Protein AF-U9UK71-F1 (afdb_monomer)

Foldseek 3Di:
DDFQPDPVLLLLQLQLQLLVQLLVQQLVVVVPDDDPDPVVNVVSLVVSLVSSLCSSPPPDSPPVVSLVVVLVVDVSSVVRDDPVSSVVSNVVSVVDGPVRSVVCLVPPPSCVVPVVSSVVSVVVSVVVVVVSVVVVVVVVVVVVVVQVVVQCVVQVVVVVVVCCVVPVPDFDKDKAFDDWDDDPVHIDTDIDIGGDDPDWDKDWAWDWAADPPDRDIDTPDPGTLMATDDPQWDWADWDAAPPQWIWTWIQGNVVQWIFIAIGHSNVQRVLRPPPHDNDGLDIGHDHPQWHWEDQRLQQKIWIARQPQRFIWMWGQDPVSSDIGTDDGGLRPCVVPPDRFAFPDWYDLHLFQWIWTAGLQQWIWIAHPVPGDTDATAGGDNQFQDKAHANNSFKIKTKHKDWDDDDDDDDDDDDDDDDDDDDDPDPDRPIWIKIFMGGPPQGRHPTPDIDTDPPVPPRPNQWYWDQHPVPWIWTWGADPVVRDIDIDTDDDPVCVVVVVVVVVDDDDPPDDPPDPDPCVVCLVLLLVAAQDQPPDPVPLDAAEAEEEEADPDPVCFVVVQVVVVVVLVVVVVVSCVNNVHDNPSSVSYYYHYYYPVPDDPPDPVCLVVQLVHHCPQVSVVSSVVVVVQQCFDCGSNDRHGDDPNDDPPPDDDDDDDDDPPPVCVVCVVPPDDDPPRRGNYHYDYD

Secondary structure (DSSP, 8-state):
------HHHHHHHHHHHHHHHHHHHHHHHHTTS----HHHHHHHHHHHHHHHHHHHH-S---HHHHHHHHHHS-GGGTTT--THHHHHHHHHHHHS-HHHHHHHHHH-GGGTT-HHHHHHHHHHHHHHHHHHHHHHHHHHHHHHHHHHHHHHHHHHHHHHHHHHHH-TT---EEEEEEEEEEPSS-EEEEEEEEE----PPEEEE--EEE-SSSS-EEES-SS-EEEEPPTTEEEEEEEEETTTEEEEEEEETTTTEEEEEEEEHHHHHHHTSTTS----SEEEE--S-EEEEEETTTTEEEEEETTTTEEEEEEE-TTS--EEEEEEEEE-GGG-SS---EEEEEEETTTTEEEEEETTSEEEEEETTTTEEEEEEE--TTEEEEEE-TTSSEEEEEEEEEEP------------------------EEEEEEEEEETT-TTSS-SEEEEPPTT---STT-EEEEETTTEEEEEEEETTTTEEEEEE---HHHHHHHHHHHHS------------SSGGGHHHHHHS-SS-SS-STT-PPPEEEEEE--S-GGGHHHHHHHHHHHHHHHHHHHHHHH-----GGGG-EEEEEEGGG--TT-HHHHHHHTTT--HHHHHHHHHHHS---EEEEETTEEEEEBTTB-TT--------S-TTSHHHHHHHHHSSS-S----EEEE--

Sequence (685 aa):
MIKIDSENWEKMKTKYNLSCIVINKILKTNESEDDDDTDETDETKKFAIETFYNMFTDIESDLNKLLEKYTQNNWSIFNVFKTSNIYKAEQMTSKMSDEEFIDELMEYELFEGYEEIRENIINIFIEEYHKWKNNQVNKLKREYEEEKKIIEKNMFGQICNEIETKYKDGGSMRLYLLNVKKNEESFTIEYDIEELQPDQLQLTIYETSLKVDTPSPILLNQYGTSFRIPQVYDFKKISQFDNCKFLLMLYNKDNKRIEIFFNTARQLAQNFKSHSTIKPFKLLNTDENFIIAVNEPKGLLAIYNTKEVKLDVFSFGDNRSRLNRCYANIQLLQWYSNIPSIKYFLFIKDTEKLCFVENCGRARIFNIMYPQFRVDCKFPSNLVNVLSSPDGSYIVAFTKEILKDKSEEFDSIISTDDKKQRDYNNGIKEINRVYVYFSGEYGGPVNKVIDLPLNFKFLEFLQISCIDNQQTHLISLDLNNGCFNSLLLVHKKMIYRFQHYKRNRSLALQRTKSNDLINPYKLMFEKYPIDSCIDPEQSRPLSLKVVLDIDESGNIEKYGEKFEKYTTKIFDNLKRLTKKPANILKKFSTSVMTFQELDIENVEFQKKFSSEYQLGEWIIQLCCLIPIQIAVARNNLFQPLKDGLSSDENHLIELGDDRRHVEIISKTYLLDGMRESSSILVIKK

pLDDT: mean 71.43, std 19.36, range [25.5, 96.19]

Structure (mmCIF, N/CA/C/O backbone):
data_AF-U9UK71-F1
#
_entry.id   AF-U9UK71-F1
#
loop_
_atom_site.group_PDB
_atom_site.id
_atom_site.type_symbol
_atom_site.label_atom_id
_atom_site.label_alt_id
_atom_site.label_comp_id
_atom_site.label_asym_id
_atom_site.label_entity_id
_atom_site.label_seq_id
_atom_site.pdbx_PDB_ins_code
_atom_site.Cartn_x
_atom_site.Cartn_y
_atom_site.Cartn_z
_atom_site.occupancy
_atom_site.B_iso_or_equiv
_atom_site.auth_seq_id
_atom_site.auth_comp_id
_atom_site.auth_asym_id
_atom_site.auth_atom_id
_atom_site.pdbx_PDB_model_num
ATOM 1 N N . MET A 1 1 ? -36.881 9.709 58.243 1.00 48.97 1 MET A N 1
ATOM 2 C CA . MET A 1 1 ? -37.327 8.926 59.407 1.00 48.97 1 MET A CA 1
ATOM 3 C C . MET A 1 1 ? -36.630 7.576 59.375 1.00 48.97 1 MET A C 1
ATOM 5 O O . MET A 1 1 ? -36.960 6.741 58.537 1.00 48.97 1 MET A O 1
ATOM 9 N N . ILE A 1 2 ? -35.582 7.411 60.183 1.00 61.12 2 ILE A N 1
ATOM 10 C CA . ILE A 1 2 ? -34.871 6.135 60.312 1.00 61.12 2 ILE A CA 1
ATOM 11 C C . ILE A 1 2 ? -35.675 5.306 61.311 1.00 61.12 2 ILE A C 1
ATOM 13 O O . ILE A 1 2 ? -35.765 5.681 62.471 1.00 61.12 2 ILE A O 1
ATOM 17 N N . LYS A 1 3 ? -36.299 4.222 60.849 1.00 77.38 3 LYS A N 1
ATOM 18 C CA . LYS A 1 3 ? -36.925 3.227 61.721 1.00 77.38 3 LYS A CA 1
ATOM 19 C C . LYS A 1 3 ? -35.990 2.025 61.791 1.00 77.38 3 LYS A C 1
ATOM 21 O O . LYS A 1 3 ? -35.754 1.380 60.765 1.00 77.38 3 LYS A O 1
ATOM 26 N N . ILE A 1 4 ? -35.427 1.758 62.962 1.00 82.69 4 ILE A N 1
ATOM 27 C CA . ILE A 1 4 ? -34.485 0.661 63.179 1.00 82.69 4 ILE A CA 1
ATOM 28 C C . ILE A 1 4 ? -35.303 -0.596 63.472 1.00 82.69 4 ILE A C 1
ATOM 30 O O . ILE A 1 4 ? -35.702 -0.867 64.600 1.00 82.69 4 ILE A O 1
ATOM 34 N N . ASP A 1 5 ? -35.570 -1.365 62.419 1.00 81.19 5 ASP A N 1
ATOM 35 C CA . ASP A 1 5 ? -36.252 -2.657 62.516 1.00 81.19 5 ASP A CA 1
ATOM 36 C C . ASP A 1 5 ? -35.258 -3.736 62.983 1.00 81.19 5 ASP A C 1
ATOM 38 O O . ASP A 1 5 ? -34.645 -4.444 62.176 1.00 81.19 5 ASP A O 1
ATOM 42 N N . SER A 1 6 ? -34.996 -3.759 64.291 1.00 84.38 6 SER A N 1
ATOM 43 C CA . SER A 1 6 ? -34.159 -4.749 64.972 1.00 84.38 6 SER A CA 1
ATOM 44 C C . SER A 1 6 ? -34.807 -5.135 66.296 1.00 84.38 6 SER A C 1
ATOM 46 O O . SER A 1 6 ? -34.983 -4.299 67.180 1.00 84.38 6 SER A O 1
ATOM 48 N N . GLU A 1 7 ? -35.098 -6.426 66.461 1.00 85.31 7 GLU A N 1
ATOM 49 C CA . GLU A 1 7 ? -35.642 -6.974 67.710 1.00 85.31 7 GLU A CA 1
ATOM 50 C C . GLU A 1 7 ? -34.721 -6.676 68.907 1.00 85.31 7 GLU A C 1
ATOM 52 O O . GLU A 1 7 ? -35.182 -6.420 70.018 1.00 85.31 7 GLU A O 1
ATOM 57 N N . ASN A 1 8 ? -33.404 -6.670 68.684 1.00 86.25 8 ASN A N 1
ATOM 58 C CA . ASN A 1 8 ? -32.427 -6.379 69.729 1.00 86.25 8 ASN A CA 1
ATOM 59 C C . ASN A 1 8 ? -32.410 -4.886 70.104 1.00 86.25 8 ASN A C 1
ATOM 61 O O . ASN A 1 8 ? -32.332 -4.550 71.283 1.00 86.25 8 ASN A O 1
ATOM 65 N N . TRP A 1 9 ? -32.565 -3.996 69.118 1.00 87.69 9 TRP A N 1
ATOM 66 C CA . TRP A 1 9 ? -32.697 -2.553 69.349 1.00 87.69 9 TRP A CA 1
ATOM 67 C C . TRP A 1 9 ? -33.934 -2.236 70.199 1.00 87.69 9 TRP A C 1
ATOM 69 O O . TRP A 1 9 ? -33.850 -1.507 71.186 1.00 87.69 9 TRP A O 1
ATOM 79 N N . GLU A 1 10 ? -35.075 -2.846 69.874 1.00 87.31 10 GLU A N 1
ATOM 80 C CA . GLU A 1 10 ? -36.321 -2.673 70.626 1.00 87.31 10 GLU A CA 1
ATOM 81 C C . GLU A 1 10 ? -36.211 -3.199 72.069 1.00 87.31 10 GLU A C 1
ATOM 83 O O . GLU A 1 10 ? -36.622 -2.519 73.017 1.00 87.31 10 GLU A O 1
ATOM 88 N N . LYS A 1 11 ? -35.573 -4.363 72.263 1.00 87.69 11 LYS A N 1
ATOM 89 C CA . LYS A 1 11 ? -35.268 -4.903 73.599 1.00 87.69 11 LYS A CA 1
ATOM 90 C C . LYS A 1 11 ? -34.354 -3.978 74.402 1.00 87.69 11 LYS A C 1
ATOM 92 O O . LYS A 1 11 ? -34.628 -3.738 75.577 1.00 87.69 11 LYS A O 1
ATOM 97 N N . MET A 1 12 ? -33.312 -3.421 73.783 1.00 87.81 12 MET A N 1
ATOM 98 C CA . MET A 1 12 ? -32.403 -2.478 74.441 1.00 87.81 12 MET A CA 1
ATOM 99 C C . MET A 1 12 ? -33.110 -1.190 74.869 1.00 87.81 12 MET A C 1
ATOM 101 O O . MET A 1 12 ? -32.948 -0.774 76.015 1.00 87.81 12 MET A O 1
ATOM 105 N N . LYS A 1 13 ? -33.943 -0.595 74.001 1.00 89.06 13 LYS A N 1
ATOM 106 C CA . LYS A 1 13 ? -34.762 0.578 74.356 1.00 89.06 13 LYS A CA 1
ATOM 107 C C . LYS A 1 13 ? -35.704 0.280 75.521 1.00 89.06 13 LYS A C 1
ATOM 109 O O . LYS A 1 13 ? -35.798 1.060 76.465 1.00 89.06 13 LYS A O 1
ATOM 114 N N . THR A 1 14 ? -36.350 -0.885 75.498 1.00 88.25 14 THR A N 1
ATOM 115 C CA . THR A 1 14 ? -37.261 -1.311 76.572 1.00 88.25 14 THR A CA 1
ATOM 116 C C . THR A 1 14 ? -36.524 -1.477 77.896 1.00 88.25 14 THR A C 1
ATOM 118 O O . THR A 1 14 ? -37.007 -1.033 78.938 1.00 88.25 14 THR A O 1
ATOM 121 N N . LYS A 1 15 ? -35.325 -2.064 77.861 1.00 88.19 15 LYS A N 1
ATOM 122 C CA . LYS A 1 15 ? -34.475 -2.242 79.039 1.00 88.19 15 LYS A CA 1
ATOM 123 C C . LYS A 1 15 ? -33.961 -0.908 79.588 1.00 88.19 15 LYS A C 1
ATOM 125 O O . LYS A 1 15 ? -34.016 -0.706 80.796 1.00 88.19 15 LYS A O 1
ATOM 130 N N . TYR A 1 16 ? -33.553 0.017 78.718 1.00 88.81 16 TYR A N 1
ATOM 131 C CA . TYR A 1 16 ? -33.182 1.388 79.087 1.00 88.81 16 TYR A CA 1
ATOM 132 C C . TYR A 1 16 ? -34.342 2.116 79.784 1.00 88.81 16 TYR A C 1
ATOM 134 O O . TYR A 1 16 ? -34.195 2.580 80.914 1.00 88.81 16 TYR A O 1
ATOM 142 N N . ASN A 1 17 ? -35.531 2.109 79.172 1.00 87.69 17 ASN A N 1
ATOM 143 C CA . ASN A 1 17 ? -36.735 2.733 79.729 1.00 87.69 17 ASN A CA 1
ATOM 144 C C . ASN A 1 17 ? -37.138 2.122 81.077 1.00 87.69 17 ASN A C 1
ATOM 146 O O . ASN A 1 17 ? -37.553 2.837 81.994 1.00 87.69 17 ASN A O 1
ATOM 150 N N . LEU A 1 18 ? -36.991 0.803 81.230 1.00 86.56 18 LEU A N 1
ATOM 151 C CA . LEU A 1 18 ? -37.231 0.128 82.501 1.00 86.56 18 LEU A CA 1
ATOM 152 C C . LEU A 1 18 ? -36.253 0.613 83.577 1.00 86.56 18 LEU A C 1
ATOM 154 O O . LEU A 1 18 ? -36.698 0.966 84.671 1.00 86.56 18 LEU A O 1
ATOM 158 N N . SER A 1 19 ? -34.958 0.686 83.265 1.00 85.88 19 SER A N 1
ATOM 159 C CA . SER A 1 19 ? -33.940 1.213 84.178 1.00 85.88 19 SER A CA 1
ATOM 160 C C . SER A 1 19 ? -34.214 2.680 84.557 1.00 85.88 19 SER A C 1
ATOM 162 O O . SER A 1 19 ? -34.108 3.029 85.735 1.00 85.88 19 SER A O 1
ATOM 164 N N . CYS A 1 20 ? -34.676 3.521 83.620 1.00 83.25 20 CYS A N 1
ATOM 165 C CA . CYS A 1 20 ? -35.058 4.916 83.896 1.00 83.25 20 CYS A CA 1
ATOM 166 C C . CYS A 1 20 ? -36.240 5.004 84.873 1.00 83.25 20 CYS A C 1
ATOM 168 O O . CYS A 1 20 ? -36.203 5.765 85.843 1.00 83.25 20 CYS A O 1
ATOM 170 N N . ILE A 1 21 ? -37.288 4.195 84.665 1.00 82.94 21 ILE A N 1
ATOM 171 C CA . ILE A 1 21 ? -38.461 4.143 85.557 1.00 82.94 21 ILE A CA 1
ATOM 172 C C . ILE A 1 21 ? -38.059 3.731 86.975 1.00 82.94 21 ILE A C 1
ATOM 174 O O . ILE A 1 21 ? -38.624 4.237 87.949 1.00 82.94 21 ILE A O 1
ATOM 178 N N . VAL A 1 22 ? -37.135 2.779 87.093 1.00 78.81 22 VAL A N 1
ATOM 179 C CA . VAL A 1 22 ? -36.676 2.245 88.379 1.00 78.81 22 VAL A CA 1
ATOM 180 C C . VAL A 1 22 ? -35.912 3.312 89.154 1.00 78.81 22 VAL A C 1
ATOM 182 O O . VAL A 1 22 ? -36.227 3.556 90.316 1.00 78.81 22 VAL A O 1
ATOM 185 N N . ILE A 1 23 ? -34.990 4.017 88.507 1.00 79.94 23 ILE A N 1
ATOM 186 C CA . ILE A 1 23 ? -3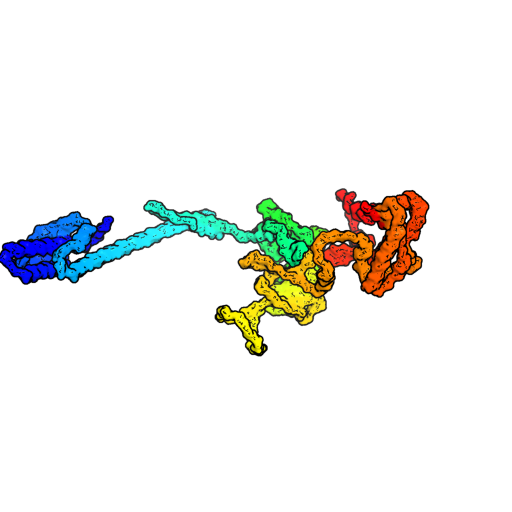4.171 5.033 89.178 1.00 79.94 23 ILE A CA 1
ATOM 187 C C . ILE A 1 23 ? -34.948 6.270 89.553 1.00 79.94 23 ILE A C 1
ATOM 189 O O . ILE A 1 23 ? -34.821 6.738 90.680 1.00 79.94 23 ILE A O 1
ATOM 193 N N . ASN A 1 24 ? -35.805 6.761 88.659 1.00 77.56 24 ASN A N 1
ATOM 194 C CA . ASN A 1 24 ? -36.641 7.918 88.963 1.00 77.56 24 ASN A CA 1
ATOM 195 C C . ASN A 1 24 ? -37.538 7.668 90.183 1.00 77.56 24 ASN A C 1
ATOM 197 O O . ASN A 1 24 ? -37.998 8.611 90.817 1.00 77.56 24 ASN A O 1
ATOM 201 N N . LYS A 1 25 ? -37.805 6.403 90.526 1.00 76.44 25 LYS A N 1
ATOM 202 C CA . LYS A 1 25 ? -38.488 6.038 91.766 1.00 76.44 25 LYS A CA 1
ATOM 203 C C . LYS A 1 25 ? -37.546 5.905 92.963 1.00 76.44 25 LYS A C 1
ATOM 205 O O . LYS A 1 25 ? -37.966 6.284 94.048 1.00 76.44 25 LYS A O 1
ATOM 210 N N . ILE A 1 26 ? -36.323 5.397 92.788 1.00 74.44 26 ILE A N 1
ATOM 211 C CA . ILE A 1 26 ? -35.302 5.362 93.853 1.00 74.44 26 ILE A CA 1
ATOM 212 C C . ILE A 1 26 ? -35.002 6.791 94.327 1.00 74.44 26 ILE A C 1
ATOM 214 O O . ILE A 1 26 ? -35.141 7.070 95.512 1.00 74.44 26 ILE A O 1
ATOM 218 N N . LEU A 1 27 ? -34.719 7.710 93.397 1.00 73.25 27 LEU A N 1
ATOM 219 C CA . LEU A 1 27 ? -34.426 9.114 93.708 1.00 73.25 27 LEU A CA 1
ATOM 220 C C . LEU A 1 27 ? -35.604 9.805 94.424 1.00 73.25 27 LEU A C 1
ATOM 222 O O . LEU A 1 27 ? -35.415 10.417 95.466 1.00 73.25 27 LEU A O 1
ATOM 226 N N . LYS A 1 28 ? -36.847 9.601 93.958 1.00 71.38 28 LYS A N 1
ATOM 227 C CA . LYS A 1 28 ? -38.057 10.180 94.583 1.00 71.38 28 LYS A CA 1
ATOM 228 C C . LYS A 1 28 ? -38.415 9.628 95.963 1.00 71.38 28 LYS A C 1
ATOM 230 O O . LYS A 1 28 ? -39.209 10.249 96.659 1.00 71.38 28 LYS A O 1
ATOM 235 N N . THR A 1 29 ? -37.929 8.441 96.326 1.00 63.91 29 THR A N 1
ATOM 236 C CA . THR A 1 29 ? -38.221 7.847 97.645 1.00 63.91 29 THR A CA 1
ATOM 237 C C . THR A 1 29 ? -37.293 8.417 98.723 1.00 63.91 29 THR A C 1
ATOM 239 O O . THR A 1 29 ? -37.663 8.416 99.890 1.00 63.91 29 THR A O 1
ATOM 242 N N . ASN A 1 30 ? -36.138 8.961 98.323 1.00 59.09 30 ASN A N 1
ATOM 243 C CA . ASN A 1 30 ? -35.132 9.519 99.226 1.00 59.09 30 ASN A CA 1
ATOM 244 C C . ASN A 1 30 ? -35.224 11.055 99.360 1.00 59.09 30 ASN A C 1
ATOM 246 O O . ASN A 1 30 ? -34.669 11.608 100.293 1.00 59.09 30 ASN A O 1
ATOM 250 N N . GLU A 1 31 ? -35.973 11.750 98.491 1.00 56.56 31 GLU A N 1
ATOM 251 C CA . GLU A 1 31 ? -36.275 13.194 98.623 1.00 56.56 31 GLU A CA 1
ATOM 252 C C . GLU A 1 31 ? -37.310 13.518 99.727 1.00 56.56 31 GLU A C 1
ATOM 254 O O . GLU A 1 31 ? -37.593 14.686 99.980 1.00 56.56 31 GLU A O 1
ATOM 259 N N . SER A 1 32 ? -37.931 12.510 100.355 1.00 50.41 32 SER A N 1
ATOM 260 C CA . SER A 1 32 ? -38.995 12.696 101.361 1.00 50.41 32 SER A CA 1
ATOM 261 C C . SER A 1 32 ? -38.538 12.625 102.825 1.00 50.41 32 SER A C 1
ATOM 263 O O . SER A 1 32 ? -39.392 12.645 103.713 1.00 50.41 32 SER A O 1
ATOM 265 N N . GLU A 1 33 ? -37.234 12.534 103.085 1.00 48.88 33 GLU A N 1
ATOM 266 C CA . GLU A 1 33 ? -36.649 12.658 104.425 1.00 48.88 33 GLU A CA 1
ATOM 267 C C . GLU A 1 33 ? -35.927 14.017 104.500 1.00 48.88 33 GLU A C 1
ATOM 269 O O . GLU A 1 33 ? -34.970 14.258 103.773 1.00 48.88 33 GLU A O 1
ATOM 274 N N . ASP A 1 34 ? -36.463 14.946 105.302 1.00 48.25 34 ASP A N 1
ATOM 275 C CA . ASP A 1 34 ? -35.845 16.246 105.594 1.00 48.25 34 ASP A CA 1
ATOM 276 C C . ASP A 1 34 ? -34.522 16.017 106.357 1.00 48.25 34 ASP A C 1
ATOM 278 O O . ASP A 1 34 ? -34.554 15.921 107.582 1.00 48.25 34 ASP A O 1
ATOM 282 N N . ASP A 1 35 ? -33.379 15.947 105.671 1.00 44.16 35 ASP A N 1
ATOM 283 C CA . ASP A 1 35 ? -32.057 16.099 106.295 1.00 44.16 35 ASP A CA 1
ATOM 284 C C . ASP A 1 35 ? -31.115 16.944 105.411 1.00 44.16 35 ASP A C 1
ATOM 286 O O . ASP A 1 35 ? -30.956 16.736 104.209 1.00 44.16 35 ASP A O 1
ATOM 290 N N . ASP A 1 36 ? -30.533 17.968 106.037 1.00 47.69 36 ASP A N 1
ATOM 291 C CA . ASP A 1 36 ? -29.808 19.106 105.448 1.00 47.69 36 ASP A CA 1
ATOM 292 C C . ASP A 1 36 ? -28.301 18.792 105.230 1.00 47.69 36 ASP A C 1
ATOM 294 O O . ASP A 1 36 ? -27.445 19.661 105.406 1.00 47.69 36 ASP A O 1
ATOM 298 N N . ASP A 1 37 ? -27.957 17.546 104.863 1.00 48.72 37 ASP A N 1
ATOM 299 C CA . ASP A 1 37 ? -26.573 17.090 104.635 1.00 48.72 37 ASP A CA 1
ATOM 300 C C . ASP A 1 37 ? -26.264 16.902 103.132 1.00 48.72 37 ASP A C 1
ATOM 302 O O . ASP A 1 37 ? -26.723 15.982 102.451 1.00 48.72 37 ASP A O 1
ATOM 306 N N . THR A 1 38 ? -25.419 17.781 102.585 1.00 51.50 38 THR A N 1
ATOM 307 C CA . THR A 1 38 ? -25.019 17.785 101.164 1.00 51.50 38 THR A CA 1
ATOM 308 C C . THR A 1 38 ? -24.161 16.587 100.729 1.00 51.50 38 THR A C 1
ATOM 310 O O . THR A 1 38 ? -24.018 16.372 99.530 1.00 51.50 38 THR A O 1
ATOM 313 N N . ASP A 1 39 ? -23.610 15.798 101.660 1.00 50.41 39 ASP A N 1
ATOM 314 C CA . ASP A 1 39 ? -22.777 14.622 101.339 1.00 50.41 39 ASP A CA 1
ATOM 315 C C . ASP A 1 39 ? -23.608 13.332 101.119 1.00 50.41 39 ASP A C 1
ATOM 317 O O . ASP A 1 39 ? -23.213 12.474 100.328 1.00 50.41 39 ASP A O 1
ATOM 321 N N . GLU A 1 40 ? -24.796 13.198 101.729 1.00 51.62 40 GLU A N 1
ATOM 322 C CA . GLU A 1 40 ? -25.665 12.005 101.593 1.00 51.62 40 GLU A CA 1
ATOM 323 C C . GLU A 1 40 ? -26.429 11.961 100.252 1.00 51.62 40 GLU A C 1
ATOM 325 O O . GLU A 1 40 ? -26.757 10.894 99.711 1.00 51.62 40 GLU A O 1
ATOM 330 N N . THR A 1 41 ? -26.672 13.135 99.665 1.00 58.97 41 THR A N 1
ATOM 331 C CA . THR A 1 41 ? -27.386 13.284 98.388 1.00 58.97 41 THR A CA 1
ATOM 332 C C . THR A 1 41 ? -26.542 12.861 97.177 1.00 58.97 41 THR A C 1
ATOM 334 O O . THR A 1 41 ? -27.088 12.288 96.227 1.00 58.97 41 THR A O 1
ATOM 337 N N . ASP A 1 42 ? -25.216 13.041 97.213 1.00 64.88 42 ASP A N 1
ATOM 338 C CA . ASP A 1 42 ? -24.314 12.649 96.116 1.00 64.88 42 ASP A CA 1
ATOM 339 C C . ASP A 1 42 ? -24.003 11.136 96.121 1.00 64.88 42 ASP A C 1
ATOM 341 O O . ASP A 1 42 ? -24.004 10.494 95.065 1.00 64.88 42 ASP A O 1
ATOM 345 N N . GLU A 1 43 ? -23.863 10.507 97.300 1.00 69.12 43 GLU A N 1
ATOM 346 C CA . GLU A 1 43 ? -23.731 9.041 97.408 1.00 69.12 43 GLU A CA 1
ATOM 347 C C . GLU A 1 43 ? -24.989 8.309 96.914 1.00 69.12 43 GLU A C 1
ATOM 349 O O . GLU A 1 43 ? -24.900 7.302 96.200 1.00 69.12 43 GLU A O 1
ATOM 354 N N . THR A 1 44 ? -26.170 8.850 97.218 1.00 72.50 44 THR A N 1
ATOM 355 C CA . THR A 1 44 ? -27.453 8.313 96.746 1.00 72.50 44 THR A CA 1
ATOM 356 C C . THR A 1 44 ? -27.585 8.412 95.222 1.00 72.50 44 THR A C 1
ATOM 358 O O . THR A 1 44 ? -28.015 7.453 94.566 1.00 72.50 44 THR A O 1
ATOM 361 N N . LYS A 1 45 ? -27.178 9.546 94.634 1.00 76.56 45 LYS A N 1
ATOM 362 C CA . LYS A 1 45 ? -27.173 9.752 93.177 1.00 76.56 45 LYS A CA 1
ATOM 363 C C . LYS A 1 45 ? -26.197 8.795 92.487 1.00 76.56 45 LYS A C 1
ATOM 365 O O . LYS A 1 45 ? -26.564 8.159 91.496 1.00 76.56 45 LYS A O 1
ATOM 370 N N . LYS A 1 46 ? -25.000 8.610 93.052 1.00 79.31 46 LYS A N 1
ATOM 371 C CA . LYS A 1 46 ? -23.999 7.648 92.570 1.00 79.31 46 LYS A CA 1
ATOM 372 C C . LYS A 1 46 ? -24.523 6.214 92.568 1.00 79.31 46 LYS A C 1
ATOM 374 O O . LYS A 1 46 ? -24.451 5.529 91.548 1.00 79.31 46 LYS A O 1
ATOM 379 N N . PHE A 1 47 ? -25.105 5.777 93.684 1.00 80.06 47 PHE A N 1
ATOM 380 C CA . PHE A 1 47 ? -25.685 4.441 93.821 1.00 80.06 47 PHE A CA 1
ATOM 381 C C . PHE A 1 47 ? -26.813 4.194 92.810 1.00 80.06 47 PHE A C 1
ATOM 383 O O . PHE A 1 47 ? -26.906 3.112 92.217 1.00 80.06 47 PHE A O 1
ATOM 390 N N . ALA A 1 48 ? -27.659 5.199 92.573 1.00 77.94 48 ALA A N 1
ATOM 391 C CA . ALA A 1 48 ? -28.722 5.114 91.584 1.00 77.94 48 ALA A CA 1
ATOM 392 C C . ALA A 1 48 ? -28.157 4.936 90.164 1.00 77.94 48 ALA A C 1
ATOM 394 O O . ALA A 1 48 ? -28.586 4.029 89.449 1.00 77.94 48 ALA A O 1
ATOM 395 N N . ILE A 1 49 ? -27.155 5.730 89.778 1.00 81.19 49 ILE A N 1
ATOM 396 C CA . ILE A 1 49 ? -26.516 5.664 88.454 1.00 81.19 49 ILE A CA 1
ATOM 397 C C . ILE A 1 49 ? -25.764 4.336 88.252 1.00 81.19 49 ILE A C 1
ATOM 399 O O . ILE A 1 49 ? -25.891 3.714 87.195 1.00 81.19 49 ILE A O 1
ATOM 403 N N . GLU A 1 50 ? -25.045 3.836 89.259 1.00 81.56 50 GLU A N 1
ATOM 404 C CA . GLU A 1 50 ? -24.407 2.511 89.190 1.00 81.56 50 GLU A CA 1
ATOM 405 C C . GLU A 1 50 ? -25.453 1.394 89.047 1.00 81.56 50 GLU A C 1
ATOM 407 O O . GLU A 1 50 ? -25.289 0.466 88.249 1.00 81.56 50 GLU A O 1
ATOM 412 N N . THR A 1 51 ? -26.581 1.510 89.754 1.00 82.25 51 THR A N 1
ATOM 413 C CA . THR A 1 51 ? -27.713 0.584 89.613 1.00 82.25 51 THR A CA 1
ATOM 414 C C . THR A 1 51 ? -28.324 0.651 88.210 1.00 82.25 51 THR A C 1
ATOM 416 O O . THR A 1 51 ? -28.649 -0.402 87.656 1.00 82.25 51 THR A O 1
ATOM 419 N N . PHE A 1 52 ? -28.411 1.842 87.592 1.00 86.69 52 PHE A N 1
ATOM 420 C CA . PHE A 1 52 ? -28.819 1.999 86.186 1.00 86.69 52 PHE A CA 1
ATOM 421 C C . PHE A 1 52 ? -27.977 1.134 85.277 1.00 86.69 52 PHE A C 1
ATOM 423 O O . PHE A 1 52 ? -28.487 0.322 84.503 1.00 86.69 52 PHE A O 1
ATOM 430 N N . TYR A 1 53 ? -26.671 1.370 85.369 1.00 84.44 53 TYR A N 1
ATOM 431 C CA . TYR A 1 53 ? -25.708 0.854 84.431 1.00 84.44 53 TYR A CA 1
ATOM 432 C C . TYR A 1 53 ? -25.659 -0.663 84.539 1.00 84.44 53 TYR A C 1
ATOM 434 O O . TYR A 1 53 ? -25.748 -1.355 83.526 1.00 84.44 53 TYR A O 1
ATOM 442 N N . ASN A 1 54 ? -25.652 -1.183 85.767 1.00 85.75 54 ASN A N 1
ATOM 443 C CA . ASN A 1 54 ? -25.703 -2.614 86.032 1.00 85.75 54 ASN A CA 1
ATOM 444 C C . ASN A 1 54 ? -26.991 -3.248 85.491 1.00 85.75 54 ASN A C 1
ATOM 446 O O . ASN A 1 54 ? -26.927 -4.266 84.807 1.00 85.75 54 ASN A O 1
ATOM 450 N N . MET A 1 55 ? -28.155 -2.636 85.734 1.00 84.50 55 MET A N 1
ATOM 451 C CA . MET A 1 55 ? -29.431 -3.177 85.261 1.00 84.50 55 MET A CA 1
ATOM 452 C C . MET A 1 55 ? -29.543 -3.135 83.732 1.00 84.50 55 MET A C 1
ATOM 454 O O . MET A 1 55 ? -30.055 -4.080 83.137 1.00 84.50 55 MET A O 1
ATOM 458 N N . PHE A 1 56 ? -29.042 -2.079 83.083 1.00 87.12 56 PHE A N 1
ATOM 459 C CA . PHE A 1 56 ? -29.028 -1.943 81.625 1.00 87.12 56 PHE A CA 1
ATOM 460 C C . PHE A 1 56 ? -28.054 -2.924 80.953 1.00 87.12 56 PHE A C 1
ATOM 462 O O . PHE A 1 56 ? -28.417 -3.568 79.968 1.00 87.12 56 PHE A O 1
ATOM 469 N N . THR A 1 57 ? -26.853 -3.089 81.512 1.00 85.19 57 THR A N 1
ATOM 470 C CA . THR A 1 57 ? -25.794 -3.948 80.950 1.00 85.19 57 THR A CA 1
ATOM 471 C C . THR A 1 57 ? -25.871 -5.413 81.388 1.00 85.19 57 THR A C 1
ATOM 473 O O . THR A 1 57 ? -25.069 -6.227 80.931 1.00 85.19 57 THR A O 1
ATOM 476 N N . ASP A 1 58 ? -26.843 -5.785 82.230 1.00 85.44 58 ASP A N 1
ATOM 477 C CA . ASP A 1 58 ? -27.006 -7.166 82.691 1.00 85.44 58 ASP A CA 1
ATOM 478 C C . ASP A 1 58 ? -27.163 -8.146 81.514 1.00 85.44 58 ASP A C 1
ATOM 480 O O . ASP A 1 58 ? -27.804 -7.844 80.507 1.00 85.44 58 ASP A O 1
ATOM 484 N N . ILE A 1 59 ? -26.628 -9.354 81.659 1.00 82.00 59 ILE A N 1
ATOM 485 C CA . ILE A 1 59 ? -26.747 -10.423 80.660 1.00 82.00 59 ILE A CA 1
ATOM 486 C C . ILE A 1 59 ? -28.190 -10.958 80.602 1.00 82.00 59 ILE A C 1
ATOM 488 O O . ILE A 1 59 ? -28.617 -11.475 79.569 1.00 82.00 59 ILE A O 1
ATOM 492 N N . GLU A 1 60 ? -28.962 -10.828 81.689 1.00 84.75 60 GLU A N 1
ATOM 493 C CA . GLU A 1 60 ? -30.364 -11.241 81.710 1.00 84.75 60 GLU A CA 1
ATOM 494 C C . GLU A 1 60 ? -31.212 -10.362 80.775 1.00 84.75 60 GLU A C 1
ATOM 496 O O . GLU A 1 60 ? -31.209 -9.125 80.840 1.00 84.75 60 GLU A O 1
ATOM 501 N N . SER A 1 61 ? -31.934 -11.034 79.880 1.00 75.75 61 SER A N 1
ATOM 502 C CA . SER A 1 61 ? -32.749 -10.422 78.824 1.00 75.75 61 SER A CA 1
ATOM 503 C C . SER A 1 61 ? -34.246 -10.515 79.117 1.00 75.75 61 SER A C 1
ATOM 505 O O . SER A 1 61 ? -35.026 -9.737 78.569 1.00 75.75 61 SER A O 1
ATOM 507 N N . ASP A 1 62 ? -34.651 -11.429 80.004 1.00 82.75 62 ASP A N 1
ATOM 508 C CA . ASP A 1 62 ? -36.013 -11.507 80.517 1.00 82.75 62 ASP A CA 1
ATOM 509 C C . ASP A 1 62 ? -36.228 -10.403 81.560 1.00 82.75 62 ASP A C 1
ATOM 511 O O . ASP A 1 62 ? -35.664 -10.433 82.656 1.00 82.75 62 ASP A O 1
ATOM 515 N N . LEU A 1 63 ? -37.064 -9.421 81.216 1.00 83.06 63 LEU A N 1
ATOM 516 C CA . LEU A 1 63 ? -37.331 -8.258 82.064 1.00 83.06 63 LEU A CA 1
ATOM 517 C C . LEU A 1 63 ? -37.916 -8.644 83.432 1.00 83.06 63 LEU A C 1
ATOM 519 O O . LEU A 1 63 ? -37.670 -7.930 84.402 1.00 83.06 63 LEU A O 1
ATOM 523 N N . ASN A 1 64 ? -38.647 -9.764 83.541 1.00 80.00 64 ASN A N 1
ATOM 524 C CA . ASN A 1 64 ? -39.188 -10.229 84.822 1.00 80.00 64 ASN A CA 1
ATOM 525 C C . ASN A 1 64 ? -38.079 -10.794 85.712 1.00 80.00 64 ASN A C 1
ATOM 527 O O . ASN A 1 64 ? -37.981 -10.418 86.879 1.00 80.00 64 ASN A O 1
ATOM 531 N N . LYS A 1 65 ? -37.203 -11.636 85.151 1.00 82.62 65 LYS A N 1
ATOM 532 C CA . LYS A 1 65 ? -36.055 -12.196 85.884 1.00 82.62 65 LYS A CA 1
ATOM 533 C C . LYS A 1 65 ? -35.047 -11.125 86.272 1.00 82.62 65 LYS A C 1
ATOM 535 O O . LYS A 1 65 ? -34.490 -11.174 87.366 1.00 82.62 65 LYS A O 1
ATOM 540 N N . LEU A 1 66 ? -34.844 -10.136 85.401 1.00 82.44 66 LEU A N 1
ATOM 541 C CA . LEU A 1 66 ? -34.028 -8.964 85.696 1.00 82.44 66 LEU A CA 1
ATOM 542 C C . LEU A 1 66 ? -34.599 -8.217 86.910 1.00 82.44 66 LEU A C 1
ATOM 544 O O . LEU A 1 66 ? -33.874 -7.937 87.859 1.00 82.44 66 LEU A O 1
ATOM 548 N N . LEU A 1 67 ? -35.912 -7.965 86.928 1.00 74.88 67 LEU A N 1
ATOM 549 C CA . LEU A 1 67 ? -36.581 -7.320 88.059 1.00 74.88 67 LEU A CA 1
ATOM 550 C C . LEU A 1 67 ? -36.419 -8.125 89.361 1.00 74.88 67 LEU A C 1
ATOM 552 O O . LEU A 1 67 ? -36.110 -7.544 90.400 1.00 74.88 67 LEU A O 1
ATOM 556 N N . GLU A 1 68 ? -36.603 -9.450 89.302 1.00 75.88 68 GLU A N 1
ATOM 557 C CA . GLU A 1 68 ? -36.457 -10.374 90.440 1.00 75.88 68 GLU A CA 1
ATOM 558 C C . GLU A 1 68 ? -35.027 -10.379 91.003 1.00 75.88 68 GLU A C 1
ATOM 560 O O . GLU A 1 68 ? -34.826 -10.295 92.216 1.00 75.88 68 GLU A O 1
ATOM 565 N N . LYS A 1 69 ? -34.020 -10.401 90.124 1.00 80.88 69 LYS A N 1
ATOM 566 C CA . LYS A 1 69 ? -32.600 -10.382 90.500 1.00 80.88 69 LYS A CA 1
ATOM 567 C C . LYS A 1 69 ? -32.231 -9.128 91.297 1.00 80.88 69 LYS A C 1
ATOM 569 O O . LYS A 1 69 ? -31.532 -9.219 92.306 1.00 80.88 69 LYS A O 1
ATOM 574 N N . TYR A 1 70 ? -32.712 -7.961 90.870 1.00 74.69 70 TYR A N 1
ATOM 575 C CA . TYR A 1 70 ? -32.402 -6.685 91.528 1.00 74.69 70 TYR A CA 1
ATOM 576 C C . TYR A 1 70 ? -33.317 -6.366 92.722 1.00 74.69 70 TYR A C 1
ATOM 578 O O . TYR A 1 70 ? -32.927 -5.575 93.577 1.00 74.69 70 TYR A O 1
ATOM 586 N N . THR A 1 71 ? -34.482 -7.017 92.845 1.00 70.44 71 THR A N 1
ATOM 587 C CA . THR A 1 71 ? -35.314 -6.952 94.066 1.00 70.44 71 THR A CA 1
ATOM 588 C C . THR A 1 71 ? -34.780 -7.828 95.194 1.00 70.44 71 THR A C 1
ATOM 590 O O . THR A 1 71 ? -34.876 -7.435 96.353 1.00 70.44 71 THR A O 1
ATOM 593 N N . GLN A 1 72 ? -34.216 -8.999 94.888 1.00 65.00 72 GLN A N 1
ATOM 594 C CA . GLN A 1 72 ? -33.686 -9.918 95.906 1.00 65.00 72 GLN A CA 1
ATOM 595 C C . GLN A 1 72 ? -32.370 -9.435 96.527 1.00 65.00 72 GLN A C 1
ATOM 597 O O . GLN A 1 72 ? -32.111 -9.705 97.698 1.00 65.00 72 GLN A O 1
ATOM 602 N N . ASN A 1 73 ? -31.555 -8.703 95.765 1.00 60.19 73 ASN A N 1
ATOM 603 C CA . ASN A 1 73 ? -30.232 -8.259 96.203 1.00 60.19 73 ASN A CA 1
ATOM 604 C C . ASN A 1 73 ? -30.227 -6.913 96.954 1.00 60.19 73 ASN A C 1
ATOM 606 O O . ASN A 1 73 ? -29.179 -6.544 97.475 1.00 60.19 73 ASN A O 1
ATOM 610 N N . ASN A 1 74 ? -31.345 -6.173 97.021 1.00 59.34 74 ASN A N 1
ATOM 611 C CA . ASN A 1 74 ? -31.358 -4.815 97.582 1.00 59.34 74 ASN A CA 1
ATOM 612 C C . ASN A 1 74 ? -32.694 -4.446 98.263 1.00 59.34 74 ASN A C 1
ATOM 614 O O . ASN A 1 74 ? -33.697 -4.170 97.600 1.00 59.34 74 ASN A O 1
ATOM 618 N N . TRP A 1 75 ? -32.701 -4.390 99.602 1.00 50.47 75 TRP A N 1
ATOM 619 C CA . TRP A 1 75 ? -33.902 -4.122 100.414 1.00 50.47 75 TRP A CA 1
ATOM 620 C C . TRP A 1 75 ? -34.518 -2.738 100.139 1.00 50.47 75 TRP A C 1
ATOM 622 O O . TRP A 1 75 ? -35.740 -2.608 100.080 1.00 50.47 75 TRP A O 1
ATOM 632 N N . SER A 1 76 ? -33.685 -1.725 99.878 1.00 53.66 76 SER A N 1
ATOM 633 C CA . SER A 1 76 ? -34.091 -0.336 99.593 1.00 53.66 76 SER A CA 1
ATOM 634 C C . SER A 1 76 ? -34.921 -0.192 98.311 1.00 53.66 76 SER A C 1
ATOM 636 O O . SER A 1 76 ? -35.629 0.794 98.131 1.00 53.66 76 SER A O 1
ATOM 638 N N . ILE A 1 77 ? -34.867 -1.184 97.416 1.00 56.28 77 ILE A N 1
ATOM 639 C CA . ILE A 1 77 ? -35.520 -1.139 96.101 1.00 56.28 77 ILE A CA 1
ATOM 640 C C . ILE A 1 77 ? -36.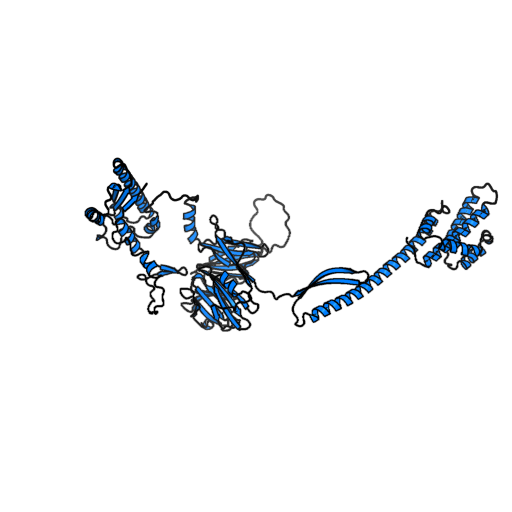751 -2.067 96.047 1.00 56.28 77 ILE A C 1
ATOM 642 O O . ILE A 1 77 ? -37.567 -1.987 95.125 1.00 56.28 77 ILE A O 1
ATOM 646 N N . PHE A 1 78 ? -36.968 -2.900 97.072 1.00 54.72 78 PHE A N 1
ATOM 647 C CA . PHE A 1 78 ? -38.059 -3.882 97.127 1.00 54.72 78 PHE A CA 1
ATOM 648 C C . PHE A 1 78 ? -39.457 -3.248 96.977 1.00 54.72 78 PHE A C 1
ATOM 650 O O . PHE A 1 78 ? -40.325 -3.800 96.304 1.00 54.72 78 PHE A O 1
ATOM 657 N N . ASN A 1 79 ? -39.664 -2.040 97.517 1.00 56.72 79 ASN A N 1
ATOM 658 C CA . ASN A 1 79 ? -40.942 -1.316 97.430 1.00 56.72 79 ASN A CA 1
ATOM 659 C C . ASN A 1 79 ? -41.158 -0.568 96.092 1.00 56.72 79 ASN A C 1
ATOM 661 O O . ASN A 1 79 ? -42.279 -0.152 95.778 1.00 56.72 79 ASN A O 1
ATOM 665 N N . VAL A 1 80 ? -40.105 -0.406 95.284 1.00 59.78 80 VAL A N 1
ATOM 666 C CA . VAL A 1 80 ? -40.088 0.388 94.039 1.00 59.78 80 VAL A CA 1
ATOM 667 C C . VAL A 1 80 ? -40.481 -0.449 92.809 1.00 59.78 80 VAL A C 1
ATOM 669 O O . VAL A 1 80 ? -41.111 0.045 91.852 1.00 59.78 80 VAL A O 1
ATOM 672 N N . PHE A 1 81 ? -40.153 -1.739 92.842 1.00 65.56 81 PHE A N 1
ATOM 673 C CA . PHE A 1 81 ? -40.320 -2.673 91.736 1.00 65.56 81 PHE A CA 1
ATOM 674 C C . PHE A 1 81 ? -41.721 -3.298 91.698 1.00 65.56 81 PHE A C 1
ATOM 676 O O . PHE A 1 81 ? -42.152 -4.005 92.601 1.00 65.56 81 PHE A O 1
ATOM 683 N N . LYS A 1 82 ? -42.449 -3.047 90.605 1.00 67.81 82 LYS A N 1
ATOM 684 C CA . LYS A 1 82 ? -43.749 -3.666 90.307 1.00 67.81 82 LYS A CA 1
ATOM 685 C C . LYS A 1 82 ? -43.737 -4.149 88.863 1.00 67.81 82 LYS A C 1
ATOM 687 O O . LYS A 1 82 ? -43.200 -3.450 88.007 1.00 67.81 82 LYS A O 1
ATOM 692 N N . THR A 1 83 ? -44.405 -5.261 88.564 1.00 70.31 83 THR A N 1
ATOM 693 C CA . THR A 1 83 ? -44.605 -5.757 87.182 1.00 70.31 83 THR A CA 1
ATOM 694 C C . THR A 1 83 ? -45.244 -4.703 86.269 1.00 70.31 83 THR A C 1
ATOM 696 O O . THR A 1 83 ? -44.944 -4.634 85.082 1.00 70.31 83 THR A O 1
ATOM 699 N N . SER A 1 84 ? -46.024 -3.775 86.838 1.00 76.38 84 SER A N 1
ATOM 700 C CA . SER A 1 84 ? -46.541 -2.594 86.136 1.00 76.38 84 SER A CA 1
ATOM 701 C C . SER A 1 84 ? -45.458 -1.686 85.529 1.00 76.38 84 SER A C 1
ATOM 703 O O . SER A 1 84 ? -45.775 -0.871 84.669 1.00 76.38 84 SER A O 1
ATOM 705 N N . ASN A 1 85 ? -44.206 -1.760 85.995 1.00 80.75 85 ASN A N 1
ATOM 706 C CA . ASN A 1 85 ? -43.086 -0.982 85.456 1.00 80.75 85 ASN A CA 1
ATOM 707 C C . ASN A 1 85 ? -42.629 -1.525 84.096 1.00 80.75 85 ASN A C 1
ATOM 709 O O . ASN A 1 85 ? -42.306 -0.727 83.225 1.00 80.75 85 ASN A O 1
ATOM 713 N N . ILE A 1 86 ? -42.673 -2.847 83.897 1.00 81.50 86 ILE A N 1
ATOM 714 C CA . ILE A 1 86 ? -42.325 -3.499 82.624 1.00 81.50 86 ILE A CA 1
ATOM 715 C C . ILE A 1 86 ? -43.313 -3.060 81.544 1.00 81.50 86 ILE A C 1
ATOM 717 O O . ILE A 1 86 ? -42.911 -2.512 80.525 1.00 81.50 86 ILE A O 1
ATOM 721 N N . TYR A 1 87 ? -44.612 -3.151 81.841 1.00 83.06 87 TYR A N 1
ATOM 722 C CA . TYR A 1 87 ? -45.660 -2.694 80.927 1.00 83.06 87 TYR A CA 1
ATOM 723 C C . TYR A 1 87 ? -45.530 -1.202 80.568 1.00 83.06 87 TYR A C 1
ATOM 725 O O . TYR A 1 87 ? -45.773 -0.797 79.434 1.00 83.06 87 TYR A O 1
ATOM 733 N N . LYS A 1 88 ? -45.115 -0.360 81.524 1.00 84.31 88 LYS A N 1
ATOM 734 C CA . LYS A 1 88 ? -44.845 1.062 81.260 1.00 84.31 88 LYS A CA 1
ATOM 735 C C . LYS A 1 88 ? -43.626 1.265 80.356 1.00 84.31 88 LYS A C 1
ATOM 737 O O . LYS A 1 88 ? -43.701 2.103 79.463 1.00 84.31 88 LYS A O 1
ATOM 742 N N . ALA A 1 89 ? -42.549 0.510 80.562 1.00 84.88 89 ALA A N 1
ATOM 743 C CA . ALA A 1 89 ? -41.344 0.578 79.734 1.00 84.88 89 ALA A CA 1
ATOM 744 C C . ALA A 1 89 ? -41.616 0.136 78.286 1.00 84.88 89 ALA A C 1
ATOM 746 O O . ALA A 1 89 ? -41.188 0.797 77.340 1.00 84.88 89 ALA A O 1
ATOM 747 N N . GLU A 1 90 ? -42.391 -0.935 78.105 1.00 86.88 90 GLU A N 1
ATOM 748 C CA . GLU A 1 90 ? -42.850 -1.401 76.789 1.00 86.88 90 GLU A CA 1
ATOM 749 C C . GLU A 1 90 ? -43.724 -0.342 76.101 1.00 86.88 90 GLU A C 1
ATOM 751 O O . GLU A 1 90 ? -43.504 -0.001 74.938 1.00 86.88 90 GLU A O 1
ATOM 756 N N . GLN A 1 91 ? -44.669 0.264 76.835 1.00 85.38 91 GLN A N 1
ATOM 757 C CA . GLN A 1 91 ? -45.485 1.354 76.299 1.00 85.38 91 GLN A CA 1
ATOM 758 C C . GLN A 1 91 ? -44.648 2.563 75.868 1.00 85.38 91 GLN A C 1
ATOM 760 O O . GLN A 1 91 ? -44.907 3.106 74.795 1.00 85.38 91 GLN A O 1
ATOM 765 N N . MET A 1 92 ? -43.670 2.989 76.673 1.00 82.75 92 MET A N 1
ATOM 766 C CA . MET A 1 92 ? -42.763 4.092 76.322 1.00 82.75 92 MET A CA 1
ATOM 767 C C . MET A 1 92 ? -41.984 3.775 75.043 1.00 82.75 92 MET A C 1
ATOM 769 O O . MET A 1 92 ? -41.979 4.575 74.112 1.00 82.75 92 MET A O 1
ATOM 773 N N . THR A 1 93 ? -41.447 2.559 74.949 1.00 85.31 93 THR A N 1
ATOM 774 C CA . THR A 1 93 ? -40.672 2.100 73.787 1.00 85.31 93 THR A CA 1
ATOM 775 C C . THR A 1 93 ? -41.495 2.062 72.502 1.00 85.31 93 THR A C 1
ATOM 777 O O . THR A 1 93 ? -40.990 2.413 71.439 1.00 85.31 93 THR A O 1
ATOM 780 N N . SER A 1 94 ? -42.768 1.670 72.597 1.00 84.12 94 SER A N 1
ATOM 781 C CA . SER A 1 94 ? -43.678 1.605 71.445 1.00 84.12 94 SER A CA 1
ATOM 782 C C . SER A 1 94 ? -44.195 2.970 70.972 1.00 84.12 94 SER A C 1
ATOM 784 O O . SER A 1 94 ? -44.555 3.116 69.805 1.00 84.12 94 SER A O 1
ATOM 786 N N . LYS A 1 95 ? -44.277 3.961 71.874 1.00 84.88 95 LYS A N 1
ATOM 787 C CA . LYS A 1 95 ? -44.822 5.298 71.579 1.00 84.88 95 LYS A CA 1
ATOM 788 C C . LYS A 1 95 ? -43.785 6.246 70.991 1.00 84.88 95 LYS A C 1
ATOM 790 O O . LYS A 1 95 ? -44.168 7.142 70.248 1.00 84.88 95 LYS A O 1
ATOM 795 N N . MET A 1 96 ? -42.521 6.060 71.350 1.00 83.44 96 MET A N 1
ATOM 796 C CA . MET A 1 96 ? -41.421 6.939 70.975 1.00 83.44 96 MET A CA 1
ATOM 797 C C . MET A 1 96 ? -40.754 6.470 69.680 1.00 83.44 96 MET A C 1
ATOM 799 O O . MET A 1 96 ? -40.432 5.287 69.522 1.00 83.44 96 MET A O 1
ATOM 803 N N . SER A 1 97 ? -40.540 7.395 68.745 1.00 86.12 97 SER A N 1
ATOM 804 C CA . SER A 1 97 ? -39.758 7.120 67.538 1.00 86.12 97 SER A CA 1
ATOM 805 C C . SER A 1 97 ? -38.272 6.940 67.866 1.00 86.12 97 SER A C 1
ATOM 807 O O . SER A 1 97 ? -37.790 7.382 68.903 1.00 86.12 97 SER A O 1
ATOM 809 N N . ASP A 1 98 ? -37.518 6.278 66.984 1.00 84.44 98 ASP A N 1
ATOM 810 C CA . ASP A 1 98 ? -36.076 6.093 67.202 1.00 84.44 98 ASP A CA 1
ATOM 811 C C . ASP A 1 98 ? -35.303 7.422 67.204 1.00 84.44 98 ASP A C 1
ATOM 813 O O . ASP A 1 98 ? -34.274 7.516 67.858 1.00 84.44 98 ASP A O 1
ATOM 817 N N . GLU A 1 99 ? -35.802 8.436 66.493 1.00 83.75 99 GLU A N 1
ATOM 818 C CA . GLU A 1 99 ? -35.228 9.787 66.451 1.00 83.75 99 GLU A CA 1
ATOM 819 C C . GLU A 1 99 ? -35.435 10.500 67.793 1.00 83.75 99 GLU A C 1
ATOM 821 O O . GLU A 1 99 ? -34.461 10.878 68.433 1.00 83.75 99 GLU A O 1
ATOM 826 N N . GLU A 1 100 ? -36.678 10.531 68.287 1.00 85.00 100 GLU A N 1
ATOM 827 C CA . GLU A 1 100 ? -37.009 11.086 69.610 1.00 85.00 100 GLU A CA 1
ATOM 828 C C . GLU A 1 100 ? -36.266 10.368 70.747 1.00 85.00 100 GLU A C 1
ATOM 830 O O . GLU A 1 100 ? -35.828 11.007 71.696 1.00 85.00 100 GLU A O 1
ATOM 835 N N . PHE A 1 101 ? -36.094 9.045 70.647 1.00 86.25 101 PHE A N 1
ATOM 836 C CA . PHE A 1 101 ? -35.344 8.269 71.635 1.00 86.25 101 PHE A CA 1
ATOM 837 C C . PHE A 1 101 ? -33.854 8.628 71.656 1.00 86.25 101 PHE A C 1
ATOM 839 O O . PHE A 1 101 ? -33.252 8.683 72.725 1.00 86.25 101 PHE A O 1
ATOM 846 N N . ILE A 1 102 ? -33.243 8.845 70.487 1.00 83.19 102 ILE A N 1
ATOM 847 C CA . ILE A 1 102 ? -31.833 9.245 70.402 1.00 83.19 102 ILE A CA 1
ATOM 848 C C . ILE A 1 102 ? -31.654 10.652 70.972 1.00 83.19 102 ILE A C 1
ATOM 850 O O . ILE A 1 102 ? -30.699 10.872 71.713 1.00 83.19 102 ILE A O 1
ATOM 854 N N . ASP A 1 103 ? -32.572 11.570 70.674 1.00 82.62 103 ASP A N 1
ATOM 855 C CA . ASP A 1 103 ? -32.537 12.923 71.229 1.00 82.62 103 ASP A CA 1
ATOM 856 C C . ASP A 1 103 ? -32.673 12.887 72.763 1.00 82.62 103 ASP A C 1
ATOM 858 O O . ASP A 1 103 ? -31.841 13.466 73.463 1.00 82.62 103 ASP A O 1
ATOM 862 N N . GLU A 1 104 ? -33.620 12.106 73.307 1.00 82.94 104 GLU A N 1
ATOM 863 C CA . GLU A 1 104 ? -33.759 11.918 74.761 1.00 82.94 104 GLU A CA 1
ATOM 864 C C . GLU A 1 104 ? -32.501 11.297 75.383 1.00 82.94 104 GLU A C 1
ATOM 866 O O . GLU A 1 104 ? -32.036 11.766 76.419 1.00 82.94 104 GLU A O 1
ATOM 871 N N . LEU A 1 105 ? -31.904 10.284 74.743 1.00 82.12 105 LEU A N 1
ATOM 872 C CA . LEU A 1 105 ? -30.676 9.641 75.221 1.00 82.12 105 LEU A CA 1
ATOM 873 C C . LEU A 1 105 ? -29.508 10.636 75.348 1.00 82.12 105 LEU A C 1
ATOM 875 O O . LEU A 1 105 ? -28.682 10.495 76.253 1.00 82.12 105 LEU A O 1
ATOM 879 N N . MET A 1 106 ? -29.432 11.621 74.450 1.00 74.81 106 MET A N 1
ATOM 880 C CA . MET A 1 106 ? -28.381 12.644 74.437 1.00 74.81 106 MET A CA 1
ATOM 881 C C . MET A 1 106 ? -28.643 13.777 75.441 1.00 74.81 106 MET A C 1
ATOM 883 O O . MET A 1 106 ? -27.687 14.332 75.988 1.00 74.81 106 MET A O 1
ATOM 887 N N . GLU A 1 107 ? -29.912 14.103 75.697 1.00 76.56 107 GLU A N 1
ATOM 888 C CA . GLU A 1 107 ? -30.342 15.213 76.563 1.00 76.56 107 GLU A CA 1
ATOM 889 C C . GLU A 1 107 ? -30.675 14.790 78.009 1.00 76.56 107 GLU A C 1
ATOM 891 O O . GLU A 1 107 ? -30.993 15.636 78.841 1.00 76.56 107 GLU A O 1
ATOM 896 N N . TYR A 1 108 ? -30.590 13.499 78.348 1.00 73.06 108 TYR A N 1
ATOM 897 C CA . TYR A 1 108 ? -30.998 12.997 79.664 1.00 73.06 108 TYR A CA 1
ATOM 898 C C . TYR A 1 108 ? -30.103 13.510 80.815 1.00 73.06 108 TYR A C 1
ATOM 900 O O . TYR A 1 108 ? -28.980 13.039 81.017 1.00 73.06 108 TYR A O 1
ATOM 908 N N . GLU A 1 109 ? -30.637 14.433 81.624 1.00 67.88 109 GLU A N 1
ATOM 909 C CA . GLU A 1 109 ? -29.947 15.128 82.733 1.00 67.88 109 GLU A CA 1
ATOM 910 C C . GLU A 1 109 ? -29.505 14.207 83.895 1.00 67.88 109 GLU A C 1
ATOM 912 O O . GLU A 1 109 ? -28.716 14.602 84.752 1.00 67.88 109 GLU A O 1
ATOM 917 N N . LEU A 1 110 ? -29.962 12.947 83.933 1.00 69.69 110 LEU A N 1
ATOM 918 C CA . LEU A 1 110 ? -29.665 12.003 85.023 1.00 69.69 110 LEU A CA 1
ATOM 919 C C . LEU A 1 110 ? -28.158 11.743 85.210 1.00 69.69 110 LEU A C 1
ATOM 921 O O . LEU A 1 110 ? -27.707 11.494 86.327 1.00 69.69 110 LEU A O 1
ATOM 925 N N . PHE A 1 111 ? -27.385 11.789 84.124 1.00 71.69 111 PHE A N 1
ATOM 926 C CA . PHE A 1 111 ? -25.956 11.464 84.126 1.00 71.69 111 PHE A CA 1
ATOM 927 C C . PHE A 1 111 ? -25.045 12.691 84.271 1.00 71.69 111 PHE A C 1
ATOM 929 O O . PHE A 1 111 ? -23.835 12.569 84.090 1.00 71.69 111 PHE A O 1
ATOM 936 N N . GLU A 1 112 ? -25.589 13.866 84.599 1.00 73.69 112 GLU A N 1
ATOM 937 C CA . GLU A 1 112 ? -24.785 15.070 84.825 1.00 73.69 112 GLU A CA 1
ATOM 938 C C . GLU A 1 112 ? -23.799 14.845 85.991 1.00 73.69 112 GLU A C 1
ATOM 940 O O . GLU A 1 112 ? -24.205 14.559 87.124 1.00 73.69 112 GLU A O 1
ATOM 945 N N . GLY A 1 113 ? -22.495 14.913 85.685 1.00 73.25 113 GLY A N 1
ATOM 946 C CA . GLY A 1 113 ? -21.390 14.558 86.590 1.00 73.25 113 GLY A CA 1
ATOM 947 C C . GLY A 1 113 ? -20.815 13.138 86.415 1.00 73.25 113 GLY A C 1
ATOM 948 O O . GLY A 1 113 ? -19.760 12.847 86.971 1.00 73.25 113 GLY A O 1
ATOM 949 N N . TYR A 1 114 ? -21.447 12.277 85.603 1.00 78.31 114 TYR A N 1
ATOM 950 C CA . TYR A 1 114 ? -21.092 10.862 85.377 1.00 78.31 114 TYR A CA 1
ATOM 951 C C . TYR A 1 114 ? -20.936 10.535 83.881 1.00 78.31 114 TYR A C 1
ATOM 953 O O . TYR A 1 114 ? -21.528 9.594 83.343 1.00 78.31 114 TYR A O 1
ATOM 961 N N . GLU A 1 115 ? -20.109 11.330 83.205 1.00 79.00 115 GLU A N 1
ATOM 962 C CA . GLU A 1 115 ? -19.945 11.315 81.747 1.00 79.00 115 GLU A CA 1
ATOM 963 C C . GLU A 1 115 ? -19.484 9.970 81.172 1.00 79.00 115 GLU A C 1
ATOM 965 O O . GLU A 1 115 ? -19.979 9.534 80.136 1.00 79.00 115 GLU A O 1
ATOM 970 N N . GLU A 1 116 ? -18.607 9.255 81.880 1.00 81.38 116 GLU A N 1
ATOM 971 C CA . GLU A 1 116 ? -18.093 7.950 81.444 1.00 81.38 116 GLU A CA 1
ATOM 972 C C . GLU A 1 116 ? -19.208 6.896 81.310 1.00 81.38 116 GLU A C 1
ATOM 974 O O . GLU A 1 116 ? -19.238 6.107 80.365 1.00 81.38 116 GLU A O 1
ATOM 979 N N . ILE A 1 117 ? -20.178 6.901 82.230 1.00 81.12 117 ILE A N 1
ATOM 980 C CA . ILE A 1 117 ? -21.314 5.970 82.205 1.00 81.12 117 ILE A CA 1
ATOM 981 C C . ILE A 1 117 ? -22.252 6.314 81.043 1.00 81.12 117 ILE A C 1
ATOM 983 O O . ILE A 1 117 ? -22.708 5.411 80.335 1.00 81.12 117 ILE A O 1
ATOM 987 N N . ARG A 1 118 ? -22.488 7.611 80.808 1.00 82.06 118 ARG A N 1
ATOM 988 C CA . ARG A 1 118 ? -23.278 8.104 79.673 1.00 82.06 118 ARG A CA 1
ATOM 989 C C . ARG A 1 118 ? -22.658 7.686 78.339 1.00 82.06 118 ARG A C 1
ATOM 991 O O . ARG A 1 118 ? -23.351 7.101 77.507 1.00 82.06 118 ARG A O 1
ATOM 998 N N . GLU A 1 119 ? -21.358 7.916 78.159 1.00 84.69 119 GLU A N 1
ATOM 999 C CA . GLU A 1 119 ? -20.628 7.509 76.952 1.00 84.69 119 GLU A CA 1
ATOM 1000 C C . GLU A 1 119 ? -20.697 5.995 76.729 1.00 84.69 119 GLU A C 1
ATOM 1002 O O . GLU A 1 119 ? -20.963 5.549 75.611 1.00 84.69 119 GLU A O 1
ATOM 1007 N N . ASN A 1 120 ? -20.535 5.192 77.785 1.00 86.75 120 ASN A N 1
ATOM 1008 C CA . ASN A 1 120 ? -20.629 3.736 77.685 1.00 86.75 120 ASN A CA 1
ATOM 1009 C C . ASN A 1 120 ? -22.012 3.278 77.205 1.00 86.75 120 ASN A C 1
ATOM 1011 O O . ASN A 1 120 ? -22.100 2.439 76.310 1.00 86.75 120 ASN A O 1
ATOM 1015 N N . ILE A 1 121 ? -23.093 3.847 77.742 1.00 85.38 121 ILE A N 1
ATOM 1016 C CA . ILE A 1 121 ? -24.460 3.514 77.313 1.00 85.38 121 ILE A CA 1
ATOM 1017 C C . ILE A 1 121 ? -24.674 3.892 75.841 1.00 85.38 121 ILE A C 1
ATOM 1019 O O . ILE A 1 121 ? -25.171 3.071 75.063 1.00 85.38 121 ILE A O 1
ATOM 1023 N N . ILE A 1 122 ? -24.264 5.101 75.444 1.00 85.81 122 ILE A N 1
ATOM 1024 C CA . ILE A 1 122 ? -24.371 5.585 74.059 1.00 85.81 122 ILE A CA 1
ATOM 1025 C C . ILE A 1 122 ? -23.597 4.665 73.107 1.00 85.81 122 ILE A C 1
ATOM 1027 O O . ILE A 1 122 ? -24.123 4.276 72.062 1.00 85.81 122 ILE A O 1
ATOM 1031 N N . ASN A 1 123 ? -22.383 4.253 73.481 1.00 87.75 123 ASN A N 1
ATOM 1032 C CA . ASN A 1 123 ? -21.557 3.359 72.672 1.00 87.75 123 ASN A CA 1
ATOM 1033 C C . ASN A 1 123 ? -22.244 2.011 72.406 1.00 87.75 123 ASN A C 1
ATOM 1035 O O . ASN A 1 123 ? -22.196 1.527 71.275 1.00 87.75 123 ASN A O 1
ATOM 1039 N N . ILE A 1 124 ? -22.956 1.437 73.385 1.00 89.25 124 ILE A N 1
ATOM 1040 C CA . ILE A 1 124 ? -23.690 0.172 73.195 1.00 89.25 124 ILE A CA 1
ATOM 1041 C C . ILE A 1 124 ? -24.807 0.342 72.145 1.00 89.25 124 ILE A C 1
ATOM 1043 O O . ILE A 1 124 ? -24.969 -0.515 71.271 1.00 89.25 124 ILE A O 1
ATOM 1047 N N . PHE A 1 125 ? -25.546 1.458 72.167 1.00 89.25 125 PHE A N 1
ATOM 1048 C CA . PHE A 1 125 ? -26.543 1.752 71.127 1.00 89.25 125 PHE A CA 1
ATOM 1049 C C . PHE A 1 125 ? -25.886 1.993 69.757 1.00 89.25 125 PHE A C 1
ATOM 1051 O O . PHE A 1 125 ? -26.340 1.445 68.751 1.00 89.25 125 PHE A O 1
ATOM 1058 N N . ILE A 1 126 ? -24.781 2.740 69.695 1.00 88.12 126 ILE A N 1
ATOM 1059 C CA . ILE A 1 126 ? -24.037 2.980 68.448 1.00 88.12 126 ILE A CA 1
ATOM 1060 C C . ILE A 1 126 ? -23.559 1.661 67.820 1.00 88.12 126 ILE A C 1
ATOM 1062 O O . ILE A 1 126 ? -23.718 1.456 66.612 1.00 88.12 126 ILE A O 1
ATOM 1066 N N . GLU A 1 127 ? -23.013 0.741 68.617 1.00 89.25 127 GLU A N 1
ATOM 1067 C CA . GLU A 1 127 ? -22.581 -0.575 68.140 1.00 89.25 127 GLU A CA 1
ATOM 1068 C C . GLU A 1 127 ? -23.733 -1.377 67.528 1.00 89.25 127 GLU A C 1
ATOM 1070 O O . GLU A 1 127 ? -23.583 -1.970 66.454 1.00 89.25 127 GLU A O 1
ATOM 1075 N N . GLU A 1 128 ? -24.892 -1.386 68.184 1.00 88.38 128 GLU A N 1
ATOM 1076 C CA . GLU A 1 128 ? -26.062 -2.112 67.698 1.00 88.38 128 GLU A CA 1
ATOM 1077 C C . GLU A 1 128 ? -26.625 -1.501 66.410 1.00 88.38 128 GLU A C 1
ATOM 1079 O O . GLU A 1 128 ? -26.940 -2.219 65.453 1.00 88.38 128 GLU A O 1
ATOM 1084 N N . TYR A 1 129 ? -26.653 -0.170 66.324 1.00 88.25 129 TYR A N 1
ATOM 1085 C CA . TYR A 1 129 ? -27.005 0.533 65.095 1.00 88.25 129 TYR A CA 1
ATOM 1086 C C . TYR A 1 129 ? -26.054 0.176 63.943 1.00 88.25 129 TYR A C 1
ATOM 1088 O O . TYR A 1 129 ? -26.502 -0.110 62.826 1.00 88.25 129 TYR A O 1
ATOM 1096 N N . HIS A 1 130 ? -24.742 0.130 64.195 1.00 87.38 130 HIS A N 1
ATOM 1097 C CA . HIS A 1 130 ? -23.766 -0.271 63.182 1.00 87.38 130 HIS A CA 1
ATOM 1098 C C . HIS A 1 130 ? -23.956 -1.720 62.724 1.00 87.38 130 HIS A C 1
ATOM 1100 O O . HIS A 1 130 ? -23.865 -1.988 61.520 1.00 87.38 130 HIS A O 1
ATOM 1106 N N . LYS A 1 131 ? -24.266 -2.647 63.641 1.00 88.06 131 LYS A N 1
ATOM 1107 C CA . LYS A 1 131 ? -24.594 -4.042 63.297 1.00 88.06 131 LYS A CA 1
ATOM 1108 C C . LYS A 1 131 ? -25.823 -4.116 62.393 1.00 88.06 131 LYS A C 1
ATOM 1110 O O . LYS A 1 131 ? -25.760 -4.736 61.328 1.00 88.06 131 LYS A O 1
ATOM 1115 N N . TRP A 1 132 ? -26.908 -3.437 62.761 1.00 89.56 132 TRP A N 1
ATOM 1116 C CA . TRP A 1 132 ? -28.126 -3.383 61.950 1.00 89.56 132 TRP A CA 1
ATOM 1117 C C . TRP A 1 132 ? -27.870 -2.771 60.565 1.00 89.56 132 TRP A C 1
ATOM 1119 O O . TRP A 1 132 ? -28.210 -3.375 59.544 1.00 89.56 132 TRP A O 1
ATOM 1129 N N . LYS A 1 133 ? -27.186 -1.621 60.504 1.00 86.06 133 LYS A N 1
ATOM 1130 C CA . LYS A 1 133 ? -26.858 -0.927 59.250 1.00 86.06 133 LYS A CA 1
ATOM 1131 C C . LYS A 1 133 ? -26.027 -1.805 58.314 1.00 86.06 133 LYS A C 1
ATOM 1133 O O . LYS A 1 133 ? -26.323 -1.882 57.121 1.00 86.06 133 LYS A O 1
ATOM 1138 N N . ASN A 1 134 ? -25.018 -2.500 58.839 1.00 85.75 134 ASN A N 1
ATOM 1139 C CA . ASN A 1 134 ? -24.195 -3.414 58.046 1.00 85.75 134 ASN A CA 1
ATOM 1140 C C . ASN A 1 134 ? -25.014 -4.588 57.491 1.00 85.75 134 ASN A C 1
ATOM 1142 O O . ASN A 1 134 ? -24.840 -4.958 56.328 1.00 85.75 134 ASN A O 1
ATOM 1146 N N . ASN A 1 135 ? -25.947 -5.134 58.274 1.00 85.38 135 ASN A N 1
ATOM 1147 C CA . ASN A 1 135 ? -26.843 -6.194 57.811 1.00 85.38 135 ASN A CA 1
ATOM 1148 C C . ASN A 1 135 ? -27.769 -5.723 56.678 1.00 85.38 135 ASN A C 1
ATOM 1150 O O . ASN A 1 135 ? -27.918 -6.443 55.689 1.00 85.38 135 ASN A O 1
ATOM 1154 N N . GLN A 1 136 ? -28.322 -4.509 56.765 1.00 82.88 136 GLN A N 1
ATOM 1155 C CA . GLN A 1 136 ? -29.146 -3.930 55.694 1.00 82.88 136 GLN A CA 1
ATOM 1156 C C . GLN A 1 136 ? -28.343 -3.710 54.408 1.00 82.88 136 GLN A C 1
ATOM 1158 O O . GLN A 1 136 ? -28.774 -4.106 53.326 1.00 82.88 136 GLN A O 1
ATOM 1163 N N . VAL A 1 137 ? -27.131 -3.158 54.519 1.00 81.75 137 VAL A N 1
ATOM 1164 C CA . VAL A 1 137 ? -26.236 -2.968 53.366 1.00 81.75 137 VAL A CA 1
ATOM 1165 C C . VAL A 1 137 ? -25.881 -4.309 52.717 1.00 81.75 137 VAL A C 1
ATOM 1167 O O . VAL A 1 137 ? -25.878 -4.421 51.492 1.00 81.75 137 VAL A O 1
ATOM 1170 N N . ASN A 1 138 ? -25.611 -5.345 53.511 1.00 81.56 138 ASN A N 1
ATOM 1171 C CA . ASN A 1 138 ? -25.304 -6.678 52.992 1.00 81.56 138 ASN A CA 1
ATOM 1172 C C . ASN A 1 138 ? -26.521 -7.360 52.350 1.00 81.56 138 ASN A C 1
ATOM 1174 O O . ASN A 1 138 ? -26.361 -8.110 51.387 1.00 81.56 138 ASN A O 1
ATOM 1178 N N . LYS A 1 139 ? -27.733 -7.109 52.857 1.00 84.06 139 LYS A N 1
ATOM 1179 C CA . LYS A 1 139 ? -28.981 -7.573 52.240 1.00 84.06 139 LYS A CA 1
ATOM 1180 C C . LYS A 1 139 ? -29.189 -6.922 50.870 1.00 84.06 139 LYS A C 1
ATOM 1182 O O . LYS A 1 139 ? -29.285 -7.647 49.887 1.00 84.06 139 LYS A O 1
ATOM 1187 N N . LEU A 1 140 ? -29.103 -5.593 50.794 1.00 81.19 140 LEU A N 1
ATOM 1188 C CA . LEU A 1 140 ? -29.214 -4.839 49.539 1.00 81.19 140 LEU A CA 1
ATOM 1189 C C . LEU A 1 140 ? -28.163 -5.261 48.505 1.00 81.19 140 LEU A C 1
ATOM 1191 O O . LEU A 1 140 ? -28.468 -5.393 47.325 1.00 81.19 140 LEU A O 1
ATOM 1195 N N . LYS A 1 141 ? -26.921 -5.518 48.938 1.00 79.44 141 LYS A N 1
ATOM 1196 C CA . LYS A 1 141 ? -25.866 -6.031 48.048 1.00 79.44 141 LYS A CA 1
ATOM 1197 C C . LYS A 1 141 ? -26.209 -7.400 47.464 1.00 79.44 141 LYS A C 1
ATOM 1199 O O . LYS A 1 141 ? -25.935 -7.630 46.292 1.00 79.44 141 LYS A O 1
ATOM 1204 N N . ARG A 1 142 ? -26.777 -8.309 48.264 1.00 79.56 142 ARG A N 1
ATOM 1205 C CA . ARG A 1 142 ? -27.188 -9.636 47.777 1.00 79.56 142 ARG A CA 1
ATOM 1206 C C . ARG A 1 142 ? -28.339 -9.534 46.786 1.00 79.56 142 ARG A C 1
ATOM 1208 O O . ARG A 1 142 ? -28.235 -10.114 45.714 1.00 79.56 142 ARG A O 1
ATOM 1215 N N . GLU A 1 143 ? -29.367 -8.756 47.117 1.00 80.81 143 GLU A N 1
ATOM 1216 C CA . GLU A 1 143 ? -30.513 -8.510 46.232 1.00 80.81 143 GLU A CA 1
ATOM 1217 C C . GLU A 1 143 ? -30.055 -7.907 44.894 1.00 80.81 143 GLU A C 1
ATOM 1219 O O . GLU A 1 143 ? -30.412 -8.412 43.833 1.00 80.81 143 GLU A O 1
ATOM 1224 N N . TYR A 1 144 ? -29.156 -6.919 44.933 1.00 76.69 144 TYR A N 1
ATOM 1225 C CA . TYR A 1 144 ? -28.563 -6.330 43.732 1.00 76.69 144 TYR A CA 1
ATOM 1226 C C . TYR A 1 144 ? -27.794 -7.347 42.869 1.00 76.69 144 TYR A C 1
ATOM 1228 O O . TYR A 1 144 ? -27.955 -7.372 41.650 1.00 76.69 144 TYR A O 1
ATOM 1236 N N . GLU A 1 145 ? -26.953 -8.192 43.473 1.00 76.56 145 GLU A N 1
ATOM 1237 C CA . GLU A 1 145 ? -26.189 -9.207 42.730 1.00 76.56 145 GLU A CA 1
ATOM 1238 C C . GLU A 1 145 ? -27.087 -10.298 42.126 1.00 76.56 145 GLU A C 1
ATOM 1240 O O . GLU A 1 145 ? -26.790 -10.826 41.050 1.00 76.56 145 GLU A O 1
ATOM 1245 N N . GLU A 1 146 ? -28.189 -10.644 42.791 1.00 80.19 146 GLU A N 1
ATOM 1246 C CA . GLU A 1 146 ? -29.181 -11.588 42.272 1.00 80.19 146 GLU A CA 1
ATOM 1247 C C . GLU A 1 146 ? -29.963 -10.991 41.096 1.00 80.19 146 GLU A C 1
ATOM 1249 O O . GLU A 1 146 ? -30.026 -11.616 40.032 1.00 80.19 146 GLU A O 1
ATOM 1254 N N . GLU A 1 147 ? -30.475 -9.765 41.234 1.00 75.62 147 GLU A N 1
ATOM 1255 C CA . GLU A 1 147 ? -31.158 -9.054 40.146 1.00 75.62 147 GLU A CA 1
ATOM 1256 C C . GLU A 1 147 ? -30.246 -8.874 38.932 1.00 75.62 147 GLU A C 1
ATOM 1258 O O . GLU A 1 147 ? -30.639 -9.186 37.804 1.00 75.62 147 GLU A O 1
ATOM 1263 N N . LYS A 1 148 ? -28.996 -8.453 39.154 1.00 75.19 148 LYS A N 1
ATOM 1264 C CA . LYS A 1 148 ? -27.998 -8.289 38.093 1.00 75.19 148 LYS A CA 1
ATOM 1265 C C . LYS A 1 148 ? -27.806 -9.578 37.293 1.00 75.19 148 LYS A C 1
ATOM 1267 O O . LYS A 1 148 ? -27.864 -9.541 36.065 1.00 75.19 148 LYS A O 1
ATOM 1272 N N . LYS A 1 149 ? -27.633 -10.723 37.964 1.00 78.88 149 LYS A N 1
ATOM 1273 C CA . LYS A 1 149 ? -27.465 -12.024 37.288 1.00 78.88 149 LYS A CA 1
ATOM 1274 C C . LYS A 1 149 ? -28.688 -12.416 36.462 1.00 78.88 149 LYS A C 1
ATOM 1276 O O . LYS A 1 149 ? -28.535 -12.974 35.374 1.00 78.88 149 LYS A O 1
ATOM 1281 N N . ILE A 1 150 ? -29.893 -12.150 36.969 1.00 78.56 150 ILE A N 1
ATOM 1282 C CA . ILE A 1 150 ? -31.146 -12.447 36.259 1.00 78.56 150 ILE A CA 1
ATOM 1283 C C . ILE A 1 150 ? -31.251 -11.589 34.992 1.00 78.56 150 ILE A C 1
ATOM 1285 O O . ILE A 1 150 ? -31.549 -12.115 33.917 1.00 78.56 150 ILE A O 1
ATOM 1289 N N . ILE A 1 151 ? -30.956 -10.291 35.100 1.00 72.38 151 ILE A N 1
ATOM 1290 C CA . ILE A 1 151 ? -30.999 -9.347 33.977 1.00 72.38 151 ILE A CA 1
ATOM 1291 C C . ILE A 1 151 ? -29.959 -9.714 32.918 1.00 72.38 151 ILE A C 1
ATOM 1293 O O . ILE A 1 151 ? -30.309 -9.816 31.743 1.00 72.38 151 ILE A O 1
ATOM 1297 N N . GLU A 1 152 ? -28.708 -9.960 33.321 1.00 74.00 152 GLU A N 1
ATOM 1298 C CA . GLU A 1 152 ? -27.632 -10.360 32.407 1.00 74.00 152 GLU A CA 1
ATOM 1299 C C . GLU A 1 152 ? -28.024 -11.613 31.619 1.00 74.00 152 GLU A C 1
ATOM 1301 O O . GLU A 1 152 ? -27.912 -11.631 30.395 1.00 74.00 152 GLU A O 1
ATOM 1306 N N . LYS A 1 153 ? -28.566 -12.634 32.294 1.00 79.50 153 LYS A N 1
ATOM 1307 C CA . LYS A 1 153 ? -28.988 -13.880 31.644 1.00 79.50 153 LYS A CA 1
ATOM 1308 C C . LYS A 1 153 ? -30.139 -13.668 30.656 1.00 79.50 153 LYS A C 1
ATOM 1310 O O . LYS A 1 153 ? -30.095 -14.208 29.550 1.00 79.50 153 LYS A O 1
ATOM 1315 N N . ASN A 1 154 ? -31.159 -12.903 31.045 1.00 78.56 154 ASN A N 1
ATOM 1316 C CA . ASN A 1 154 ? -32.341 -12.678 30.213 1.00 78.56 154 ASN A CA 1
ATOM 1317 C C . ASN A 1 154 ? -32.017 -11.817 28.984 1.00 78.56 154 ASN A C 1
ATOM 1319 O O . ASN A 1 154 ? -32.383 -12.185 27.868 1.00 78.56 154 ASN A O 1
ATOM 1323 N N . MET A 1 155 ? -31.289 -10.713 29.172 1.00 74.31 155 MET A N 1
ATOM 1324 C CA . MET A 1 155 ? -30.915 -9.809 28.080 1.00 74.31 155 MET A CA 1
ATOM 1325 C C . MET A 1 155 ? -29.922 -10.457 27.118 1.00 74.31 155 MET A C 1
ATOM 1327 O O . MET A 1 155 ? -30.072 -10.322 25.905 1.00 74.31 155 MET A O 1
ATOM 1331 N N . PHE A 1 156 ? -28.945 -11.210 27.635 1.00 77.75 156 PHE A N 1
ATOM 1332 C CA . PHE A 1 156 ? -27.999 -11.940 26.793 1.00 77.75 156 PHE A CA 1
ATOM 1333 C C . PHE A 1 156 ? -28.718 -12.958 25.902 1.00 77.75 156 PHE A C 1
ATOM 1335 O O . PHE A 1 156 ? -28.491 -12.987 24.696 1.00 77.75 156 PHE A O 1
ATOM 1342 N N . GLY A 1 157 ? -29.649 -13.736 26.470 1.00 80.69 157 GLY A N 1
ATOM 1343 C CA . GLY A 1 157 ? -30.440 -14.697 25.702 1.00 80.69 157 GLY A CA 1
ATOM 1344 C C . GLY A 1 157 ? -31.279 -14.046 24.597 1.00 80.69 157 GLY A C 1
ATOM 1345 O O . GLY A 1 157 ? -31.328 -14.563 23.484 1.00 80.69 157 GLY A O 1
ATOM 1346 N N . GLN A 1 158 ? -31.903 -12.896 24.873 1.00 79.44 158 GLN A N 1
ATOM 1347 C CA . GLN A 1 158 ? -32.675 -12.154 23.869 1.00 79.44 158 GLN A CA 1
ATOM 1348 C C . GLN A 1 158 ? -31.796 -11.650 22.716 1.00 79.44 158 GLN A C 1
ATOM 1350 O O . GLN A 1 158 ? -32.122 -11.899 21.556 1.00 79.44 158 GLN A O 1
ATOM 1355 N N . ILE A 1 159 ? -30.664 -11.011 23.031 1.00 79.00 159 ILE A N 1
ATOM 1356 C CA . ILE A 1 159 ? -29.725 -10.480 22.031 1.00 79.00 159 ILE A CA 1
ATOM 1357 C C . ILE A 1 159 ? -29.170 -11.616 21.159 1.00 79.00 159 ILE A C 1
ATOM 1359 O O . ILE A 1 159 ? -29.184 -11.511 19.932 1.00 79.00 159 ILE A O 1
ATOM 1363 N N . CYS A 1 160 ? -28.741 -12.727 21.769 1.00 77.50 160 CYS A N 1
ATOM 1364 C CA . CYS A 1 160 ? -28.241 -13.896 21.042 1.00 77.50 160 CYS A CA 1
ATOM 1365 C C . CYS A 1 160 ? -29.291 -14.479 20.092 1.00 77.50 160 CYS A C 1
ATOM 1367 O O . CYS A 1 160 ? -28.982 -14.711 18.925 1.00 77.50 160 CYS A O 1
ATOM 1369 N N . ASN A 1 161 ? -30.534 -14.647 20.552 1.00 82.25 161 ASN A N 1
ATOM 1370 C CA . ASN A 1 161 ? -31.608 -15.149 19.699 1.00 82.25 161 ASN A CA 1
ATOM 1371 C C . ASN A 1 161 ? -31.835 -14.231 18.487 1.00 82.25 161 ASN A C 1
ATOM 1373 O O . ASN A 1 161 ? -31.907 -14.723 17.361 1.00 82.25 161 ASN A O 1
ATOM 1377 N N . GLU A 1 162 ? -31.906 -12.908 18.678 1.00 77.25 162 GLU A N 1
ATOM 1378 C CA . GLU A 1 162 ? -32.086 -11.955 17.571 1.00 77.25 162 GLU A CA 1
ATOM 1379 C C . GLU A 1 162 ? -30.939 -12.001 16.552 1.00 77.25 162 GLU A C 1
ATOM 1381 O O . GLU A 1 162 ? -31.191 -12.012 15.341 1.00 77.25 162 GLU A O 1
ATOM 1386 N N . ILE A 1 163 ? -29.693 -12.082 17.030 1.00 76.75 163 ILE A N 1
ATOM 1387 C CA . ILE A 1 163 ? -28.500 -12.256 16.190 1.00 76.75 163 ILE A CA 1
ATOM 1388 C C . ILE A 1 163 ? -28.619 -13.540 15.365 1.00 76.75 163 ILE A C 1
ATOM 1390 O O . ILE A 1 163 ? -28.492 -13.502 14.142 1.00 76.75 163 ILE A O 1
ATOM 1394 N N . GLU A 1 164 ? -28.902 -14.671 16.009 1.00 79.19 164 GLU A N 1
ATOM 1395 C CA . GLU A 1 164 ? -28.990 -15.974 15.344 1.00 79.19 164 GLU A CA 1
ATOM 1396 C C . GLU A 1 164 ? -30.152 -16.033 14.341 1.00 79.19 164 GLU A C 1
ATOM 1398 O O . GLU A 1 164 ? -30.046 -16.686 13.300 1.00 79.19 164 GLU A O 1
ATOM 1403 N N . THR A 1 165 ? -31.252 -15.311 14.600 1.00 78.12 165 THR A N 1
ATOM 1404 C CA . THR A 1 165 ? -32.373 -15.253 13.648 1.00 78.12 165 THR A CA 1
ATOM 1405 C C . THR A 1 165 ? -32.024 -14.452 12.393 1.00 78.12 165 THR A C 1
ATOM 1407 O O . THR A 1 165 ? -32.441 -14.843 11.297 1.00 78.12 165 THR A O 1
ATOM 1410 N N . LYS A 1 166 ? -31.293 -13.337 12.544 1.00 69.44 166 LYS A N 1
ATOM 1411 C CA . LYS A 1 166 ? -30.932 -12.429 11.441 1.00 69.44 166 LYS A CA 1
ATOM 1412 C C . LYS A 1 166 ? -29.699 -12.884 10.651 1.00 69.44 166 LYS A C 1
ATOM 1414 O O . LYS A 1 166 ? -29.689 -12.709 9.437 1.00 69.44 166 LYS A O 1
ATOM 1419 N N . TYR A 1 167 ? -28.700 -13.492 11.294 1.00 69.25 167 TYR A N 1
ATOM 1420 C CA . TYR A 1 167 ? -27.377 -13.765 10.709 1.00 69.25 167 TYR A CA 1
ATOM 1421 C C . TYR A 1 167 ? -27.058 -15.267 10.640 1.00 69.25 167 TYR A C 1
ATOM 1423 O O . TYR A 1 167 ? -26.077 -15.744 11.209 1.00 69.25 167 TYR A O 1
ATOM 1431 N N . LYS A 1 168 ? -27.880 -16.027 9.906 1.00 65.56 168 LYS A N 1
ATOM 1432 C CA . LYS A 1 168 ? -27.776 -17.499 9.798 1.00 65.56 168 LYS A CA 1
ATOM 1433 C C . LYS A 1 168 ? -26.483 -18.013 9.146 1.00 65.56 168 LYS A C 1
ATOM 1435 O O . LYS A 1 168 ? -26.132 -19.171 9.347 1.00 65.56 168 LYS A O 1
ATOM 1440 N N . ASP A 1 169 ? -25.774 -17.152 8.414 1.00 64.06 169 ASP A N 1
ATOM 1441 C CA . ASP A 1 169 ? -24.668 -17.543 7.530 1.00 64.06 169 ASP A CA 1
ATOM 1442 C C . ASP A 1 169 ? -23.265 -17.177 8.067 1.00 64.06 169 ASP A C 1
ATOM 1444 O O . ASP A 1 169 ? -22.277 -17.270 7.341 1.00 64.06 169 ASP A O 1
ATOM 1448 N N . GLY A 1 170 ? -23.143 -16.786 9.343 1.00 58.09 170 GLY A N 1
ATOM 1449 C CA . GLY A 1 170 ? -21.837 -16.616 10.002 1.00 58.09 170 GLY A CA 1
ATOM 1450 C C . GLY A 1 170 ? -21.039 -15.367 9.592 1.00 58.09 170 GLY A C 1
ATOM 1451 O O . GLY A 1 170 ? -19.809 -15.388 9.630 1.00 58.09 170 GLY A O 1
ATOM 1452 N N . GLY A 1 171 ? -21.716 -14.285 9.194 1.00 62.09 171 GLY A N 1
ATOM 1453 C CA . GLY A 1 171 ? -21.086 -12.993 8.897 1.00 62.09 171 GLY A CA 1
ATOM 1454 C C . GLY A 1 171 ? -20.523 -12.283 10.139 1.00 62.09 171 GLY A C 1
ATOM 1455 O O . GLY A 1 171 ? -21.046 -12.421 11.244 1.00 62.09 171 GLY A O 1
ATOM 1456 N N . SER A 1 172 ? -19.457 -11.497 9.957 1.00 62.84 172 SER A N 1
ATOM 1457 C CA . SER A 1 172 ? -18.904 -10.635 11.010 1.00 62.84 172 SER A CA 1
ATOM 1458 C C . SER A 1 172 ? -19.820 -9.436 11.262 1.00 62.84 172 SER A C 1
ATOM 1460 O O . SER A 1 172 ? -20.203 -8.729 10.334 1.00 62.84 172 SER A O 1
ATOM 1462 N N . MET A 1 173 ? -20.112 -9.151 12.527 1.00 71.50 173 MET A N 1
ATOM 1463 C CA . MET A 1 173 ? -20.937 -8.012 12.937 1.00 71.50 173 MET A CA 1
ATOM 1464 C C . MET A 1 173 ? -20.271 -7.247 14.079 1.00 71.50 173 MET A C 1
ATOM 1466 O O . MET A 1 173 ? -19.443 -7.795 14.815 1.00 71.50 173 MET A O 1
ATOM 1470 N N . ARG A 1 174 ? -20.652 -5.982 14.243 1.00 71.62 174 ARG A N 1
ATOM 1471 C CA . ARG A 1 174 ? -20.277 -5.163 15.392 1.00 71.62 174 ARG A CA 1
ATOM 1472 C C . ARG A 1 174 ? -21.532 -4.789 16.174 1.00 71.62 174 ARG A C 1
ATOM 1474 O O . ARG A 1 174 ? -22.453 -4.196 15.626 1.00 71.62 174 ARG A O 1
ATOM 1481 N N . LEU A 1 175 ? -21.555 -5.154 17.453 1.00 76.56 175 LEU A N 1
ATOM 1482 C CA . LEU A 1 175 ? -22.614 -4.783 18.387 1.00 76.56 175 LEU A CA 1
ATOM 1483 C C . LEU A 1 175 ? -22.196 -3.502 19.115 1.00 76.56 175 LEU A C 1
ATOM 1485 O O . LEU A 1 175 ? -21.160 -3.481 19.784 1.00 76.56 175 LEU A O 1
ATOM 1489 N N . TYR A 1 176 ? -23.005 -2.455 19.012 1.00 77.69 176 TYR A N 1
ATOM 1490 C CA . TYR A 1 176 ? -22.839 -1.226 19.776 1.00 77.69 176 TYR A CA 1
ATOM 1491 C C . TYR A 1 176 ? -23.843 -1.196 20.915 1.00 77.69 176 TYR A C 1
ATOM 1493 O O . TYR A 1 176 ? -25.047 -1.278 20.697 1.00 77.69 176 TYR A O 1
ATOM 1501 N N . LEU A 1 177 ? -23.349 -1.036 22.139 1.00 75.19 177 LEU A N 1
ATOM 1502 C CA . LEU A 1 177 ? -24.194 -0.735 23.284 1.00 75.19 177 LEU A CA 1
ATOM 1503 C C . LEU A 1 177 ? -24.484 0.768 23.272 1.00 75.19 177 LEU A C 1
ATOM 1505 O O . LEU A 1 177 ? -23.568 1.566 23.468 1.00 75.19 177 LEU A O 1
ATOM 1509 N N . LEU A 1 178 ? -25.729 1.156 23.012 1.00 79.81 178 LEU A N 1
ATOM 1510 C CA . LEU A 1 178 ? -26.111 2.565 22.943 1.00 79.81 178 LEU A CA 1
ATOM 1511 C C . LEU A 1 178 ? -26.420 3.112 24.334 1.00 79.81 178 LEU A C 1
ATOM 1513 O O . LEU A 1 178 ? -25.923 4.171 24.714 1.00 79.81 178 LEU A O 1
ATOM 1517 N N . ASN A 1 179 ? -27.260 2.401 25.087 1.00 76.38 179 ASN A N 1
ATOM 1518 C CA . ASN A 1 179 ? -27.709 2.854 26.396 1.00 76.38 179 ASN A CA 1
ATOM 1519 C C . ASN A 1 179 ? -28.267 1.699 27.238 1.00 76.38 179 ASN A C 1
ATOM 1521 O O . ASN A 1 179 ? -28.678 0.665 26.715 1.00 76.38 179 ASN A O 1
ATOM 1525 N N . VAL A 1 180 ? -28.340 1.907 28.550 1.00 75.06 180 VAL A N 1
ATOM 1526 C CA . VAL A 1 180 ? -29.059 1.031 29.478 1.00 75.06 180 VAL A CA 1
ATOM 1527 C C . VAL A 1 180 ? -30.143 1.862 30.152 1.00 75.06 180 VAL A C 1
ATOM 1529 O O . VAL A 1 180 ? -29.858 2.748 30.958 1.00 75.06 180 VAL A O 1
ATOM 1532 N N . LYS A 1 181 ? -31.401 1.594 29.803 1.00 76.19 181 LYS A N 1
ATOM 1533 C CA . LYS A 1 181 ? -32.568 2.271 30.374 1.00 76.19 181 LYS A CA 1
ATOM 1534 C C . LYS A 1 181 ? -33.100 1.474 31.558 1.00 76.19 181 LYS A C 1
ATOM 1536 O O . LYS A 1 181 ? -33.258 0.259 31.469 1.00 76.19 181 LYS A O 1
ATOM 1541 N N . LYS A 1 182 ? -33.395 2.169 32.657 1.00 66.69 182 LYS A N 1
ATOM 1542 C CA . LYS A 1 182 ? -34.104 1.610 33.811 1.00 66.69 182 LYS A CA 1
ATOM 1543 C C . LYS A 1 182 ? -35.586 1.974 33.708 1.00 66.69 182 LYS A C 1
ATOM 1545 O O . LYS A 1 182 ? -35.916 3.157 33.713 1.00 66.69 182 LYS A O 1
ATOM 1550 N N . ASN A 1 183 ? -36.442 0.963 33.650 1.00 68.88 183 ASN A N 1
ATOM 1551 C CA . ASN A 1 183 ? -37.889 1.073 33.814 1.00 68.88 183 ASN A CA 1
ATOM 1552 C C . ASN A 1 183 ? -38.272 0.659 35.245 1.00 68.88 183 ASN A C 1
ATOM 1554 O O . ASN A 1 183 ? -37.433 0.157 35.995 1.00 68.88 183 ASN A O 1
ATOM 1558 N N . GLU A 1 184 ? -39.532 0.868 35.629 1.00 58.66 184 GLU A N 1
ATOM 1559 C CA . GLU A 1 184 ? -40.019 0.591 36.992 1.00 58.66 184 GLU A CA 1
ATOM 1560 C C . GLU A 1 184 ? -39.817 -0.873 37.422 1.00 58.66 184 GLU A C 1
ATOM 1562 O O . GLU A 1 184 ? -39.527 -1.124 38.588 1.00 58.66 184 GLU A O 1
ATOM 1567 N N . GLU A 1 185 ? -39.871 -1.821 36.478 1.00 58.69 185 GLU A N 1
ATOM 1568 C CA . GLU A 1 185 ? -39.793 -3.266 36.755 1.00 58.69 185 GLU A CA 1
ATOM 1569 C C . GLU A 1 185 ? -38.665 -3.995 35.996 1.00 58.69 185 GLU A C 1
ATOM 1571 O O . GLU A 1 185 ? -38.513 -5.209 36.117 1.00 58.69 185 GLU A O 1
ATOM 1576 N N . SER A 1 186 ? -37.880 -3.301 35.163 1.00 62.38 186 SER A N 1
ATOM 1577 C CA . SER A 1 186 ? -36.841 -3.951 34.348 1.00 62.38 186 SER A CA 1
ATOM 1578 C C . SER A 1 186 ? -35.774 -2.993 33.830 1.00 62.38 186 SER A C 1
ATOM 1580 O O . SER A 1 186 ? -35.970 -1.782 33.748 1.00 62.38 186 SER A O 1
ATOM 1582 N N . PHE A 1 187 ? -34.631 -3.551 33.436 1.00 66.69 187 PHE A N 1
ATOM 1583 C CA . PHE A 1 187 ? -33.614 -2.840 32.670 1.00 66.69 187 PHE A CA 1
ATOM 1584 C C . PHE A 1 187 ? -33.695 -3.270 31.209 1.00 66.69 187 PHE A C 1
ATOM 1586 O O . PHE A 1 187 ? -33.758 -4.461 30.910 1.00 66.69 187 PHE A O 1
ATOM 1593 N N . THR A 1 188 ? -33.683 -2.303 30.299 1.00 68.12 188 THR A N 1
ATOM 1594 C CA . THR A 1 188 ? -33.659 -2.543 28.856 1.00 68.12 188 THR A CA 1
ATOM 1595 C C . THR A 1 188 ? -32.350 -2.016 28.292 1.00 68.12 188 THR A C 1
ATOM 1597 O O . THR A 1 188 ? -31.970 -0.870 28.537 1.00 68.12 188 THR A O 1
ATOM 1600 N N . ILE A 1 189 ? -31.652 -2.859 27.540 1.00 77.12 189 ILE A N 1
ATOM 1601 C CA . ILE A 1 189 ? -30.432 -2.477 26.837 1.00 77.12 189 ILE A CA 1
ATOM 1602 C C . ILE A 1 189 ? -30.825 -2.016 25.439 1.00 77.12 189 ILE A C 1
ATOM 1604 O O . ILE A 1 189 ? -31.392 -2.788 24.671 1.00 77.12 189 ILE A O 1
ATOM 1608 N N . GLU A 1 190 ? -30.504 -0.771 25.108 1.00 78.38 190 GLU A N 1
ATOM 1609 C CA . GLU A 1 190 ? -30.540 -0.290 23.733 1.00 78.38 190 GLU A CA 1
ATOM 1610 C C . GLU A 1 190 ? -29.208 -0.607 23.074 1.00 78.38 190 GLU A C 1
ATOM 1612 O O . GLU A 1 190 ? -28.142 -0.214 23.560 1.00 78.38 190 GLU A O 1
ATOM 1617 N N . TYR A 1 191 ? -29.274 -1.322 21.963 1.00 79.19 191 TYR A N 1
ATOM 1618 C CA . TYR A 1 191 ? -28.110 -1.727 21.201 1.00 79.19 191 TYR A CA 1
ATOM 1619 C C . TYR A 1 191 ? -28.371 -1.551 19.707 1.00 79.19 191 TYR A C 1
ATOM 1621 O O . TYR A 1 191 ? -29.516 -1.555 19.259 1.00 79.19 191 TYR A O 1
ATOM 1629 N N . ASP A 1 192 ? -27.291 -1.396 18.954 1.00 78.31 192 ASP A N 1
ATOM 1630 C CA . ASP A 1 192 ? -27.299 -1.372 17.497 1.00 78.31 192 ASP A CA 1
ATOM 1631 C C . ASP A 1 192 ? -26.393 -2.483 16.963 1.00 78.31 192 ASP A C 1
ATOM 1633 O O . ASP A 1 192 ? -25.386 -2.828 17.590 1.00 78.31 192 ASP A O 1
ATOM 1637 N N . ILE A 1 193 ? -26.747 -3.055 15.816 1.00 73.62 193 ILE A N 1
ATOM 1638 C CA . ILE A 1 193 ? -25.959 -4.101 15.159 1.00 73.62 193 ILE A CA 1
ATOM 1639 C C . ILE A 1 193 ? -25.566 -3.591 13.776 1.00 73.62 193 ILE A C 1
ATOM 1641 O O . ILE A 1 193 ? -26.395 -3.486 12.874 1.00 73.62 193 ILE A O 1
ATOM 1645 N N . GLU A 1 194 ? -24.276 -3.317 13.602 1.00 71.44 194 GLU A N 1
ATOM 1646 C CA . GLU A 1 194 ? -23.695 -2.982 12.308 1.00 71.44 194 GLU A CA 1
ATOM 1647 C C . GLU A 1 194 ? -23.174 -4.255 11.637 1.00 71.44 194 GLU A C 1
ATOM 1649 O O . GLU A 1 194 ? -22.286 -4.944 12.151 1.00 71.44 194 GLU A O 1
ATOM 1654 N N . GLU A 1 195 ? -23.716 -4.566 10.462 1.00 64.75 195 GLU A N 1
ATOM 1655 C CA . GLU A 1 195 ? -23.190 -5.624 9.607 1.00 64.75 195 GLU A CA 1
ATOM 1656 C C . GLU A 1 195 ? -21.902 -5.127 8.940 1.00 64.75 195 GLU A C 1
ATOM 1658 O O . GLU A 1 195 ? -21.916 -4.192 8.132 1.00 64.75 195 GLU A O 1
ATOM 1663 N N . LEU A 1 196 ? -20.767 -5.736 9.295 1.00 58.69 196 LEU A N 1
ATOM 1664 C CA . LEU A 1 196 ? -19.483 -5.354 8.723 1.00 58.69 196 LEU A CA 1
ATOM 1665 C C . LEU A 1 196 ? -19.420 -5.896 7.300 1.00 58.69 196 LEU A C 1
ATOM 1667 O O . LEU A 1 196 ? -19.107 -7.063 7.066 1.00 58.69 196 LEU A O 1
ATOM 1671 N N . GLN A 1 197 ? -19.707 -5.025 6.334 1.00 57.91 197 GLN A N 1
ATOM 1672 C CA . GLN A 1 197 ? -19.381 -5.300 4.942 1.00 57.91 197 GLN A CA 1
ATOM 1673 C C . GLN A 1 197 ? -17.877 -5.603 4.862 1.00 57.91 197 GLN A C 1
ATOM 1675 O O . GLN A 1 197 ? -17.089 -4.859 5.453 1.00 57.91 197 GLN A O 1
ATOM 1680 N N . PRO A 1 198 ? -17.449 -6.674 4.171 1.00 59.84 198 PRO A N 1
ATOM 1681 C CA . PRO A 1 198 ? -16.044 -7.053 4.183 1.00 59.84 198 PRO A CA 1
ATOM 1682 C C . PRO A 1 198 ? -15.197 -5.917 3.609 1.00 59.84 198 PRO A C 1
ATOM 1684 O O . PRO A 1 198 ? -15.596 -5.310 2.608 1.00 59.84 198 PRO A O 1
ATOM 1687 N N . ASP A 1 199 ? -14.050 -5.646 4.242 1.00 67.12 199 ASP A N 1
ATOM 1688 C CA . ASP A 1 199 ? -13.159 -4.531 3.909 1.00 67.12 199 ASP A CA 1
ATOM 1689 C C . ASP A 1 199 ? -12.945 -4.440 2.394 1.00 67.12 199 ASP A C 1
ATOM 1691 O O . ASP A 1 199 ? -12.275 -5.266 1.768 1.00 67.12 199 ASP A O 1
ATOM 1695 N N . GLN A 1 200 ? -13.565 -3.435 1.778 1.00 76.06 200 GLN A N 1
ATOM 1696 C CA . GLN A 1 200 ? -13.500 -3.247 0.340 1.00 76.06 200 GLN A CA 1
ATOM 1697 C C . GLN A 1 200 ? -12.382 -2.258 0.016 1.00 76.06 200 GLN A C 1
ATOM 1699 O O . GLN A 1 200 ? -12.427 -1.097 0.424 1.00 76.06 200 GLN A O 1
ATOM 1704 N N . LEU A 1 201 ? -11.390 -2.699 -0.762 1.00 88.19 201 LEU A N 1
ATOM 1705 C CA . LEU A 1 201 ? -10.288 -1.838 -1.184 1.00 88.19 201 LEU A CA 1
ATOM 1706 C C . LEU A 1 201 ? -10.818 -0.655 -2.009 1.00 88.19 201 LEU A C 1
ATOM 1708 O O . LEU A 1 201 ? -11.369 -0.832 -3.097 1.00 88.19 201 LEU A O 1
ATOM 1712 N N . GLN A 1 202 ? -10.604 0.562 -1.514 1.00 89.94 202 GLN A N 1
ATOM 1713 C CA . GLN A 1 202 ? -10.899 1.797 -2.233 1.00 89.94 202 GLN A CA 1
ATOM 1714 C C . GLN A 1 202 ? -9.606 2.407 -2.778 1.00 89.94 202 GLN A C 1
ATOM 1716 O O . GLN A 1 202 ? -8.670 2.676 -2.028 1.00 89.94 202 GLN A O 1
ATOM 1721 N N . LEU A 1 203 ? -9.566 2.660 -4.086 1.00 91.06 203 LEU A N 1
ATOM 1722 C CA . LEU A 1 203 ? -8.497 3.425 -4.721 1.00 91.06 203 LEU A CA 1
ATOM 1723 C C . LEU A 1 203 ? -8.944 4.872 -4.895 1.00 91.06 203 LEU A C 1
ATOM 1725 O O . LEU A 1 203 ? -10.029 5.120 -5.420 1.00 91.06 203 LEU A O 1
ATOM 1729 N N . THR A 1 204 ? -8.084 5.816 -4.511 1.00 90.44 204 THR A N 1
ATOM 1730 C CA . THR A 1 204 ? -8.270 7.251 -4.756 1.00 90.44 204 THR A CA 1
ATOM 1731 C C . THR A 1 204 ? -7.048 7.801 -5.479 1.00 90.44 204 THR A C 1
ATOM 1733 O O . THR A 1 204 ? -5.926 7.671 -4.995 1.00 90.44 204 THR A O 1
ATOM 1736 N N . ILE A 1 205 ? -7.264 8.412 -6.643 1.00 89.75 205 ILE A N 1
ATOM 1737 C CA . ILE A 1 205 ? -6.206 8.996 -7.473 1.00 89.75 205 ILE A CA 1
ATOM 1738 C C . ILE A 1 205 ? -6.262 10.518 -7.347 1.00 89.75 205 ILE A C 1
ATOM 1740 O O . ILE A 1 205 ? -7.287 11.126 -7.662 1.00 89.75 205 ILE A O 1
ATOM 1744 N N . TYR A 1 206 ? -5.153 11.121 -6.919 1.00 86.12 206 TYR A N 1
ATOM 1745 C CA . TYR A 1 206 ? -4.971 12.570 -6.859 1.00 86.12 206 TYR A CA 1
ATOM 1746 C C . TYR A 1 206 ? -4.042 13.041 -7.976 1.00 86.12 206 TYR A C 1
ATOM 1748 O O . TYR A 1 206 ? -3.062 12.371 -8.299 1.00 86.12 206 TYR A O 1
ATOM 1756 N N . GLU A 1 207 ? -4.337 14.210 -8.537 1.00 81.88 207 GLU A N 1
ATOM 1757 C CA . GLU A 1 207 ? -3.474 14.864 -9.520 1.00 81.88 207 GLU A CA 1
ATOM 1758 C C . GLU A 1 207 ? -2.516 15.832 -8.818 1.00 81.88 207 GLU A C 1
ATOM 1760 O O . GLU A 1 207 ? -2.922 16.619 -7.956 1.00 81.88 207 GLU A O 1
ATOM 1765 N N . THR A 1 208 ? -1.238 15.763 -9.185 1.00 77.62 208 THR A N 1
ATOM 1766 C CA . THR A 1 208 ? -0.170 16.620 -8.662 1.00 77.62 208 THR A CA 1
ATOM 1767 C C . THR A 1 208 ? 0.434 17.470 -9.777 1.00 77.62 208 THR A C 1
ATOM 1769 O O . THR A 1 208 ? 0.475 17.048 -10.930 1.00 77.62 208 THR A O 1
ATOM 1772 N N . SER A 1 209 ? 0.921 18.661 -9.433 1.00 76.44 209 SER A N 1
ATOM 1773 C CA . SER A 1 209 ? 1.711 19.525 -10.320 1.00 76.44 209 SER A CA 1
ATOM 1774 C C . SER A 1 209 ? 2.870 20.165 -9.563 1.00 76.44 209 SER A C 1
ATOM 1776 O O . SER A 1 209 ? 2.935 20.101 -8.332 1.00 76.44 209 SER A O 1
ATOM 1778 N N . LEU A 1 210 ? 3.789 20.816 -10.272 1.00 73.94 210 LEU A N 1
ATOM 1779 C CA . LEU A 1 210 ? 4.794 21.670 -9.643 1.00 73.94 210 LEU A CA 1
ATOM 1780 C C . LEU A 1 210 ? 4.241 23.074 -9.378 1.00 73.94 210 LEU A C 1
ATOM 1782 O O . LEU A 1 210 ? 3.482 23.634 -10.172 1.00 73.94 210 LEU A O 1
ATOM 1786 N N . LYS A 1 211 ? 4.648 23.672 -8.255 1.00 70.50 211 LYS A N 1
ATOM 1787 C CA . LYS A 1 211 ? 4.405 25.095 -8.000 1.00 70.50 211 LYS A CA 1
ATOM 1788 C C . LYS A 1 211 ? 5.249 25.943 -8.962 1.00 70.50 211 LYS A C 1
ATOM 1790 O O . LYS A 1 211 ? 6.415 25.644 -9.198 1.00 70.50 211 LYS A O 1
ATOM 1795 N N . VAL A 1 212 ? 4.671 27.027 -9.483 1.00 57.56 212 VAL A N 1
ATOM 1796 C CA . VAL A 1 212 ? 5.313 27.898 -10.491 1.00 57.56 212 VAL A CA 1
ATOM 1797 C C . VAL A 1 212 ? 6.630 28.511 -9.982 1.00 57.56 212 VAL A C 1
ATOM 1799 O O . VAL A 1 212 ? 7.586 28.626 -10.744 1.00 57.56 212 VAL A O 1
ATOM 1802 N N . ASP A 1 213 ? 6.709 28.831 -8.684 1.00 53.12 213 ASP A N 1
ATOM 1803 C CA . ASP A 1 213 ? 7.843 29.567 -8.100 1.00 53.12 213 ASP A CA 1
ATOM 1804 C C . ASP A 1 213 ? 8.836 28.698 -7.310 1.00 53.12 213 ASP A C 1
ATOM 1806 O O . ASP A 1 213 ? 9.971 29.112 -7.062 1.00 53.12 213 ASP A O 1
ATOM 1810 N N . THR A 1 214 ? 8.435 27.495 -6.885 1.00 55.16 214 THR A N 1
ATOM 1811 C CA . THR A 1 214 ? 9.285 26.592 -6.092 1.00 55.16 214 THR A CA 1
ATOM 1812 C C . THR A 1 214 ? 9.185 25.160 -6.611 1.00 55.16 214 THR A C 1
ATOM 1814 O O . THR A 1 214 ? 8.096 24.728 -6.976 1.00 55.16 214 THR A O 1
ATOM 1817 N N . PRO A 1 215 ? 10.282 24.377 -6.605 1.00 62.81 215 PRO A N 1
ATOM 1818 C CA . PRO A 1 215 ? 10.308 22.986 -7.070 1.00 62.81 215 PRO A CA 1
ATOM 1819 C C . PRO A 1 215 ? 9.634 22.040 -6.059 1.00 62.81 215 PRO A C 1
ATOM 1821 O O . PRO A 1 215 ? 10.231 21.076 -5.586 1.00 62.81 215 PRO A O 1
ATOM 1824 N N . SER A 1 216 ? 8.410 22.366 -5.658 1.00 72.31 216 SER A N 1
ATOM 1825 C CA . SER A 1 216 ? 7.636 21.667 -4.642 1.00 72.31 216 SER A CA 1
ATOM 1826 C C . SER A 1 216 ? 6.359 21.137 -5.288 1.00 72.31 216 SER A C 1
ATOM 1828 O O . SER A 1 216 ? 5.647 21.925 -5.921 1.00 72.31 216 SER A O 1
ATOM 1830 N N . PRO A 1 217 ? 6.065 19.834 -5.149 1.00 77.31 217 PRO A N 1
ATOM 1831 C CA . PRO A 1 217 ? 4.817 19.277 -5.637 1.00 77.31 217 PRO A CA 1
ATOM 1832 C C . PRO A 1 217 ? 3.632 19.819 -4.840 1.00 77.31 217 PRO A C 1
ATOM 1834 O O . PRO A 1 217 ? 3.704 19.955 -3.618 1.00 77.31 217 PRO A O 1
ATOM 1837 N N . ILE A 1 218 ? 2.543 20.105 -5.544 1.00 77.25 218 ILE A N 1
ATOM 1838 C CA . ILE A 1 218 ? 1.253 20.505 -4.988 1.00 77.25 218 ILE A CA 1
ATOM 1839 C C . ILE A 1 218 ? 0.163 19.580 -5.524 1.00 77.25 218 ILE A C 1
ATOM 1841 O O . ILE A 1 218 ? 0.250 19.090 -6.648 1.00 77.25 218 ILE A O 1
ATOM 1845 N N . LEU A 1 219 ? -0.866 19.336 -4.715 1.00 79.25 219 LEU A N 1
ATOM 1846 C CA . LEU A 1 219 ? -2.079 18.651 -5.158 1.00 79.25 219 LEU A CA 1
ATOM 1847 C C . LEU A 1 219 ? -2.973 19.671 -5.870 1.00 79.25 219 LEU A C 1
ATOM 1849 O O . LEU A 1 219 ? -3.273 20.722 -5.304 1.00 79.25 219 LEU A O 1
ATOM 1853 N N . LEU A 1 220 ? -3.386 19.371 -7.101 1.00 68.81 220 LEU A N 1
ATOM 1854 C CA . LEU A 1 220 ? -4.212 20.276 -7.910 1.00 68.81 220 LEU A CA 1
ATOM 1855 C C . LEU A 1 220 ? -5.665 20.333 -7.428 1.00 68.81 220 LEU A C 1
ATOM 1857 O O . LEU A 1 220 ? -6.326 21.356 -7.585 1.00 68.81 220 LEU A O 1
ATOM 1861 N N . ASN A 1 221 ? -6.168 19.241 -6.849 1.00 63.31 221 ASN A N 1
ATOM 1862 C CA . ASN A 1 221 ? -7.554 19.131 -6.416 1.00 63.31 221 ASN A CA 1
ATOM 1863 C C . ASN A 1 221 ? -7.644 18.462 -5.040 1.00 63.31 221 ASN A C 1
ATOM 1865 O O . ASN A 1 221 ? -6.986 17.450 -4.794 1.00 63.31 221 ASN A O 1
ATOM 1869 N N . GLN A 1 222 ? -8.477 19.014 -4.153 1.00 65.00 222 GLN A N 1
ATOM 1870 C CA . GLN A 1 222 ? -8.713 18.437 -2.822 1.00 65.00 222 GLN A CA 1
ATOM 1871 C C . GLN A 1 222 ? -9.510 17.127 -2.908 1.00 65.00 222 GLN A C 1
ATOM 1873 O O . GLN A 1 222 ? -9.376 16.255 -2.051 1.00 65.00 222 GLN A O 1
ATOM 1878 N N . TYR A 1 223 ? -10.298 16.965 -3.974 1.00 69.88 223 TYR A N 1
ATOM 1879 C CA . TYR A 1 223 ? -11.102 15.777 -4.231 1.00 69.88 223 TYR A CA 1
ATOM 1880 C C . TYR A 1 223 ? -10.420 14.910 -5.294 1.00 69.88 223 TYR A C 1
ATOM 1882 O O . TYR A 1 223 ? -10.335 15.285 -6.465 1.00 69.88 223 TYR A O 1
ATOM 1890 N N . GLY A 1 224 ? -9.907 13.752 -4.875 1.00 82.56 224 GLY A N 1
ATOM 1891 C CA . GLY A 1 224 ? -9.377 12.734 -5.779 1.00 82.56 224 GLY A CA 1
ATOM 1892 C C . GLY A 1 224 ? -10.493 11.963 -6.491 1.00 82.56 224 GLY A C 1
ATOM 1893 O O . GLY A 1 224 ? -11.651 11.971 -6.076 1.00 82.56 224 GLY A O 1
ATOM 1894 N N . THR A 1 225 ? -10.148 11.259 -7.568 1.00 89.25 225 THR A N 1
ATOM 1895 C CA . THR A 1 225 ? -11.080 10.321 -8.208 1.00 89.25 225 THR A CA 1
ATOM 1896 C C . THR A 1 225 ? -11.041 8.989 -7.468 1.00 89.25 225 THR A C 1
ATOM 1898 O O . THR A 1 225 ? -10.031 8.286 -7.535 1.00 89.25 225 THR A O 1
ATOM 1901 N N . SER A 1 226 ? -12.132 8.640 -6.783 1.00 91.31 226 SER A N 1
ATOM 1902 C CA . SER A 1 226 ? -12.241 7.407 -5.996 1.00 91.31 226 SER A CA 1
ATOM 1903 C C . SER A 1 226 ? -13.140 6.357 -6.642 1.00 91.31 226 SER A C 1
ATOM 1905 O O . SER A 1 226 ? -14.173 6.678 -7.229 1.00 91.31 226 SER A O 1
ATOM 1907 N N . PHE A 1 227 ? -12.775 5.088 -6.481 1.00 91.31 227 PHE A N 1
ATOM 1908 C CA . PHE A 1 227 ? -13.613 3.940 -6.825 1.00 91.31 227 PHE A CA 1
ATOM 1909 C C . PHE A 1 227 ? -13.240 2.722 -5.977 1.00 91.31 227 PHE A C 1
ATOM 1911 O O . PHE A 1 227 ? -12.110 2.600 -5.502 1.00 91.31 227 PHE A O 1
ATOM 1918 N N . ARG A 1 228 ? -14.205 1.822 -5.767 1.00 90.62 228 ARG A N 1
ATOM 1919 C CA . ARG A 1 228 ? -14.015 0.612 -4.963 1.00 90.62 228 ARG A CA 1
ATOM 1920 C C . ARG A 1 228 ? -13.747 -0.586 -5.863 1.00 90.62 228 ARG A C 1
ATOM 1922 O O . ARG A 1 228 ? -14.435 -0.778 -6.863 1.00 90.62 228 ARG A O 1
ATOM 1929 N N . ILE A 1 229 ? -12.754 -1.390 -5.504 1.00 90.88 229 ILE A N 1
ATOM 1930 C CA . ILE A 1 229 ? -12.450 -2.644 -6.187 1.00 90.88 229 ILE A CA 1
ATOM 1931 C C . ILE A 1 229 ? -13.356 -3.739 -5.598 1.00 90.88 229 ILE A C 1
ATOM 1933 O O . ILE A 1 229 ? -13.433 -3.871 -4.376 1.00 90.88 229 ILE A O 1
ATOM 1937 N N . PRO A 1 230 ? -14.086 -4.512 -6.421 1.00 89.69 230 PRO A N 1
ATOM 1938 C CA . PRO A 1 230 ? -14.858 -5.656 -5.940 1.00 89.69 230 PRO A CA 1
ATOM 1939 C C . PRO A 1 230 ? -13.981 -6.711 -5.257 1.00 89.69 230 PRO A C 1
ATOM 1941 O O . PRO A 1 230 ? -12.857 -6.951 -5.688 1.00 89.69 230 PRO A O 1
ATOM 1944 N N . GLN A 1 231 ? -14.521 -7.403 -4.254 1.00 87.19 231 GLN A N 1
ATOM 1945 C CA . GLN A 1 231 ? -13.775 -8.372 -3.433 1.00 87.19 231 GLN A CA 1
ATOM 1946 C C . GLN A 1 231 ? -13.230 -9.582 -4.207 1.00 87.19 231 GLN A C 1
ATOM 1948 O O . GLN A 1 231 ? -12.271 -10.206 -3.759 1.00 87.19 231 GLN A O 1
ATOM 1953 N N . VAL A 1 232 ? -13.790 -9.890 -5.384 1.00 90.19 232 VAL A N 1
ATOM 1954 C CA . VAL A 1 232 ? -13.271 -10.922 -6.303 1.00 90.19 232 VAL A CA 1
ATOM 1955 C C . VAL A 1 232 ? -11.855 -10.608 -6.809 1.00 90.19 232 VAL A C 1
ATOM 1957 O O . VAL A 1 232 ? -11.130 -11.509 -7.235 1.00 90.19 232 VAL A O 1
ATOM 1960 N N . TYR A 1 233 ? -11.433 -9.345 -6.745 1.00 92.00 233 TYR A N 1
ATOM 1961 C CA . TYR A 1 233 ? -10.135 -8.909 -7.235 1.00 92.00 233 TYR A CA 1
ATOM 1962 C C . TYR A 1 233 ? -9.122 -8.683 -6.116 1.00 92.00 233 TYR A C 1
ATOM 1964 O O . TYR A 1 233 ? -9.400 -7.986 -5.143 1.00 92.00 233 TYR A O 1
ATOM 1972 N N . ASP A 1 234 ? -7.896 -9.144 -6.345 1.00 92.25 234 ASP A N 1
ATOM 1973 C CA . ASP A 1 234 ? -6.727 -8.715 -5.586 1.00 92.25 234 ASP A CA 1
ATOM 1974 C C . ASP A 1 234 ? -5.957 -7.651 -6.371 1.00 92.25 234 ASP A C 1
ATOM 1976 O O . ASP A 1 234 ? -5.637 -7.819 -7.554 1.00 92.25 234 ASP A O 1
ATOM 1980 N N . PHE A 1 235 ? -5.614 -6.551 -5.707 1.00 93.75 235 PHE A N 1
ATOM 1981 C CA . PHE A 1 235 ? -4.791 -5.505 -6.301 1.00 93.75 235 PHE A CA 1
ATOM 1982 C C . PHE A 1 235 ? -3.350 -5.988 -6.500 1.00 93.75 235 PHE A C 1
ATOM 1984 O O . PHE A 1 235 ? -2.719 -6.481 -5.566 1.00 93.75 235 PHE A O 1
ATOM 1991 N N . LYS A 1 236 ? -2.809 -5.828 -7.716 1.00 93.75 236 LYS A N 1
ATOM 1992 C CA . LYS A 1 236 ? -1.420 -6.207 -8.027 1.00 93.75 236 LYS A CA 1
ATOM 1993 C C . LYS A 1 236 ? -0.538 -5.007 -8.334 1.00 93.75 236 LYS A C 1
ATOM 1995 O O . LYS A 1 236 ? 0.567 -4.911 -7.804 1.00 93.75 236 LYS A O 1
ATOM 2000 N N . LYS A 1 237 ? -0.984 -4.094 -9.201 1.00 93.25 237 LYS A N 1
ATOM 2001 C CA . LYS A 1 237 ? -0.177 -2.927 -9.580 1.00 93.25 237 LYS A CA 1
ATOM 2002 C C . LYS A 1 237 ? -1.033 -1.799 -10.133 1.00 93.25 237 LYS A C 1
ATOM 2004 O O . LYS A 1 237 ? -1.989 -2.045 -10.863 1.00 93.25 237 LYS A O 1
ATOM 2009 N N . ILE A 1 238 ? -0.615 -0.567 -9.858 1.00 94.62 238 ILE A N 1
ATOM 2010 C CA . ILE A 1 238 ? -1.021 0.614 -10.615 1.00 94.62 238 ILE A CA 1
ATOM 2011 C C . ILE A 1 238 ? 0.222 1.379 -11.080 1.00 94.62 238 ILE A C 1
ATOM 2013 O O . ILE A 1 238 ? 1.194 1.486 -10.329 1.00 94.62 238 ILE A O 1
ATOM 2017 N N . SER A 1 239 ? 0.191 1.879 -12.314 1.00 92.50 239 SER A N 1
ATOM 2018 C CA . SER A 1 239 ? 1.241 2.717 -12.906 1.00 92.50 239 SER A CA 1
ATOM 2019 C C . SER A 1 239 ? 0.617 3.786 -13.802 1.00 92.50 239 SER A C 1
ATOM 2021 O O . SER A 1 239 ? -0.291 3.484 -14.577 1.00 92.50 239 SER A O 1
ATOM 2023 N N . GLN A 1 240 ? 1.105 5.024 -13.718 1.00 89.75 240 GLN A N 1
ATOM 2024 C CA . GLN A 1 240 ? 0.669 6.123 -14.582 1.00 89.75 240 GLN A CA 1
ATOM 2025 C C . GLN A 1 240 ? 1.495 6.158 -15.872 1.00 89.75 240 GLN A C 1
ATOM 2027 O O . GLN A 1 240 ? 2.716 6.052 -15.849 1.00 89.75 240 GLN A O 1
ATOM 2032 N N . PHE A 1 241 ? 0.808 6.331 -16.991 1.00 87.19 241 PHE A N 1
ATOM 2033 C CA . PHE A 1 241 ? 1.354 6.532 -18.325 1.00 87.19 241 PHE A CA 1
ATOM 2034 C C . PHE A 1 241 ? 0.987 7.936 -18.825 1.00 87.19 241 PHE A C 1
ATOM 2036 O O . PHE A 1 241 ? 0.148 8.627 -18.239 1.00 87.19 241 PHE A O 1
ATOM 2043 N N . ASP A 1 242 ? 1.587 8.334 -19.948 1.00 77.00 242 ASP A N 1
ATOM 2044 C CA . ASP A 1 242 ? 1.278 9.603 -20.617 1.00 77.00 242 ASP A CA 1
ATOM 2045 C C . ASP A 1 242 ? -0.231 9.795 -20.854 1.00 77.00 242 ASP A C 1
ATOM 2047 O O . ASP A 1 242 ? -1.007 8.835 -20.948 1.00 77.00 242 ASP A O 1
ATOM 2051 N N . ASN A 1 243 ? -0.642 11.058 -20.989 1.00 76.88 243 ASN A N 1
ATOM 2052 C CA . ASN A 1 243 ? -2.041 11.477 -21.136 1.00 76.88 243 ASN A CA 1
ATOM 2053 C C . ASN A 1 243 ? -2.926 11.102 -19.933 1.00 76.88 243 ASN A C 1
ATOM 2055 O O . ASN A 1 243 ? -4.117 10.834 -20.098 1.00 76.88 243 ASN A O 1
ATOM 2059 N N . CYS A 1 244 ? -2.344 11.056 -18.729 1.00 84.38 244 CYS A N 1
ATOM 2060 C CA . CYS A 1 244 ? -3.045 10.743 -17.478 1.00 84.38 244 CYS A CA 1
ATOM 2061 C C . CYS A 1 244 ? -3.811 9.408 -17.516 1.00 84.38 244 CYS A C 1
ATOM 2063 O O . CYS A 1 244 ? -4.857 9.253 -16.879 1.00 84.38 244 CYS A O 1
ATOM 2065 N N . LYS A 1 245 ? -3.307 8.437 -18.288 1.00 89.88 245 LYS A N 1
ATOM 2066 C CA . LYS A 1 245 ? -3.832 7.071 -18.299 1.00 89.88 245 LYS A CA 1
ATOM 2067 C C . LYS A 1 245 ? -3.135 6.243 -17.232 1.00 89.88 245 LYS A C 1
ATOM 2069 O O . LYS A 1 245 ? -1.946 6.398 -16.988 1.00 89.88 245 LYS A O 1
ATOM 2074 N N . PHE A 1 246 ? -3.866 5.323 -16.630 1.00 93.50 246 PHE A N 1
ATOM 2075 C CA . PHE A 1 246 ? -3.380 4.435 -15.591 1.00 93.50 246 PHE A CA 1
ATOM 2076 C C . PHE A 1 246 ? -3.524 2.996 -16.055 1.00 93.50 246 PHE A C 1
ATOM 2078 O O . PHE A 1 246 ? -4.589 2.584 -16.517 1.00 93.50 246 PHE A O 1
ATOM 2085 N N . LEU A 1 247 ? -2.443 2.241 -15.912 1.00 95.06 247 LEU A N 1
ATOM 2086 C CA . LEU A 1 247 ? -2.436 0.792 -15.997 1.00 95.06 247 LEU A CA 1
ATOM 2087 C C . LEU A 1 247 ? -2.771 0.242 -14.616 1.00 95.06 247 LEU A C 1
ATOM 2089 O O . LEU A 1 247 ? -1.941 0.330 -13.716 1.00 95.06 247 LEU A O 1
ATOM 2093 N N . LEU A 1 248 ? -3.968 -0.312 -14.455 1.00 96.19 248 LEU A N 1
ATOM 2094 C CA . LEU A 1 248 ? -4.411 -0.993 -13.244 1.00 96.19 248 LEU A CA 1
ATOM 2095 C C . LEU A 1 248 ? -4.454 -2.498 -13.514 1.00 96.19 248 LEU A C 1
ATOM 2097 O O . LEU A 1 248 ? -5.152 -2.954 -14.416 1.00 96.19 248 LEU A O 1
ATOM 2101 N N . MET A 1 249 ? -3.705 -3.267 -12.734 1.00 95.50 249 MET A N 1
ATOM 2102 C CA . MET A 1 249 ? -3.640 -4.721 -12.831 1.00 95.50 249 MET A CA 1
ATOM 2103 C C . MET A 1 249 ? -4.262 -5.343 -11.590 1.00 95.50 249 MET A C 1
ATOM 2105 O O . MET A 1 249 ? -3.791 -5.114 -10.470 1.00 95.50 249 MET A O 1
ATOM 2109 N N . LEU A 1 250 ? -5.294 -6.148 -11.818 1.00 94.94 250 LEU A N 1
ATOM 2110 C CA . LEU A 1 250 ? -6.009 -6.891 -10.792 1.00 94.94 250 LEU A CA 1
ATOM 2111 C C . LEU A 1 250 ? -5.902 -8.390 -11.080 1.00 94.94 250 LEU A C 1
ATOM 2113 O O . LEU A 1 250 ? -5.848 -8.806 -12.238 1.00 94.94 250 LEU A O 1
ATOM 2117 N N . TYR A 1 251 ? -5.881 -9.204 -10.034 1.00 95.12 251 TYR A N 1
ATOM 2118 C CA . TYR A 1 251 ? -6.006 -10.653 -10.153 1.00 95.12 251 TYR A CA 1
ATOM 2119 C C . TYR A 1 251 ? -7.424 -11.066 -9.781 1.00 95.12 251 TYR A C 1
ATOM 2121 O O . TYR A 1 251 ? -7.869 -10.770 -8.679 1.00 95.12 251 TYR A O 1
ATOM 2129 N N . ASN A 1 252 ? -8.138 -11.704 -10.701 1.00 93.06 252 ASN A N 1
ATOM 2130 C CA . ASN A 1 252 ? -9.482 -12.213 -10.462 1.00 93.06 252 ASN A CA 1
ATOM 2131 C C . ASN A 1 252 ? -9.378 -13.612 -9.837 1.00 93.06 252 ASN A C 1
ATOM 2133 O O . ASN A 1 252 ? -8.91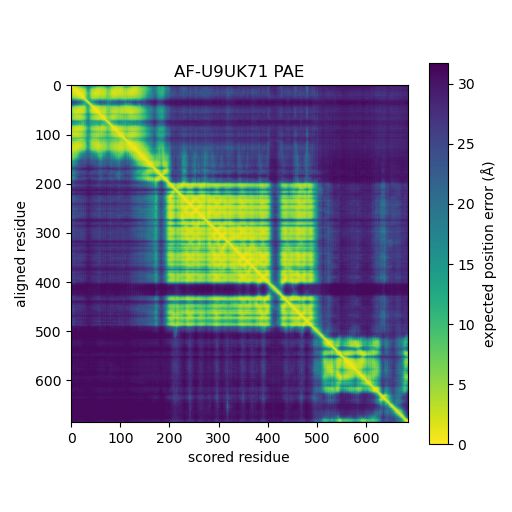0 -14.534 -10.510 1.00 93.06 252 ASN A O 1
ATOM 2137 N N . LYS A 1 253 ? -9.810 -13.758 -8.579 1.00 90.31 253 LYS A N 1
ATOM 2138 C CA . LYS A 1 253 ? -9.724 -15.015 -7.816 1.00 90.31 253 LYS A CA 1
ATOM 2139 C C . LYS A 1 253 ? -10.631 -16.106 -8.376 1.00 90.31 253 LYS A C 1
ATOM 2141 O O . LYS A 1 253 ? -10.199 -17.249 -8.506 1.00 90.31 253 LYS A O 1
ATOM 2146 N N . ASP A 1 254 ? -11.840 -15.741 -8.792 1.00 90.00 254 ASP A N 1
ATOM 2147 C CA . ASP A 1 254 ? -12.831 -16.692 -9.306 1.00 90.00 254 ASP A CA 1
ATOM 2148 C C . ASP A 1 254 ? -12.385 -17.272 -10.653 1.00 90.00 254 ASP A C 1
ATOM 2150 O O . ASP A 1 254 ? -12.390 -18.483 -10.870 1.00 90.00 254 ASP A O 1
ATOM 2154 N N . ASN A 1 255 ? -11.930 -16.395 -11.552 1.00 89.69 255 ASN A N 1
ATOM 2155 C CA . ASN A 1 255 ? -11.491 -16.768 -12.897 1.00 89.69 255 ASN A CA 1
ATOM 2156 C C . ASN A 1 255 ? -10.010 -17.176 -12.972 1.00 89.69 255 ASN A C 1
ATOM 2158 O O . ASN A 1 255 ? -9.544 -17.540 -14.053 1.00 89.69 255 ASN A O 1
ATOM 2162 N N . LYS A 1 256 ? -9.266 -17.070 -11.863 1.00 91.25 256 LYS A N 1
ATOM 2163 C CA . LYS A 1 256 ? -7.831 -17.377 -11.743 1.00 91.25 256 LYS A CA 1
ATOM 2164 C C . LYS A 1 256 ? -6.979 -16.779 -12.866 1.00 91.25 256 LYS A C 1
ATOM 2166 O O . LYS A 1 256 ? -6.242 -17.482 -13.558 1.00 91.25 256 LYS A O 1
ATOM 2171 N N . ARG A 1 257 ? -7.111 -15.470 -13.092 1.00 93.62 257 ARG A N 1
ATOM 2172 C CA . ARG A 1 257 ? -6.425 -14.763 -14.188 1.00 93.62 257 ARG A CA 1
ATOM 2173 C C . ARG A 1 257 ? -6.119 -13.314 -13.841 1.00 93.62 257 ARG A C 1
ATOM 2175 O O . ARG A 1 257 ? -6.799 -12.705 -13.018 1.00 93.62 257 ARG A O 1
ATOM 2182 N N . ILE A 1 258 ? -5.141 -12.730 -14.531 1.00 94.69 258 ILE A N 1
ATOM 2183 C CA . ILE A 1 258 ? -4.891 -11.288 -14.473 1.00 94.69 258 ILE A CA 1
ATOM 2184 C C . ILE A 1 258 ? -5.851 -10.571 -15.422 1.00 94.69 258 ILE A C 1
ATOM 2186 O O . ILE A 1 258 ? -5.963 -10.906 -16.606 1.00 94.69 258 ILE A O 1
ATOM 2190 N N . GLU A 1 259 ? -6.476 -9.522 -14.904 1.00 95.06 259 GLU A N 1
ATOM 2191 C CA . GLU A 1 259 ? -7.293 -8.581 -15.652 1.00 95.06 259 GLU A CA 1
ATOM 2192 C C . GLU A 1 259 ? -6.648 -7.194 -15.591 1.00 95.06 259 GLU A C 1
ATOM 2194 O O . GLU A 1 259 ? -6.413 -6.621 -14.525 1.00 95.06 259 GLU A O 1
ATOM 2199 N N . ILE A 1 260 ? -6.308 -6.674 -16.766 1.00 95.06 260 ILE A N 1
ATOM 2200 C CA . ILE A 1 260 ? -5.629 -5.393 -16.929 1.00 95.06 260 ILE A CA 1
ATOM 2201 C C . ILE A 1 260 ? -6.648 -4.366 -17.394 1.00 95.06 260 ILE A C 1
ATOM 2203 O O . ILE A 1 260 ? -7.375 -4.605 -18.356 1.00 95.06 260 ILE A O 1
ATOM 2207 N N . PHE A 1 261 ? -6.635 -3.196 -16.773 1.00 94.56 261 PHE A N 1
ATOM 2208 C CA . PHE A 1 261 ? -7.409 -2.022 -17.145 1.00 94.56 261 PHE A CA 1
ATOM 2209 C C . PHE A 1 261 ? -6.443 -0.901 -17.523 1.00 94.56 261 PHE A C 1
ATOM 2211 O O . PHE A 1 261 ? -5.432 -0.699 -16.854 1.00 94.56 261 PHE A O 1
ATOM 2218 N N . PHE A 1 262 ? -6.732 -0.178 -18.604 1.00 93.94 262 PHE A N 1
ATOM 2219 C CA . PHE A 1 262 ? -5.864 0.898 -19.079 1.00 93.94 262 PHE A CA 1
ATOM 2220 C C . PHE A 1 262 ? -6.686 2.098 -19.545 1.00 93.94 262 PHE A C 1
ATOM 2222 O O . PHE A 1 262 ? -7.207 2.107 -20.661 1.00 93.94 262 PHE A O 1
ATOM 2229 N N . ASN A 1 263 ? -6.864 3.094 -18.673 1.00 92.25 263 ASN A N 1
ATOM 2230 C CA . ASN A 1 263 ? -7.669 4.279 -18.986 1.00 92.25 263 ASN A CA 1
ATOM 2231 C C . ASN A 1 263 ? -7.384 5.454 -18.034 1.00 92.25 263 ASN A C 1
ATOM 2233 O O . ASN A 1 263 ? -6.588 5.325 -17.110 1.00 92.25 263 ASN A O 1
ATOM 2237 N N . THR A 1 264 ? -8.026 6.602 -18.248 1.00 92.00 264 THR A N 1
ATOM 2238 C CA . THR A 1 264 ? -7.962 7.739 -17.314 1.00 92.00 264 THR A CA 1
ATOM 2239 C C . THR A 1 264 ? -8.636 7.404 -15.981 1.00 92.00 264 THR A C 1
ATOM 2241 O O . THR A 1 264 ? -9.513 6.539 -15.925 1.00 92.00 264 THR A O 1
ATOM 2244 N N . ALA A 1 265 ? -8.273 8.111 -14.904 1.00 91.50 265 ALA A N 1
ATOM 2245 C CA . ALA A 1 265 ? -8.838 7.883 -13.569 1.00 91.50 265 ALA A CA 1
ATOM 2246 C C . ALA A 1 265 ? -10.379 7.921 -13.565 1.00 91.50 265 ALA A C 1
ATOM 2248 O O . ALA A 1 265 ? -11.025 7.039 -13.002 1.00 91.50 265 ALA A O 1
ATOM 2249 N N . ARG A 1 266 ? -10.977 8.892 -14.273 1.00 90.19 266 ARG A N 1
ATOM 2250 C CA . ARG A 1 266 ? -12.436 9.031 -14.412 1.00 90.19 266 ARG A CA 1
ATOM 2251 C C . ARG A 1 266 ? -13.082 7.821 -15.089 1.00 90.19 266 ARG A C 1
ATOM 2253 O O . ARG A 1 266 ? -14.124 7.356 -14.637 1.00 90.19 266 ARG A O 1
ATOM 2260 N N . GLN A 1 267 ? -12.478 7.324 -16.167 1.00 90.62 267 GLN A N 1
ATOM 2261 C CA . GLN A 1 267 ? -12.991 6.174 -16.914 1.00 90.62 267 GLN A CA 1
ATOM 2262 C C . GLN A 1 267 ? -12.821 4.869 -16.130 1.00 90.62 267 GLN A C 1
ATOM 2264 O O . GLN A 1 267 ? -13.721 4.033 -16.130 1.00 90.62 267 GLN A O 1
ATOM 2269 N N . LEU A 1 268 ? -11.707 4.710 -15.406 1.00 92.19 268 LEU A N 1
ATOM 2270 C CA . LEU A 1 268 ? -11.538 3.597 -14.471 1.00 92.19 268 LEU A CA 1
ATOM 2271 C C . LEU A 1 268 ? -12.626 3.630 -13.397 1.00 92.19 268 LEU A C 1
ATOM 2273 O O . LEU A 1 268 ? -13.325 2.638 -13.221 1.00 92.19 268 LEU A O 1
ATOM 2277 N N . ALA A 1 269 ? -12.851 4.782 -12.762 1.00 91.56 269 ALA A N 1
ATOM 2278 C CA . ALA A 1 269 ? -13.893 4.918 -11.753 1.00 91.56 269 ALA A CA 1
ATOM 2279 C C . ALA A 1 269 ? -15.292 4.594 -12.292 1.00 91.56 269 ALA A C 1
ATOM 2281 O O . ALA A 1 269 ? -16.085 3.978 -11.589 1.00 91.56 269 ALA A O 1
ATOM 2282 N N . GLN A 1 270 ? -15.591 4.964 -13.542 1.00 90.12 270 GLN A N 1
ATOM 2283 C CA . GLN A 1 270 ? -16.841 4.592 -14.210 1.00 90.12 270 GLN A CA 1
ATOM 2284 C C . GLN A 1 270 ? -16.964 3.081 -14.442 1.00 90.12 270 GLN A C 1
ATOM 2286 O O . GLN A 1 270 ? -18.054 2.552 -14.258 1.00 90.12 270 GLN A O 1
ATOM 2291 N N . ASN A 1 271 ? -15.874 2.396 -14.800 1.00 88.94 271 ASN A N 1
ATOM 2292 C CA . ASN A 1 271 ? -15.865 0.950 -15.051 1.00 88.94 271 ASN A CA 1
ATOM 2293 C C . ASN A 1 271 ? -16.144 0.126 -13.777 1.00 88.94 271 ASN A C 1
ATOM 2295 O O . ASN A 1 271 ? -16.705 -0.962 -13.863 1.00 88.94 271 ASN A O 1
ATOM 2299 N N . PHE A 1 272 ? -15.786 0.657 -12.601 1.00 89.38 272 PHE A N 1
ATOM 2300 C CA . PHE A 1 272 ? -15.980 0.015 -11.291 1.00 89.38 272 PHE A CA 1
ATOM 2301 C C . PHE A 1 272 ? -17.215 0.520 -10.522 1.00 89.38 272 PHE A C 1
ATOM 2303 O O . PHE A 1 272 ? -17.327 0.298 -9.316 1.00 89.38 272 PHE A O 1
ATOM 2310 N N . LYS A 1 273 ? -18.160 1.206 -11.176 1.00 84.00 273 LYS A N 1
ATOM 2311 C CA . LYS A 1 273 ? -19.434 1.560 -10.530 1.00 84.00 273 LYS A CA 1
ATOM 2312 C C . LYS A 1 273 ? -20.320 0.325 -10.372 1.00 84.00 273 LYS A C 1
ATOM 2314 O O . LYS A 1 273 ? -20.348 -0.542 -11.238 1.00 84.00 273 LYS A O 1
ATOM 2319 N N . SER A 1 274 ? -21.105 0.299 -9.296 1.00 64.44 274 SER A N 1
ATOM 2320 C CA . SER A 1 274 ? -21.837 -0.860 -8.754 1.00 64.44 274 SER A CA 1
ATOM 2321 C C . SER A 1 274 ? -22.827 -1.569 -9.698 1.00 64.44 274 SER A C 1
ATOM 2323 O O . SER A 1 274 ? -23.398 -2.579 -9.311 1.00 64.44 274 SER A O 1
ATOM 2325 N N . HIS A 1 275 ? -23.041 -1.067 -10.918 1.00 60.12 275 HIS A N 1
ATOM 2326 C CA . HIS A 1 275 ? -24.035 -1.572 -11.874 1.00 60.12 275 HIS A CA 1
ATOM 2327 C C . HIS A 1 275 ? -23.486 -1.759 -13.303 1.00 60.12 275 HIS A C 1
ATOM 2329 O O . HIS A 1 275 ? -24.254 -2.056 -14.216 1.00 60.12 275 HIS A O 1
ATOM 2335 N N . SER A 1 276 ? -22.181 -1.567 -13.538 1.00 63.69 276 SER A N 1
ATOM 2336 C CA . SER A 1 276 ? -21.570 -1.768 -14.860 1.00 63.69 276 SER A CA 1
ATOM 2337 C C . SER A 1 276 ? -20.849 -3.109 -14.950 1.00 63.69 276 SER A C 1
ATOM 2339 O O . SER A 1 276 ? -20.086 -3.473 -14.059 1.00 63.69 276 SER A O 1
ATOM 2341 N N . THR A 1 277 ? -21.027 -3.826 -16.065 1.00 77.75 277 THR A N 1
ATOM 2342 C CA . THR A 1 277 ? -20.169 -4.969 -16.401 1.00 77.75 277 THR A CA 1
ATOM 2343 C C . THR A 1 277 ? -18.728 -4.482 -16.513 1.00 77.75 277 THR A C 1
ATOM 2345 O O . THR A 1 277 ? -18.416 -3.685 -17.400 1.00 77.75 277 THR A O 1
ATOM 2348 N N . ILE A 1 278 ? -17.860 -4.961 -15.623 1.00 84.12 278 ILE A N 1
ATOM 2349 C CA . ILE A 1 278 ? -16.444 -4.595 -15.600 1.00 84.12 278 ILE A CA 1
ATOM 2350 C C . ILE A 1 278 ? -15.790 -5.138 -16.871 1.00 84.12 278 ILE A C 1
ATOM 2352 O O . ILE A 1 278 ? -15.735 -6.348 -17.091 1.00 84.12 278 ILE A O 1
ATOM 2356 N N . LYS A 1 279 ? -15.311 -4.235 -17.732 1.00 86.69 279 LYS A N 1
ATOM 2357 C CA . LYS A 1 279 ? -14.671 -4.598 -19.004 1.00 86.69 279 LYS A CA 1
ATOM 2358 C C . LYS A 1 279 ? -13.159 -4.395 -18.908 1.00 86.69 279 LYS A C 1
ATOM 2360 O O . LYS A 1 279 ? -12.711 -3.243 -18.891 1.00 86.69 279 LYS A O 1
ATOM 2365 N N . PRO A 1 280 ? -12.362 -5.475 -18.829 1.00 91.00 280 PRO A N 1
ATOM 2366 C CA . PRO A 1 280 ? -10.914 -5.368 -18.846 1.00 91.00 280 PRO A CA 1
ATOM 2367 C C . PRO A 1 280 ? -10.395 -5.049 -20.248 1.00 91.00 280 PRO A C 1
ATOM 2369 O O . PRO A 1 280 ? -10.956 -5.453 -21.264 1.00 91.00 280 PRO A O 1
ATOM 2372 N N . PHE A 1 281 ? -9.277 -4.333 -20.287 1.00 90.38 281 PHE A N 1
ATOM 2373 C CA . PHE A 1 281 ? -8.523 -4.014 -21.494 1.00 90.38 281 PHE A CA 1
ATOM 2374 C C . PHE A 1 281 ? -7.747 -5.228 -22.030 1.00 90.38 281 PHE A C 1
ATOM 2376 O O . PHE A 1 281 ? -7.651 -5.425 -23.241 1.00 90.38 281 PHE A O 1
ATOM 2383 N N . LYS A 1 282 ? -7.195 -6.061 -21.137 1.00 91.75 282 LYS A N 1
ATOM 2384 C CA . LYS A 1 282 ? -6.501 -7.305 -21.497 1.00 91.75 282 LYS A CA 1
ATOM 2385 C C . LYS A 1 282 ? -6.712 -8.370 -20.427 1.00 91.75 282 LYS A C 1
ATOM 2387 O O . LYS A 1 282 ? -6.677 -8.075 -19.236 1.00 91.75 282 LYS A O 1
ATOM 2392 N N . LEU A 1 283 ? -6.878 -9.609 -20.876 1.00 92.88 283 LEU A N 1
ATOM 2393 C CA . LEU A 1 283 ? -6.957 -10.807 -20.045 1.00 92.88 283 LEU A CA 1
ATOM 2394 C C . LEU A 1 283 ? -5.682 -11.628 -20.233 1.00 92.88 283 LEU A C 1
ATOM 2396 O O . LEU A 1 283 ? -5.268 -11.848 -21.375 1.00 92.88 283 LEU A O 1
ATOM 2400 N N . LEU A 1 284 ? -5.071 -12.078 -19.139 1.00 90.69 284 LEU A N 1
ATOM 2401 C CA . LEU A 1 284 ? -3.889 -12.938 -19.163 1.00 90.69 284 LEU A CA 1
ATOM 2402 C C . LEU A 1 284 ? -4.088 -14.113 -18.204 1.00 90.69 284 LEU A C 1
ATOM 2404 O O . LEU A 1 284 ? -4.243 -13.920 -16.999 1.00 90.69 284 LEU A O 1
ATOM 2408 N N . ASN A 1 285 ? -4.055 -15.329 -18.743 1.00 86.00 285 ASN A N 1
ATOM 2409 C CA . ASN A 1 285 ? -4.145 -16.546 -17.944 1.00 86.00 285 ASN A CA 1
ATOM 2410 C C . ASN A 1 285 ? -2.793 -16.799 -17.277 1.00 86.00 285 ASN A C 1
ATOM 2412 O O . ASN A 1 285 ? -1.799 -17.034 -17.961 1.00 86.00 285 ASN A O 1
ATOM 2416 N N . THR A 1 286 ? -2.767 -16.724 -15.953 1.00 81.25 286 THR A N 1
ATOM 2417 C CA . THR A 1 286 ? -1.619 -17.087 -15.126 1.00 81.25 286 THR A CA 1
ATOM 2418 C C . THR A 1 286 ? -2.136 -17.529 -13.767 1.00 81.25 286 THR A C 1
ATOM 2420 O O . THR A 1 286 ? -3.174 -17.049 -13.305 1.00 81.25 286 THR A O 1
ATOM 2423 N N . ASP A 1 287 ? -1.408 -18.435 -13.126 1.00 82.31 287 ASP A N 1
ATOM 2424 C CA . ASP A 1 287 ? -1.642 -18.768 -11.725 1.00 82.31 287 ASP A CA 1
ATOM 2425 C C . ASP A 1 287 ? -1.281 -17.579 -10.814 1.00 82.31 287 ASP A C 1
ATOM 2427 O O . ASP A 1 287 ? -0.917 -16.515 -11.298 1.00 82.31 287 ASP A O 1
ATOM 2431 N N . GLU A 1 288 ? -1.391 -17.715 -9.494 1.00 85.44 288 GLU A N 1
ATOM 2432 C CA . GLU A 1 288 ? -1.073 -16.626 -8.550 1.00 85.44 288 GLU A CA 1
ATOM 2433 C C . GLU A 1 288 ? 0.436 -16.386 -8.354 1.00 85.44 288 GLU A C 1
ATOM 2435 O O . GLU A 1 288 ? 0.833 -15.431 -7.685 1.00 85.44 288 GLU A O 1
ATOM 2440 N N . ASN A 1 289 ? 1.296 -17.232 -8.931 1.00 90.56 289 ASN A N 1
ATOM 2441 C CA . ASN A 1 289 ? 2.728 -17.280 -8.630 1.00 90.56 289 ASN A CA 1
ATOM 2442 C C . ASN A 1 289 ? 3.528 -16.439 -9.622 1.00 90.56 289 ASN A C 1
ATOM 2444 O O . ASN A 1 289 ? 4.355 -16.946 -10.381 1.00 90.56 289 ASN A O 1
ATOM 2448 N N . PHE A 1 290 ? 3.277 -15.133 -9.621 1.00 93.25 290 PHE A N 1
ATOM 2449 C CA . PHE A 1 290 ? 3.979 -14.197 -10.490 1.00 93.25 290 PHE A CA 1
ATOM 2450 C C . PHE A 1 290 ? 4.378 -12.912 -9.773 1.00 93.25 290 PHE A C 1
ATOM 2452 O O . PHE A 1 290 ? 3.766 -12.480 -8.798 1.00 93.25 290 PHE A O 1
ATOM 2459 N N . ILE A 1 291 ? 5.383 -12.255 -10.338 1.00 94.56 291 ILE A N 1
ATOM 2460 C CA . ILE A 1 291 ? 5.769 -10.882 -10.015 1.00 94.56 291 ILE A CA 1
ATOM 2461 C C . ILE A 1 291 ? 5.807 -10.056 -11.300 1.00 94.56 291 ILE A C 1
ATOM 2463 O O . ILE A 1 291 ? 6.012 -10.582 -12.397 1.00 94.56 291 ILE A O 1
ATOM 2467 N N . ILE A 1 292 ? 5.569 -8.752 -11.168 1.00 95.56 292 ILE A N 1
ATOM 2468 C CA . ILE A 1 292 ? 5.368 -7.846 -12.303 1.00 95.56 292 ILE A CA 1
ATOM 2469 C C . ILE A 1 292 ? 6.358 -6.691 -12.235 1.00 95.56 292 ILE A C 1
ATOM 2471 O O . ILE A 1 292 ? 6.589 -6.122 -11.170 1.00 95.56 292 ILE A O 1
ATOM 2475 N N . ALA A 1 293 ? 6.854 -6.283 -13.399 1.00 96.06 293 ALA A N 1
ATOM 2476 C CA . ALA A 1 293 ? 7.555 -5.025 -13.585 1.00 96.06 293 ALA A CA 1
ATOM 2477 C C . ALA A 1 293 ? 6.892 -4.216 -14.707 1.00 96.06 293 ALA A C 1
ATOM 2479 O O . ALA A 1 293 ? 6.459 -4.771 -15.714 1.00 96.06 293 ALA A O 1
ATOM 2480 N N . VAL A 1 294 ? 6.835 -2.892 -14.551 1.00 95.19 294 VAL A N 1
ATOM 2481 C CA . VAL A 1 294 ? 6.314 -1.961 -15.567 1.00 95.19 294 VAL A CA 1
ATOM 2482 C C . VAL A 1 294 ? 7.417 -0.977 -15.943 1.00 95.19 294 VAL A C 1
ATOM 2484 O O . VAL A 1 294 ? 8.140 -0.498 -15.067 1.00 95.19 294 VAL A O 1
ATOM 2487 N N . ASN A 1 295 ? 7.562 -0.689 -17.232 1.00 92.56 295 ASN A N 1
ATOM 2488 C CA . ASN A 1 295 ? 8.395 0.380 -17.770 1.00 92.56 295 ASN A CA 1
ATOM 2489 C C . ASN A 1 295 ? 7.484 1.381 -18.476 1.00 92.56 295 ASN A C 1
ATOM 2491 O O . ASN A 1 295 ? 7.193 1.243 -19.665 1.00 92.56 295 ASN A O 1
ATOM 2495 N N . GLU A 1 296 ? 6.994 2.353 -17.717 1.00 89.25 296 GLU A N 1
ATOM 2496 C CA . GLU A 1 296 ? 6.054 3.362 -18.189 1.00 89.25 296 GLU A CA 1
ATOM 2497 C C . GLU A 1 296 ? 6.647 4.183 -19.344 1.00 89.25 296 GLU A C 1
ATOM 2499 O O . GLU A 1 296 ? 5.977 4.255 -20.377 1.00 89.25 296 GLU A O 1
ATOM 2504 N N . PRO A 1 297 ? 7.907 4.683 -19.265 1.00 83.81 297 PRO A N 1
ATOM 2505 C CA . PRO A 1 297 ? 8.533 5.402 -20.374 1.00 83.81 297 PRO A CA 1
ATOM 2506 C C . PRO A 1 297 ? 8.539 4.616 -21.685 1.00 83.81 297 PRO A C 1
ATOM 2508 O O . PRO A 1 297 ? 8.151 5.162 -22.708 1.00 83.81 297 PRO A O 1
ATOM 2511 N N . LYS A 1 298 ? 8.906 3.325 -21.668 1.00 85.00 298 LYS A N 1
ATOM 2512 C CA . LYS A 1 298 ? 8.969 2.494 -22.886 1.00 85.00 298 LYS A CA 1
ATOM 2513 C C . LYS A 1 298 ? 7.676 1.774 -23.258 1.00 85.00 298 LYS A C 1
ATOM 2515 O O . LYS A 1 298 ? 7.645 1.098 -24.283 1.00 85.00 298 LYS A O 1
ATOM 2520 N N . GLY A 1 299 ? 6.616 1.869 -22.459 1.00 89.44 299 GLY A N 1
ATOM 2521 C CA . GLY A 1 299 ? 5.409 1.100 -22.752 1.00 89.44 299 GLY A CA 1
ATOM 2522 C C . GLY A 1 299 ? 5.581 -0.410 -22.572 1.00 89.44 299 GLY A C 1
ATOM 2523 O O . GLY A 1 299 ? 4.927 -1.157 -23.293 1.00 89.44 299 GLY A O 1
ATOM 2524 N N . LEU A 1 300 ? 6.453 -0.878 -21.670 1.00 92.12 300 LEU A N 1
ATOM 2525 C CA . LEU A 1 300 ? 6.696 -2.315 -21.471 1.00 92.12 300 LEU A CA 1
ATOM 2526 C C . LEU A 1 300 ? 6.097 -2.822 -20.158 1.00 92.12 300 LEU A C 1
ATOM 2528 O O . LEU A 1 300 ? 6.107 -2.139 -19.134 1.00 92.12 300 LEU A O 1
ATOM 2532 N N . LEU A 1 301 ? 5.625 -4.062 -20.183 1.00 95.38 301 LEU A N 1
ATOM 2533 C CA . LEU A 1 301 ? 5.145 -4.814 -19.030 1.00 95.38 301 LEU A CA 1
ATOM 2534 C C . LEU A 1 301 ? 5.835 -6.175 -19.036 1.00 95.38 301 LEU A C 1
ATOM 2536 O O . LEU A 1 301 ? 5.807 -6.868 -20.045 1.00 95.38 301 LEU A O 1
ATOM 2540 N N . ALA A 1 302 ? 6.421 -6.577 -17.918 1.00 95.75 302 ALA A N 1
ATOM 2541 C CA . ALA A 1 302 ? 7.017 -7.893 -17.761 1.00 95.75 302 ALA A CA 1
ATOM 2542 C C . ALA A 1 302 ? 6.310 -8.658 -16.645 1.00 95.75 302 ALA A C 1
ATOM 2544 O O . ALA A 1 302 ? 6.062 -8.104 -15.572 1.00 95.75 302 ALA A O 1
ATOM 2545 N N . ILE A 1 303 ? 6.008 -9.926 -16.904 1.00 95.38 303 ILE A N 1
ATOM 2546 C CA . ILE A 1 303 ? 5.410 -10.863 -15.956 1.00 95.38 303 ILE A CA 1
ATOM 2547 C C . ILE A 1 303 ? 6.368 -12.041 -15.835 1.00 95.38 303 ILE A C 1
ATOM 2549 O O . ILE A 1 303 ? 6.670 -12.708 -16.823 1.00 95.38 303 ILE A O 1
ATOM 2553 N N . TYR A 1 304 ? 6.868 -12.274 -14.627 1.00 95.12 304 TYR A N 1
ATOM 2554 C CA . TYR A 1 304 ? 7.742 -13.398 -14.322 1.00 95.12 304 TYR A CA 1
ATOM 2555 C C . TYR A 1 304 ? 6.987 -14.402 -13.455 1.00 95.12 304 TYR A C 1
ATOM 2557 O O . TYR A 1 304 ? 6.552 -14.052 -12.357 1.00 95.12 304 TYR A O 1
ATOM 2565 N N . ASN A 1 305 ? 6.839 -15.633 -13.945 1.00 93.62 305 ASN A N 1
ATOM 2566 C CA . ASN A 1 305 ? 6.274 -16.738 -13.181 1.00 93.62 305 ASN A CA 1
ATOM 2567 C C . ASN A 1 305 ? 7.357 -17.330 -12.268 1.00 93.62 305 ASN A C 1
ATOM 2569 O O . ASN A 1 305 ? 8.386 -17.816 -12.741 1.00 93.62 305 ASN A O 1
ATOM 2573 N N . THR A 1 306 ? 7.125 -17.295 -10.958 1.00 92.75 306 THR A N 1
ATOM 2574 C CA . THR A 1 306 ? 8.114 -17.696 -9.949 1.00 92.75 306 THR A CA 1
ATOM 2575 C C . THR A 1 306 ? 8.234 -19.210 -9.792 1.00 92.75 306 THR A C 1
ATOM 2577 O O . THR A 1 306 ? 9.277 -19.676 -9.337 1.00 92.75 306 THR A O 1
ATOM 2580 N N . LYS A 1 307 ? 7.216 -19.984 -10.193 1.00 91.44 307 LYS A N 1
ATOM 2581 C CA . LYS A 1 307 ? 7.243 -21.455 -10.171 1.00 91.44 307 LYS A CA 1
ATOM 2582 C C . LYS A 1 307 ? 7.884 -22.037 -11.423 1.00 91.44 307 LYS A C 1
ATOM 2584 O O . LYS A 1 307 ? 8.756 -22.893 -11.327 1.00 91.44 307 LYS A O 1
ATOM 2589 N N . GLU A 1 308 ? 7.459 -21.571 -12.594 1.00 90.88 308 GLU A N 1
ATOM 2590 C CA . GLU A 1 308 ? 7.947 -22.076 -13.881 1.00 90.88 308 GLU A CA 1
ATOM 2591 C C . GLU A 1 308 ? 9.264 -21.430 -14.326 1.00 90.88 308 GLU A C 1
ATOM 2593 O O . GLU A 1 308 ? 9.889 -21.916 -15.269 1.00 90.88 308 GLU A O 1
ATOM 2598 N N . VAL A 1 309 ? 9.686 -20.342 -13.666 1.00 93.00 309 VAL A N 1
ATOM 2599 C CA . VAL A 1 309 ? 10.906 -19.578 -13.988 1.00 93.00 309 VAL A CA 1
ATOM 2600 C C . VAL A 1 309 ? 10.856 -19.012 -15.419 1.00 93.00 309 VAL A C 1
ATOM 2602 O O . VAL A 1 309 ? 11.867 -18.840 -16.101 1.00 93.00 309 VAL A O 1
ATOM 2605 N N . LYS A 1 310 ? 9.646 -18.677 -15.881 1.00 93.12 310 LYS A N 1
ATOM 2606 C CA . LYS A 1 310 ? 9.387 -18.131 -17.219 1.00 93.12 310 LYS A CA 1
ATOM 2607 C C . LYS A 1 310 ? 9.087 -16.643 -17.173 1.00 93.12 310 LYS A C 1
ATOM 2609 O O . LYS A 1 310 ? 8.362 -16.168 -16.300 1.00 93.12 310 LYS A O 1
ATOM 2614 N N . LEU A 1 311 ? 9.615 -15.924 -18.154 1.00 94.56 311 LEU A N 1
ATOM 2615 C CA . LEU A 1 311 ? 9.398 -14.497 -18.344 1.00 94.56 311 LEU A CA 1
ATOM 2616 C C . LEU A 1 311 ? 8.591 -14.238 -19.624 1.00 94.56 311 LEU A C 1
ATOM 2618 O O . LEU A 1 311 ? 9.006 -14.622 -20.718 1.00 94.56 311 LEU A O 1
ATOM 2622 N N . ASP A 1 312 ? 7.483 -13.516 -19.470 1.00 93.69 312 ASP A N 1
ATOM 2623 C CA . ASP A 1 312 ? 6.707 -12.922 -20.557 1.00 93.69 312 ASP A CA 1
ATOM 2624 C C . ASP A 1 312 ? 6.881 -11.398 -20.545 1.00 93.69 312 ASP A C 1
ATOM 2626 O O . ASP A 1 312 ? 6.733 -10.745 -19.510 1.00 93.69 312 ASP A O 1
ATOM 2630 N N . VAL A 1 313 ? 7.145 -10.810 -21.710 1.00 94.31 313 VAL A N 1
ATOM 2631 C CA . VAL A 1 313 ? 7.241 -9.361 -21.911 1.00 94.31 313 VAL A CA 1
ATOM 2632 C C . VAL A 1 313 ? 6.210 -8.915 -22.939 1.00 94.31 313 VAL A C 1
ATOM 2634 O O . VAL A 1 313 ? 6.128 -9.427 -24.059 1.00 94.31 313 VAL A O 1
ATOM 2637 N N . PHE A 1 314 ? 5.448 -7.903 -22.561 1.00 93.94 314 PHE A N 1
ATOM 2638 C CA . PHE A 1 314 ? 4.439 -7.245 -23.365 1.00 93.94 314 PHE A CA 1
ATOM 2639 C C . PHE A 1 314 ? 4.869 -5.810 -23.665 1.00 93.94 314 PHE A C 1
ATOM 2641 O O . PHE A 1 314 ? 5.504 -5.159 -22.834 1.00 93.94 314 PHE A O 1
ATOM 2648 N N . SER A 1 315 ? 4.485 -5.310 -24.832 1.00 91.81 315 SER A N 1
ATOM 2649 C CA . SER A 1 315 ? 4.635 -3.910 -25.209 1.00 91.81 315 SER A CA 1
ATOM 2650 C C . SER A 1 315 ? 3.290 -3.319 -25.603 1.00 91.81 315 SER A C 1
ATOM 2652 O O . SER A 1 315 ? 2.397 -4.001 -26.123 1.00 91.81 315 SER A O 1
ATOM 2654 N N . PHE A 1 316 ? 3.134 -2.031 -25.343 1.00 87.06 316 PHE A N 1
ATOM 2655 C CA . PHE A 1 316 ? 2.075 -1.253 -25.954 1.00 87.06 316 PHE A CA 1
ATOM 2656 C C . PHE A 1 316 ? 2.429 -0.945 -27.410 1.00 87.06 316 PHE A C 1
ATOM 2658 O O . PHE A 1 316 ? 3.559 -0.565 -27.704 1.00 87.06 316 PHE A O 1
ATOM 2665 N N . GLY A 1 317 ? 1.449 -1.069 -28.310 1.00 76.25 317 GLY A N 1
ATOM 2666 C CA . GLY A 1 317 ? 1.582 -0.540 -29.673 1.00 76.25 317 GLY A CA 1
ATOM 2667 C C . GLY A 1 317 ? 1.705 0.990 -29.688 1.00 76.25 317 GLY A C 1
ATOM 2668 O O . GLY A 1 317 ? 1.477 1.643 -28.668 1.00 76.25 317 GLY A O 1
ATOM 2669 N N . ASP A 1 318 ? 2.001 1.577 -30.848 1.00 66.38 318 ASP A N 1
ATOM 2670 C CA . ASP A 1 318 ? 2.349 3.005 -30.988 1.00 66.38 318 ASP A CA 1
ATOM 2671 C C . ASP A 1 318 ? 1.303 3.987 -30.445 1.00 66.38 318 ASP A C 1
ATOM 2673 O O . ASP A 1 318 ? 1.636 5.029 -29.884 1.00 66.38 318 ASP A O 1
ATOM 2677 N N . ASN A 1 319 ? 0.021 3.645 -30.565 1.00 68.44 319 ASN A N 1
ATOM 2678 C CA . ASN A 1 319 ? -1.099 4.430 -30.036 1.00 68.44 319 ASN A CA 1
ATOM 2679 C C . ASN A 1 319 ? -1.555 3.976 -28.634 1.00 68.44 319 ASN A C 1
ATOM 2681 O O . ASN A 1 319 ? -2.585 4.428 -28.131 1.00 68.44 319 ASN A O 1
ATOM 2685 N N . ARG A 1 320 ? -0.823 3.039 -28.016 1.00 70.69 320 ARG A N 1
ATOM 2686 C CA . ARG A 1 320 ? -1.129 2.380 -26.736 1.00 70.69 320 ARG A CA 1
ATOM 2687 C C . ARG A 1 320 ? -2.568 1.855 -26.646 1.00 70.69 320 ARG A C 1
ATOM 2689 O O . ARG A 1 320 ? -3.146 1.776 -25.565 1.00 70.69 320 ARG A O 1
ATOM 2696 N N . SER A 1 321 ? -3.149 1.495 -27.793 1.00 72.62 321 SER A N 1
ATOM 2697 C CA . SER A 1 321 ? -4.509 0.947 -27.895 1.00 72.62 321 SER A CA 1
ATOM 2698 C C . SER A 1 321 ? -4.559 -0.561 -27.669 1.00 72.62 321 SER A C 1
ATOM 2700 O O . SER A 1 321 ? -5.623 -1.117 -27.417 1.00 72.62 321 SER A O 1
ATOM 2702 N N . ARG A 1 322 ? -3.412 -1.237 -27.776 1.00 81.44 322 ARG A N 1
ATOM 2703 C CA . ARG A 1 322 ? -3.283 -2.684 -27.625 1.00 81.44 322 ARG A CA 1
ATOM 2704 C C . ARG A 1 322 ? -2.020 -3.009 -26.849 1.00 81.44 322 ARG A C 1
ATOM 2706 O O . ARG A 1 322 ? -0.996 -2.350 -27.024 1.00 81.44 322 ARG A O 1
ATOM 2713 N N . LEU A 1 323 ? -2.120 -4.039 -26.015 1.00 89.38 323 LEU A N 1
ATOM 2714 C CA . LEU A 1 323 ? -0.994 -4.655 -25.326 1.00 89.38 323 LEU A CA 1
ATOM 2715 C C . LEU A 1 323 ? -0.685 -5.994 -26.000 1.00 89.38 323 LEU A C 1
ATOM 2717 O O . LEU A 1 323 ? -1.476 -6.951 -25.936 1.00 89.38 323 LEU A O 1
ATOM 2721 N N . ASN A 1 324 ? 0.464 -6.025 -26.666 1.00 87.69 324 ASN A N 1
ATOM 2722 C CA . ASN A 1 324 ? 0.940 -7.139 -27.471 1.00 87.69 324 ASN A CA 1
ATOM 2723 C C . ASN A 1 324 ? 2.019 -7.893 -26.705 1.00 87.69 324 ASN A C 1
ATOM 2725 O O . ASN A 1 324 ? 2.884 -7.290 -26.075 1.00 87.69 324 ASN A O 1
ATOM 2729 N N . ARG A 1 325 ? 1.980 -9.223 -26.758 1.00 87.31 325 ARG A N 1
ATOM 2730 C CA . ARG A 1 325 ? 3.053 -10.053 -26.207 1.00 87.31 325 ARG A CA 1
ATOM 2731 C C . ARG A 1 325 ? 4.211 -10.037 -27.208 1.00 87.31 325 ARG A C 1
ATOM 2733 O O . ARG A 1 325 ? 4.021 -10.491 -28.329 1.00 87.31 325 ARG A O 1
ATOM 2740 N N . CYS A 1 326 ? 5.359 -9.487 -26.818 1.00 83.62 326 CYS A N 1
ATOM 2741 C CA . CYS A 1 326 ? 6.535 -9.361 -27.689 1.00 83.62 326 CYS A CA 1
ATOM 2742 C C . CYS A 1 326 ? 7.516 -10.508 -27.498 1.00 83.62 326 CYS A C 1
ATOM 2744 O O . CYS A 1 326 ? 8.001 -11.075 -28.469 1.00 83.62 326 CYS A O 1
ATOM 2746 N N . TYR A 1 327 ? 7.777 -10.867 -26.243 1.00 85.94 327 TYR A N 1
ATOM 2747 C CA . TYR A 1 327 ? 8.651 -11.979 -25.903 1.00 85.94 327 TYR A CA 1
ATOM 2748 C C . TYR A 1 327 ? 7.893 -12.901 -24.965 1.00 85.94 327 TYR A C 1
ATOM 2750 O O . TYR A 1 327 ? 7.377 -12.451 -23.946 1.00 85.94 327 TYR A O 1
ATOM 2758 N N . ALA A 1 328 ? 7.772 -14.169 -25.337 1.00 85.69 328 ALA A N 1
ATOM 2759 C CA . ALA A 1 328 ? 6.944 -15.131 -24.627 1.00 85.69 328 ALA A CA 1
ATOM 2760 C C . ALA A 1 328 ? 7.785 -16.299 -24.115 1.00 85.69 328 ALA A C 1
ATOM 2762 O O . ALA A 1 328 ? 8.675 -16.766 -24.827 1.00 85.69 328 ALA A O 1
ATOM 2763 N N . ASN A 1 329 ? 7.444 -16.807 -22.932 1.00 85.50 329 ASN A N 1
ATOM 2764 C CA . ASN A 1 329 ? 7.990 -18.031 -22.351 1.00 85.50 329 ASN A CA 1
ATOM 2765 C C . ASN A 1 329 ? 9.526 -18.079 -22.335 1.00 85.50 329 ASN A C 1
ATOM 2767 O O . ASN A 1 329 ? 10.112 -19.141 -22.558 1.00 85.50 329 ASN A O 1
ATOM 2771 N N . ILE A 1 330 ? 10.196 -16.950 -22.075 1.00 90.56 330 ILE A N 1
ATOM 2772 C CA . ILE A 1 330 ? 11.654 -16.948 -21.944 1.00 90.56 330 ILE A CA 1
ATOM 2773 C C . ILE A 1 330 ? 11.999 -17.772 -20.699 1.00 90.56 330 ILE A C 1
ATOM 2775 O O . ILE A 1 330 ? 11.729 -17.345 -19.576 1.00 90.56 330 ILE A O 1
ATOM 2779 N N . GLN A 1 331 ? 12.589 -18.950 -20.901 1.00 92.31 331 GLN A N 1
ATOM 2780 C CA . GLN A 1 331 ? 12.998 -19.838 -19.817 1.00 92.31 331 GLN A CA 1
ATOM 2781 C C . GLN A 1 331 ? 14.281 -19.305 -19.171 1.00 92.31 331 GLN A C 1
ATOM 2783 O O . GLN A 1 331 ? 15.351 -19.335 -19.782 1.00 92.31 331 GLN A O 1
ATOM 2788 N N . LEU A 1 332 ? 14.185 -18.810 -17.933 1.00 92.00 332 LEU A N 1
ATOM 2789 C CA . LEU A 1 332 ? 15.337 -18.250 -17.225 1.00 92.00 332 LEU A CA 1
ATOM 2790 C C . LEU A 1 332 ? 16.153 -19.315 -16.484 1.00 92.00 332 LEU A C 1
ATOM 2792 O O . LEU A 1 332 ? 17.304 -19.044 -16.138 1.00 92.00 332 LEU A O 1
ATOM 2796 N N . LEU A 1 333 ? 15.611 -20.526 -16.283 1.00 90.06 333 LEU A N 1
ATOM 2797 C CA . LEU A 1 333 ? 16.275 -21.591 -15.518 1.00 90.06 333 LEU A CA 1
ATOM 2798 C C . LEU A 1 333 ? 17.651 -21.959 -16.093 1.00 90.06 333 LEU A C 1
ATOM 2800 O O . LEU A 1 333 ? 18.542 -22.330 -15.348 1.00 90.06 333 LEU A O 1
ATOM 2804 N N . GLN A 1 334 ? 17.886 -21.759 -17.391 1.00 88.50 334 GLN A N 1
ATOM 2805 C CA . GLN A 1 334 ? 19.193 -22.010 -18.009 1.00 88.50 334 GLN A CA 1
ATOM 2806 C C . GLN A 1 334 ? 20.350 -21.169 -17.432 1.00 88.50 334 GLN A C 1
ATOM 2808 O O . GLN A 1 334 ? 21.511 -21.536 -17.588 1.00 88.50 334 GLN A O 1
ATOM 2813 N N . TRP A 1 335 ? 20.058 -20.056 -16.750 1.00 89.69 335 TRP A N 1
ATOM 2814 C CA . TRP A 1 335 ? 21.065 -19.220 -16.081 1.00 89.69 335 TRP A CA 1
ATOM 2815 C C . TRP A 1 335 ? 21.085 -19.380 -14.558 1.00 89.69 335 TRP A C 1
ATOM 2817 O O . TRP A 1 335 ? 21.866 -18.696 -13.883 1.00 89.69 335 TRP A O 1
ATOM 2827 N N . TYR A 1 336 ? 20.243 -20.252 -14.006 1.00 87.81 336 TYR A N 1
ATOM 2828 C CA . TYR A 1 336 ? 20.115 -20.483 -12.573 1.00 87.81 336 TYR A CA 1
ATOM 2829 C C . TYR A 1 336 ? 20.289 -21.964 -12.241 1.00 87.81 336 TYR A C 1
ATOM 2831 O O . TYR A 1 336 ? 19.712 -22.831 -12.879 1.00 87.81 336 TYR A O 1
ATOM 2839 N N . SER A 1 337 ? 21.060 -22.267 -11.197 1.00 85.06 337 SER A N 1
ATOM 2840 C CA . SER A 1 337 ? 21.244 -23.657 -10.760 1.00 85.06 337 SER A CA 1
ATOM 2841 C C . SER A 1 337 ? 19.973 -24.253 -10.148 1.00 85.06 337 SER A C 1
ATOM 2843 O O . SER A 1 337 ? 19.739 -25.444 -10.279 1.00 85.06 337 SER A O 1
ATOM 2845 N N . ASN A 1 338 ? 19.160 -23.417 -9.496 1.00 89.25 338 ASN A N 1
ATOM 2846 C CA . ASN A 1 338 ? 17.888 -23.760 -8.860 1.00 89.25 338 ASN A CA 1
ATOM 2847 C C . ASN A 1 338 ? 16.879 -22.633 -9.110 1.00 89.25 338 ASN A C 1
ATOM 2849 O O . ASN A 1 338 ? 17.274 -21.537 -9.510 1.00 89.25 338 ASN A O 1
ATOM 2853 N N . ILE A 1 339 ? 15.598 -22.865 -8.813 1.00 90.81 339 ILE A N 1
ATOM 2854 C CA . ILE A 1 339 ? 14.565 -21.819 -8.864 1.00 90.81 339 ILE A CA 1
ATOM 2855 C C . ILE A 1 339 ? 15.000 -20.637 -7.975 1.00 90.81 339 ILE A C 1
ATOM 2857 O O . ILE A 1 339 ? 15.168 -20.818 -6.765 1.00 90.81 339 ILE A O 1
ATOM 2861 N N . PRO A 1 340 ? 15.219 -19.435 -8.541 1.00 91.00 340 PRO A N 1
ATOM 2862 C CA . PRO A 1 340 ? 15.732 -18.315 -7.771 1.00 91.00 340 PRO A CA 1
ATOM 2863 C C . PRO A 1 340 ? 14.628 -17.675 -6.927 1.00 91.00 340 PRO A C 1
ATOM 2865 O O . PRO A 1 340 ? 13.530 -17.392 -7.407 1.00 91.00 340 PRO A O 1
ATOM 2868 N N . SER A 1 341 ? 14.950 -17.373 -5.670 1.00 91.81 341 SER A N 1
ATOM 2869 C CA . SER A 1 341 ? 14.055 -16.643 -4.771 1.00 91.81 341 SER A CA 1
ATOM 2870 C C . SER A 1 341 ? 14.188 -15.136 -4.999 1.00 91.81 341 SER A C 1
ATOM 2872 O O . SER A 1 341 ? 15.005 -14.466 -4.357 1.00 91.81 341 SER A O 1
ATOM 2874 N N . ILE A 1 342 ? 13.401 -14.611 -5.937 1.00 93.75 342 ILE A N 1
ATOM 2875 C CA . ILE A 1 342 ? 13.411 -13.195 -6.324 1.00 93.75 342 ILE A CA 1
ATOM 2876 C C . ILE A 1 342 ? 12.619 -12.352 -5.315 1.00 93.75 342 ILE A C 1
ATOM 2878 O O . ILE A 1 342 ? 11.427 -12.568 -5.121 1.00 93.75 342 ILE A O 1
ATOM 2882 N N . LYS A 1 343 ? 13.291 -11.367 -4.709 1.00 92.31 343 LYS A N 1
ATOM 2883 C CA . LYS A 1 343 ? 12.723 -10.378 -3.783 1.00 92.31 343 LYS A CA 1
ATOM 2884 C C . LYS A 1 343 ? 12.172 -9.151 -4.505 1.00 92.31 343 LYS A C 1
ATOM 2886 O O . LYS A 1 343 ? 11.064 -8.715 -4.216 1.00 92.31 343 LYS A O 1
ATOM 2891 N N . TYR A 1 344 ? 12.946 -8.596 -5.441 1.00 94.12 344 TYR A N 1
ATOM 2892 C CA . TYR A 1 344 ? 12.533 -7.444 -6.246 1.00 94.12 344 TYR A CA 1
ATOM 2893 C C . TYR A 1 344 ? 12.704 -7.736 -7.729 1.00 94.12 344 TYR A C 1
ATOM 2895 O O . TYR A 1 344 ? 13.707 -8.303 -8.162 1.00 94.12 344 TYR A O 1
ATOM 2903 N N . PHE A 1 345 ? 11.723 -7.294 -8.506 1.00 95.75 345 PHE A N 1
ATOM 2904 C CA . PHE A 1 345 ? 11.706 -7.413 -9.953 1.00 95.75 345 PHE A CA 1
ATOM 2905 C C . PHE A 1 345 ? 11.250 -6.087 -10.546 1.00 95.75 345 PHE A C 1
ATOM 2907 O O . PHE A 1 345 ? 10.134 -5.630 -10.299 1.00 95.75 345 PHE A O 1
ATOM 2914 N N . LEU A 1 346 ? 12.142 -5.434 -11.284 1.00 95.75 346 LEU A N 1
ATOM 2915 C CA . LEU A 1 346 ? 11.895 -4.105 -11.825 1.00 95.75 346 LEU A CA 1
ATOM 2916 C C . LEU A 1 346 ? 12.589 -3.912 -13.168 1.00 95.75 346 LEU A C 1
ATOM 2918 O O . LEU A 1 346 ? 13.636 -4.495 -13.441 1.00 95.75 346 LEU A O 1
ATOM 2922 N N . PHE A 1 347 ? 12.035 -3.028 -13.988 1.00 95.00 347 PHE A N 1
ATOM 2923 C CA . PHE A 1 347 ? 12.771 -2.477 -15.115 1.00 95.00 347 PHE A CA 1
ATOM 2924 C C . PHE A 1 347 ? 13.788 -1.450 -14.628 1.00 95.00 347 PHE A C 1
ATOM 2926 O O . PHE A 1 347 ? 13.485 -0.631 -13.756 1.00 95.00 347 PHE A O 1
ATOM 2933 N N . ILE A 1 348 ? 14.953 -1.436 -15.273 1.00 91.62 348 ILE A N 1
ATOM 2934 C CA . ILE A 1 348 ? 15.740 -0.209 -15.371 1.00 91.62 348 ILE A CA 1
ATOM 2935 C C . ILE A 1 348 ? 14.944 0.679 -16.329 1.00 91.62 348 ILE A C 1
ATOM 2937 O O . ILE A 1 348 ? 14.882 0.385 -17.529 1.00 91.62 348 ILE A O 1
ATOM 2941 N N . LYS A 1 349 ? 14.231 1.672 -15.781 1.00 88.50 349 LYS A N 1
ATOM 2942 C CA . LYS A 1 349 ? 13.239 2.463 -16.530 1.00 88.50 349 LYS A CA 1
ATOM 2943 C C . LYS A 1 349 ? 13.872 3.067 -17.771 1.00 88.50 349 LYS A C 1
ATOM 2945 O O . LYS A 1 349 ? 15.077 3.270 -17.815 1.00 88.50 349 LYS A O 1
ATOM 2950 N N . ASP A 1 350 ? 13.062 3.291 -18.795 1.00 85.38 350 ASP A N 1
ATOM 2951 C CA . ASP A 1 350 ? 13.519 3.853 -20.067 1.00 85.38 350 ASP A CA 1
ATOM 2952 C C . ASP A 1 350 ? 14.551 2.993 -20.834 1.00 85.38 350 ASP A C 1
ATOM 2954 O O . ASP A 1 350 ? 15.091 3.378 -21.868 1.00 85.38 350 ASP A O 1
ATOM 2958 N N . THR A 1 351 ? 14.802 1.760 -20.378 1.00 87.69 351 THR A N 1
ATOM 2959 C CA . THR A 1 351 ? 15.662 0.783 -21.062 1.00 87.69 351 THR A CA 1
ATOM 2960 C C . THR A 1 351 ? 14.944 -0.555 -21.269 1.00 87.69 351 THR A C 1
ATOM 2962 O O . THR A 1 351 ? 13.906 -0.824 -20.675 1.00 87.69 351 THR A O 1
ATOM 2965 N N . GLU A 1 352 ? 15.497 -1.445 -22.092 1.00 90.00 352 GLU A N 1
ATOM 2966 C CA . GLU A 1 352 ? 14.985 -2.822 -22.268 1.00 90.00 352 GLU A CA 1
ATOM 2967 C C . GLU A 1 352 ? 15.693 -3.819 -21.340 1.00 90.00 352 GLU A C 1
ATOM 2969 O O . GLU A 1 352 ? 15.980 -4.957 -21.715 1.00 90.00 352 GLU A O 1
ATOM 2974 N N . LYS A 1 353 ? 16.045 -3.375 -20.130 1.00 92.00 353 LYS A N 1
ATOM 2975 C CA . LYS A 1 353 ? 16.756 -4.188 -19.145 1.00 92.00 353 LYS A CA 1
ATOM 2976 C C . LYS A 1 353 ? 15.893 -4.408 -17.908 1.00 92.00 353 LYS A C 1
ATOM 2978 O O . LYS A 1 353 ? 15.309 -3.468 -17.368 1.00 92.00 353 LYS A O 1
ATOM 2983 N N . LEU A 1 354 ? 15.863 -5.650 -17.443 1.00 94.38 354 LEU A N 1
ATOM 2984 C CA . LEU A 1 354 ? 15.210 -6.071 -16.208 1.00 94.38 354 LEU A CA 1
ATOM 2985 C C . LEU A 1 354 ? 16.262 -6.356 -15.142 1.00 94.38 354 LEU A C 1
ATOM 2987 O O . LEU A 1 354 ? 17.303 -6.942 -15.429 1.00 94.38 354 LEU A O 1
ATOM 2991 N N . CYS A 1 355 ? 15.981 -5.952 -13.913 1.00 94.12 355 CYS A N 1
ATOM 2992 C CA . CYS A 1 355 ? 16.792 -6.243 -12.745 1.00 94.12 355 CYS A CA 1
ATOM 2993 C C . CYS A 1 355 ? 16.057 -7.264 -11.871 1.00 94.12 355 CYS A C 1
ATOM 2995 O O . CYS A 1 355 ? 14.933 -7.017 -11.425 1.00 94.12 355 CYS A O 1
ATOM 2997 N N . PHE A 1 356 ? 16.704 -8.405 -11.646 1.00 94.69 356 PHE A N 1
ATOM 2998 C CA . PHE A 1 356 ? 16.246 -9.485 -10.779 1.00 94.69 356 PHE A CA 1
ATOM 2999 C C . PHE A 1 356 ? 17.061 -9.448 -9.496 1.00 94.69 356 PHE A C 1
ATOM 3001 O O . PHE A 1 356 ? 18.255 -9.725 -9.538 1.00 94.69 356 PHE A O 1
ATOM 3008 N N . VAL A 1 357 ? 16.443 -9.103 -8.370 1.00 93.75 357 VAL A N 1
ATOM 3009 C CA . VAL A 1 357 ? 17.122 -9.027 -7.072 1.00 93.75 357 VAL A CA 1
ATOM 3010 C C .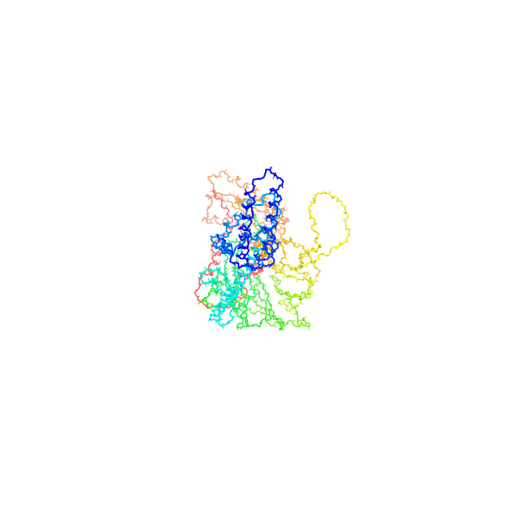 VAL A 1 357 ? 16.691 -10.204 -6.214 1.00 93.75 357 VAL A C 1
ATOM 3012 O O . VAL A 1 357 ? 15.521 -10.322 -5.865 1.00 93.75 357 VAL A O 1
ATOM 3015 N N . GLU A 1 358 ? 17.631 -11.071 -5.871 1.00 92.19 358 GLU A N 1
ATOM 3016 C CA . GLU A 1 358 ? 17.435 -12.244 -5.022 1.00 92.19 358 GLU A CA 1
ATOM 3017 C C . GLU A 1 358 ? 17.422 -11.871 -3.530 1.00 92.19 358 GLU A C 1
ATOM 3019 O O . GLU A 1 358 ? 17.977 -10.850 -3.118 1.00 92.19 358 GLU A O 1
ATOM 3024 N N . ASN A 1 359 ? 16.848 -12.741 -2.692 1.00 88.88 359 ASN A N 1
ATOM 3025 C CA . ASN A 1 359 ? 16.821 -12.561 -1.231 1.00 88.88 359 ASN A CA 1
ATOM 3026 C C . ASN A 1 359 ? 18.213 -12.401 -0.593 1.00 88.88 359 ASN A C 1
ATOM 3028 O O . ASN A 1 359 ? 18.335 -11.770 0.452 1.00 88.88 359 ASN A O 1
ATOM 3032 N N . CYS A 1 360 ? 19.264 -12.940 -1.215 1.00 86.12 360 CYS A N 1
ATOM 3033 C CA . CYS A 1 360 ? 20.644 -12.815 -0.744 1.00 86.12 360 CYS A CA 1
ATOM 3034 C C . CYS A 1 360 ? 21.303 -11.462 -1.087 1.00 86.12 360 CYS A C 1
ATOM 3036 O O . CYS A 1 360 ? 22.473 -11.258 -0.766 1.00 86.12 360 CYS A O 1
ATOM 3038 N N . GLY A 1 361 ? 20.591 -10.554 -1.767 1.00 86.69 361 GLY A N 1
ATOM 3039 C CA . GLY A 1 361 ? 21.118 -9.269 -2.238 1.00 86.69 361 GLY A CA 1
ATOM 3040 C C . GLY A 1 361 ? 21.824 -9.339 -3.597 1.00 86.69 361 GLY A C 1
ATOM 3041 O O . GLY A 1 361 ? 22.233 -8.308 -4.130 1.00 86.69 361 GLY A O 1
ATOM 3042 N N . ARG A 1 362 ? 21.953 -10.524 -4.209 1.00 89.69 362 ARG A N 1
ATOM 3043 C CA . ARG A 1 362 ? 22.449 -10.650 -5.587 1.00 89.69 362 ARG A CA 1
ATOM 3044 C C . ARG A 1 362 ? 21.423 -10.066 -6.554 1.00 89.69 362 ARG A C 1
ATOM 3046 O O . ARG A 1 362 ? 20.274 -10.489 -6.568 1.00 89.69 362 ARG A O 1
ATOM 3053 N N . ALA A 1 363 ? 21.847 -9.121 -7.379 1.00 91.25 363 ALA A N 1
ATOM 3054 C CA . ALA A 1 363 ? 21.034 -8.512 -8.417 1.00 91.25 363 ALA A CA 1
ATOM 3055 C C . ALA A 1 363 ? 21.594 -8.868 -9.797 1.00 91.25 363 ALA A C 1
ATOM 3057 O O . ALA A 1 363 ? 22.775 -8.664 -10.053 1.00 91.25 363 ALA A O 1
ATOM 3058 N N . ARG A 1 364 ? 20.767 -9.394 -10.700 1.00 90.75 364 ARG A N 1
ATOM 3059 C CA . ARG A 1 364 ? 21.175 -9.795 -12.054 1.00 90.75 364 ARG A CA 1
ATOM 3060 C C . ARG A 1 364 ? 20.425 -8.967 -13.083 1.00 90.75 364 ARG A C 1
ATOM 3062 O O . ARG A 1 364 ? 19.204 -8.832 -13.007 1.00 90.75 364 ARG A O 1
ATOM 3069 N N . ILE A 1 365 ? 21.153 -8.419 -14.053 1.00 91.69 365 ILE A N 1
ATOM 3070 C CA . ILE A 1 365 ? 20.562 -7.584 -15.104 1.00 91.69 365 ILE A CA 1
ATOM 3071 C C . ILE A 1 365 ? 20.379 -8.410 -16.374 1.00 91.69 365 ILE A C 1
ATOM 3073 O O . ILE A 1 365 ? 21.356 -8.830 -17.002 1.00 91.69 365 ILE A O 1
ATOM 3077 N N . PHE A 1 366 ? 19.122 -8.608 -16.752 1.00 92.19 366 PHE A N 1
ATOM 3078 C CA . PHE A 1 366 ? 18.696 -9.297 -17.961 1.00 92.19 366 PHE A CA 1
ATOM 3079 C C . PHE A 1 366 ? 18.407 -8.286 -19.071 1.00 92.19 366 PHE A C 1
ATOM 3081 O O . PHE A 1 366 ? 17.685 -7.311 -18.854 1.00 92.19 366 PHE A O 1
ATOM 3088 N N . ASN A 1 367 ? 18.960 -8.500 -20.262 1.00 89.81 367 ASN A N 1
ATOM 3089 C CA . ASN A 1 367 ? 18.649 -7.685 -21.436 1.00 89.81 367 ASN A CA 1
ATOM 3090 C C . ASN A 1 367 ? 17.571 -8.389 -22.273 1.00 89.81 367 ASN A C 1
ATOM 3092 O O . ASN A 1 367 ? 17.735 -9.549 -22.625 1.00 89.81 367 ASN A O 1
ATOM 3096 N N . ILE A 1 368 ? 16.477 -7.697 -22.589 1.00 89.44 368 ILE A N 1
ATOM 3097 C CA . ILE A 1 368 ? 15.365 -8.290 -23.343 1.00 89.44 368 ILE A CA 1
ATOM 3098 C C . ILE A 1 368 ? 15.700 -8.412 -24.836 1.00 89.44 368 ILE A C 1
ATOM 3100 O O . ILE A 1 368 ? 15.332 -9.400 -25.461 1.00 89.44 368 ILE A O 1
ATOM 3104 N N . MET A 1 369 ? 16.427 -7.442 -25.404 1.00 83.94 369 MET A N 1
ATOM 3105 C CA . MET A 1 369 ? 16.822 -7.458 -26.823 1.00 83.94 369 MET A CA 1
ATOM 3106 C C . MET A 1 369 ? 17.851 -8.545 -27.126 1.00 83.94 369 MET A C 1
ATOM 3108 O O . MET A 1 369 ? 17.834 -9.147 -28.193 1.00 83.94 369 MET A O 1
ATOM 3112 N N . TYR A 1 370 ? 18.748 -8.788 -26.173 1.00 84.25 370 TYR A N 1
ATOM 3113 C CA . TYR A 1 370 ? 19.738 -9.858 -26.224 1.00 84.25 370 TYR A CA 1
ATOM 3114 C C . TYR A 1 370 ? 19.481 -10.748 -25.013 1.00 84.25 370 TYR A C 1
ATOM 3116 O O . TYR A 1 370 ? 20.046 -10.420 -23.970 1.00 84.25 370 TYR A O 1
ATOM 3124 N N . PRO A 1 371 ? 18.622 -11.786 -25.119 1.00 82.50 371 PRO A N 1
ATOM 3125 C CA . PRO A 1 371 ? 18.093 -12.568 -23.996 1.00 82.50 371 PRO A CA 1
ATOM 3126 C C . PRO A 1 371 ? 19.192 -13.259 -23.184 1.00 82.50 371 PRO A C 1
ATOM 3128 O O . PRO A 1 371 ? 19.448 -14.446 -23.335 1.00 82.50 371 PRO A O 1
ATOM 3131 N N . GLN A 1 372 ? 19.888 -12.501 -22.346 1.00 85.50 372 GLN A N 1
ATOM 3132 C CA . GLN A 1 372 ? 21.031 -12.950 -21.569 1.00 85.50 372 GLN A CA 1
ATOM 3133 C C . GLN A 1 372 ? 21.207 -12.067 -20.336 1.00 85.50 372 GLN A C 1
ATOM 3135 O O . GLN A 1 372 ? 20.969 -10.850 -20.363 1.00 85.50 372 GLN A O 1
ATOM 3140 N N . PHE A 1 373 ? 21.695 -12.676 -19.259 1.00 87.81 373 PHE A N 1
ATOM 3141 C CA . PHE A 1 373 ? 22.222 -11.933 -18.123 1.00 87.81 373 PHE A CA 1
ATOM 3142 C C . PHE A 1 373 ? 23.605 -11.390 -18.466 1.00 87.81 373 PHE A C 1
ATOM 3144 O O . PHE A 1 373 ? 24.442 -12.110 -19.005 1.00 87.81 373 PHE A O 1
ATOM 3151 N N . ARG A 1 374 ? 23.849 -10.109 -18.175 1.00 73.44 374 ARG A N 1
ATOM 3152 C CA . ARG A 1 374 ? 25.156 -9.491 -18.453 1.00 73.44 374 ARG A CA 1
ATOM 3153 C C . ARG A 1 374 ? 26.057 -9.394 -17.234 1.00 73.44 374 ARG A C 1
ATOM 3155 O O . ARG A 1 374 ? 27.267 -9.501 -17.384 1.00 73.44 374 ARG A O 1
ATOM 3162 N N . VAL A 1 375 ? 25.482 -9.115 -16.067 1.00 71.69 375 VAL A N 1
ATOM 3163 C CA . VAL A 1 375 ? 26.251 -8.717 -14.888 1.00 71.69 375 VAL A CA 1
ATOM 3164 C C . VAL A 1 375 ? 25.532 -9.127 -13.608 1.00 71.69 375 VAL A C 1
ATOM 3166 O O . VAL A 1 375 ? 24.314 -8.945 -13.502 1.00 71.69 375 VAL A O 1
ATOM 3169 N N . ASP A 1 376 ? 26.310 -9.618 -12.643 1.00 80.44 376 ASP A N 1
ATOM 3170 C CA . ASP A 1 376 ? 25.907 -9.753 -11.247 1.00 80.44 376 ASP A CA 1
ATOM 3171 C C . ASP A 1 376 ? 26.340 -8.510 -10.451 1.00 80.44 376 ASP A C 1
ATOM 3173 O O . ASP A 1 376 ? 27.523 -8.192 -10.344 1.00 80.44 376 ASP A O 1
ATOM 3177 N N . CYS A 1 377 ? 25.374 -7.820 -9.863 1.00 82.81 377 CYS A N 1
ATOM 3178 C CA . CYS A 1 377 ? 25.560 -6.763 -8.879 1.00 82.81 377 CYS A CA 1
ATOM 3179 C C . CYS A 1 377 ? 25.320 -7.335 -7.474 1.00 82.81 377 CYS A C 1
ATOM 3181 O O . CYS A 1 377 ? 24.499 -8.236 -7.293 1.00 82.81 377 CYS A O 1
ATOM 3183 N N . LYS A 1 378 ? 25.997 -6.798 -6.457 1.00 87.31 378 LYS A N 1
ATOM 3184 C CA . LYS A 1 378 ? 25.724 -7.133 -5.051 1.00 87.31 378 LYS A CA 1
ATOM 3185 C C . LYS A 1 378 ? 25.129 -5.923 -4.348 1.00 87.31 378 LYS A C 1
ATOM 3187 O O . LYS A 1 378 ? 25.831 -4.947 -4.104 1.00 87.31 378 LYS A O 1
ATOM 3192 N N . PHE A 1 379 ? 23.841 -5.994 -4.041 1.00 89.69 379 PHE A N 1
ATOM 3193 C CA . PHE A 1 379 ? 23.185 -5.052 -3.144 1.00 89.69 379 PHE A CA 1
ATOM 3194 C C . PHE A 1 379 ? 23.396 -5.477 -1.685 1.00 89.69 379 PHE A C 1
ATOM 3196 O O . PHE A 1 379 ? 23.712 -6.643 -1.427 1.00 89.69 379 PHE A O 1
ATOM 3203 N N . PRO A 1 380 ? 23.237 -4.552 -0.722 1.00 87.19 380 PRO A N 1
ATOM 3204 C CA . PRO A 1 380 ? 23.270 -4.902 0.692 1.00 87.19 380 PRO A CA 1
ATOM 3205 C C . PRO A 1 380 ? 22.250 -5.998 1.020 1.00 87.19 380 PRO A C 1
ATOM 3207 O O . PRO A 1 380 ? 21.169 -6.044 0.433 1.00 87.19 380 PRO A O 1
ATOM 3210 N N . SER A 1 381 ? 22.572 -6.879 1.965 1.00 80.06 381 SER A N 1
ATOM 3211 C CA . SER A 1 381 ? 21.705 -8.008 2.330 1.00 80.06 381 SER A CA 1
ATOM 3212 C C . SER A 1 381 ? 20.453 -7.583 3.114 1.00 80.06 381 SER A C 1
ATOM 3214 O O . SER A 1 381 ? 19.402 -8.206 2.986 1.00 80.06 381 SER A O 1
ATOM 3216 N N . ASN A 1 382 ? 20.520 -6.486 3.874 1.00 86.44 382 ASN A N 1
ATOM 3217 C CA . ASN A 1 382 ? 19.423 -5.894 4.657 1.00 86.44 382 ASN A CA 1
ATOM 3218 C C . ASN A 1 382 ? 18.516 -4.958 3.828 1.00 86.44 382 ASN A C 1
ATOM 3220 O O . ASN A 1 382 ? 18.087 -3.899 4.286 1.00 86.44 382 ASN A O 1
ATOM 3224 N N . LEU A 1 383 ? 18.249 -5.334 2.579 1.00 89.75 383 LEU A N 1
ATOM 3225 C CA . LEU A 1 383 ? 17.552 -4.511 1.594 1.00 89.75 383 LEU A CA 1
ATOM 3226 C C . LEU A 1 383 ? 16.052 -4.369 1.884 1.00 89.75 383 LEU A C 1
ATOM 3228 O O . LEU A 1 383 ? 15.323 -5.368 1.880 1.00 89.75 383 LEU A O 1
ATOM 3232 N N . VAL A 1 384 ? 15.580 -3.131 2.031 1.00 90.75 384 VAL A N 1
ATOM 3233 C CA . VAL A 1 384 ? 14.172 -2.793 2.315 1.00 90.75 384 VAL A CA 1
ATOM 3234 C C . VAL A 1 384 ? 13.408 -2.357 1.064 1.00 90.75 384 VAL A C 1
ATOM 3236 O O . VAL A 1 384 ? 12.211 -2.600 0.972 1.00 90.75 384 VAL A O 1
ATOM 3239 N N . ASN A 1 385 ? 14.078 -1.749 0.079 1.00 93.06 385 ASN A N 1
ATOM 3240 C CA . ASN A 1 385 ? 13.447 -1.350 -1.184 1.00 93.06 385 ASN A CA 1
ATOM 3241 C C . ASN A 1 385 ? 14.493 -1.159 -2.302 1.00 93.06 385 ASN A C 1
ATOM 3243 O O . ASN A 1 385 ? 15.664 -0.894 -2.018 1.00 93.06 385 ASN A O 1
ATOM 3247 N N . VAL A 1 386 ? 14.079 -1.264 -3.570 1.00 93.88 386 VAL A N 1
ATOM 3248 C CA . VAL A 1 386 ? 14.908 -1.000 -4.760 1.00 93.88 386 VAL A CA 1
ATOM 3249 C C . VAL A 1 386 ? 14.103 -0.238 -5.799 1.00 93.88 386 VAL A C 1
ATOM 3251 O O . VAL A 1 386 ? 13.046 -0.696 -6.227 1.00 93.88 386 VAL A O 1
ATOM 3254 N N . LEU A 1 387 ? 14.641 0.885 -6.271 1.00 93.88 387 LEU A N 1
ATOM 3255 C CA . LEU A 1 387 ? 13.992 1.726 -7.274 1.00 93.88 387 LEU A CA 1
ATOM 3256 C C . LEU A 1 387 ? 14.957 2.051 -8.416 1.00 93.88 387 LEU A C 1
ATOM 3258 O O . LEU A 1 387 ? 16.158 2.208 -8.212 1.00 93.88 387 LEU A O 1
ATOM 3262 N N . SER A 1 388 ? 14.423 2.187 -9.625 1.00 92.38 388 SER A N 1
ATOM 3263 C CA . SER A 1 388 ? 15.149 2.739 -10.773 1.00 92.38 388 SER A CA 1
ATOM 3264 C C . SER A 1 388 ? 14.784 4.208 -10.935 1.00 92.38 388 SER A C 1
ATOM 3266 O O . SER A 1 388 ? 13.619 4.575 -10.762 1.00 92.38 388 SER A O 1
ATOM 3268 N N . SER A 1 389 ? 15.749 5.035 -11.331 1.00 89.56 389 SER A N 1
ATOM 3269 C CA . SER A 1 389 ? 15.458 6.388 -11.798 1.00 89.56 389 SER A CA 1
ATOM 3270 C C . SER A 1 389 ? 14.537 6.335 -13.026 1.00 89.56 389 SER A C 1
ATOM 3272 O O . SER A 1 389 ? 14.625 5.359 -13.777 1.00 89.56 389 SER A O 1
ATOM 3274 N N . PRO A 1 390 ? 13.670 7.340 -13.261 1.00 85.31 390 PRO A N 1
ATOM 3275 C CA . PRO A 1 390 ? 12.715 7.327 -14.374 1.00 85.31 390 PRO A CA 1
ATOM 3276 C C . PRO A 1 390 ? 13.373 7.296 -15.758 1.00 85.31 390 PRO A C 1
ATOM 3278 O O . PRO A 1 390 ? 12.782 6.780 -16.695 1.00 85.31 390 PRO A O 1
ATOM 3281 N N . ASP A 1 391 ? 14.596 7.818 -15.865 1.00 79.81 391 ASP A N 1
ATOM 3282 C CA . ASP A 1 391 ? 15.418 7.868 -17.081 1.00 79.81 391 ASP A CA 1
ATOM 3283 C C . ASP A 1 391 ? 16.398 6.682 -17.214 1.00 79.81 391 ASP A C 1
ATOM 3285 O O . ASP A 1 391 ? 17.243 6.666 -18.107 1.00 79.81 391 ASP A O 1
ATOM 3289 N N . GLY A 1 392 ? 16.370 5.726 -16.277 1.00 85.06 392 GLY A N 1
ATOM 3290 C CA . GLY A 1 392 ? 17.254 4.555 -16.290 1.00 85.06 392 GLY A CA 1
ATOM 3291 C C . GLY A 1 392 ? 18.734 4.838 -16.041 1.00 85.06 392 GLY A C 1
ATOM 3292 O O . GLY A 1 392 ? 19.571 3.953 -16.243 1.00 85.06 392 GLY A O 1
ATOM 3293 N N . SER A 1 393 ? 19.082 6.056 -15.627 1.00 82.62 393 SER A N 1
ATOM 3294 C CA . SER A 1 393 ? 20.463 6.463 -15.371 1.00 82.62 393 SER A CA 1
ATOM 3295 C C . SER A 1 393 ? 21.057 5.868 -14.093 1.00 82.62 393 SER A C 1
ATOM 3297 O O . SER A 1 393 ? 22.280 5.739 -14.011 1.00 82.62 393 SER A O 1
ATOM 3299 N N . TYR A 1 394 ? 20.243 5.482 -13.105 1.00 86.81 394 TYR A N 1
ATOM 3300 C CA . TYR A 1 394 ? 20.721 4.815 -11.892 1.00 86.81 394 TYR A CA 1
ATOM 3301 C C . TYR A 1 394 ? 19.663 3.929 -11.224 1.00 86.81 394 TYR A C 1
ATOM 3303 O O . TYR A 1 394 ? 18.457 4.111 -11.388 1.00 86.81 394 TYR A O 1
ATOM 3311 N N . ILE A 1 395 ? 20.140 2.976 -10.424 1.00 90.94 395 ILE A N 1
ATOM 3312 C CA . ILE A 1 395 ? 19.344 2.177 -9.488 1.00 90.94 395 ILE A CA 1
ATOM 3313 C C . ILE A 1 395 ? 19.718 2.612 -8.073 1.00 90.94 395 ILE A C 1
ATOM 3315 O O . ILE A 1 395 ? 20.889 2.865 -7.786 1.00 90.94 395 ILE A O 1
ATOM 3319 N N . VAL A 1 396 ? 18.733 2.682 -7.187 1.00 92.44 396 VAL A N 1
ATOM 3320 C CA . VAL A 1 396 ? 18.938 2.907 -5.759 1.00 92.44 396 VAL A CA 1
ATOM 3321 C C . VAL A 1 396 ? 18.434 1.726 -4.943 1.00 92.44 396 VAL A C 1
ATOM 3323 O O . VAL A 1 396 ? 17.366 1.180 -5.215 1.00 92.44 396 VAL A O 1
ATOM 3326 N N . ALA A 1 397 ? 19.207 1.350 -3.934 1.00 93.25 397 ALA A N 1
ATOM 3327 C CA . ALA A 1 397 ? 18.878 0.328 -2.952 1.00 93.25 397 ALA A CA 1
ATOM 3328 C C . ALA A 1 397 ? 18.793 0.977 -1.565 1.00 93.25 397 ALA A C 1
ATOM 3330 O O . ALA A 1 397 ? 19.704 1.702 -1.168 1.00 93.25 397 ALA A O 1
ATOM 3331 N N . PHE A 1 398 ? 17.704 0.725 -0.845 1.00 93.38 398 PHE A N 1
ATOM 3332 C CA . PHE A 1 398 ? 17.433 1.313 0.467 1.00 93.38 398 PHE A CA 1
ATOM 3333 C C . PHE A 1 398 ? 17.635 0.283 1.572 1.00 93.38 398 PHE A C 1
ATOM 3335 O O . PHE A 1 398 ? 17.115 -0.832 1.483 1.00 93.38 398 PHE A O 1
ATOM 3342 N N . THR A 1 399 ? 18.357 0.665 2.619 1.00 91.50 399 THR A N 1
ATOM 3343 C CA . THR A 1 399 ? 18.655 -0.193 3.768 1.00 91.50 399 THR A CA 1
ATOM 3344 C C . THR A 1 399 ? 18.349 0.518 5.073 1.00 91.50 399 THR A C 1
ATOM 3346 O O . THR A 1 399 ? 18.377 1.749 5.164 1.00 91.50 399 THR A O 1
ATOM 3349 N N . LYS A 1 400 ? 18.080 -0.294 6.094 1.00 88.88 400 LYS A N 1
ATOM 3350 C CA . LYS A 1 400 ? 17.943 0.140 7.478 1.00 88.88 400 LYS A CA 1
ATOM 3351 C C . LYS A 1 400 ? 19.115 -0.429 8.266 1.00 88.88 400 LYS A C 1
ATOM 3353 O O . LYS A 1 400 ? 19.316 -1.647 8.289 1.00 88.88 400 LYS A O 1
ATOM 3358 N N . GLU A 1 401 ? 19.938 0.445 8.827 1.00 87.00 401 GLU A N 1
ATOM 3359 C CA . GLU A 1 401 ? 21.195 0.078 9.476 1.00 87.00 401 GLU A CA 1
ATOM 3360 C C . GLU A 1 401 ? 21.220 0.533 10.927 1.00 87.00 401 GLU A C 1
ATOM 3362 O O . GLU A 1 401 ? 20.881 1.668 11.254 1.00 87.00 401 GLU A O 1
ATOM 3367 N N . ILE A 1 402 ? 21.664 -0.366 11.800 1.00 82.06 402 ILE A N 1
ATOM 3368 C CA . ILE A 1 402 ? 21.904 -0.072 13.207 1.00 82.06 402 ILE A CA 1
ATOM 3369 C C . ILE A 1 402 ? 23.345 0.415 13.342 1.00 82.06 402 ILE A C 1
ATOM 3371 O O . ILE A 1 402 ? 24.283 -0.351 13.098 1.00 82.06 402 ILE A O 1
ATOM 3375 N N . LEU A 1 403 ? 23.532 1.671 13.755 1.00 75.00 403 LEU A N 1
ATOM 3376 C CA . LEU A 1 403 ? 24.841 2.116 14.209 1.00 75.00 403 LEU A CA 1
ATOM 3377 C C . LEU A 1 403 ? 25.150 1.436 15.541 1.00 75.00 403 LEU A C 1
ATOM 3379 O O . LEU A 1 403 ? 24.467 1.654 16.539 1.00 75.00 403 LEU A O 1
ATOM 3383 N N . LYS A 1 404 ? 26.195 0.611 15.553 1.00 59.12 404 LYS A N 1
ATOM 3384 C CA . LYS A 1 404 ? 26.878 0.258 16.794 1.00 59.12 404 LYS A CA 1
ATOM 3385 C C . LYS A 1 404 ? 27.857 1.389 17.071 1.00 59.12 404 LYS A C 1
ATOM 3387 O O . LYS A 1 404 ? 28.704 1.646 16.212 1.00 59.12 404 LYS A O 1
ATOM 3392 N N . ASP A 1 405 ? 27.710 2.074 18.204 1.00 50.91 405 ASP A N 1
ATOM 3393 C CA . ASP A 1 405 ? 28.666 3.096 18.627 1.00 50.91 405 ASP A CA 1
ATOM 3394 C C . ASP A 1 405 ? 30.071 2.495 18.575 1.00 50.91 405 ASP A C 1
ATOM 3396 O O . ASP A 1 405 ? 30.387 1.528 19.271 1.00 50.91 405 ASP A O 1
ATOM 3400 N N . LYS A 1 406 ? 30.907 3.039 17.691 1.00 44.53 406 LYS A N 1
ATOM 3401 C CA . LYS A 1 406 ? 32.342 2.831 17.799 1.00 44.53 406 LYS A CA 1
ATOM 3402 C C . LYS A 1 406 ? 32.777 3.670 18.989 1.00 44.53 406 LYS A C 1
ATOM 3404 O O . LYS A 1 406 ? 32.790 4.894 18.904 1.00 44.53 406 LYS A O 1
ATOM 3409 N N . SER A 1 407 ? 33.059 3.005 20.101 1.00 41.34 407 SER A N 1
ATOM 3410 C CA . SER A 1 407 ? 33.818 3.605 21.183 1.00 41.34 407 SER A CA 1
ATOM 3411 C C . SER A 1 407 ? 35.169 4.084 20.646 1.00 41.34 407 SER A C 1
ATOM 3413 O O . SER A 1 407 ? 35.870 3.321 19.981 1.00 41.34 407 SER A O 1
ATOM 3415 N N . GLU A 1 408 ? 35.490 5.317 21.025 1.00 42.94 408 GLU A N 1
ATOM 3416 C CA . GLU A 1 408 ? 36.814 5.939 21.110 1.00 42.94 408 GLU A CA 1
ATOM 3417 C C . GLU A 1 408 ? 37.389 6.693 19.895 1.00 42.94 408 GLU A C 1
ATOM 3419 O O . GLU A 1 408 ? 37.402 6.230 18.758 1.00 42.94 408 GLU A O 1
ATOM 3424 N N . GLU A 1 409 ? 37.895 7.880 20.264 1.00 40.56 409 GLU A N 1
ATOM 3425 C CA . GLU A 1 409 ? 38.743 8.844 19.553 1.00 40.56 409 GLU A CA 1
ATOM 3426 C C . GLU A 1 409 ? 38.050 9.822 18.594 1.00 40.56 409 GLU A C 1
ATOM 3428 O O . GLU A 1 409 ? 37.929 9.582 17.401 1.00 40.56 409 GLU A O 1
ATOM 3433 N N . PHE A 1 410 ? 37.641 10.980 19.129 1.00 33.97 410 PHE A N 1
ATOM 3434 C CA . PHE A 1 410 ? 38.255 12.260 18.748 1.00 33.97 410 PHE A CA 1
ATOM 3435 C C . PHE A 1 410 ? 37.970 13.333 19.809 1.00 33.97 410 PHE A C 1
ATOM 3437 O O . PHE A 1 410 ? 36.829 13.706 20.076 1.00 33.97 410 PHE A O 1
ATOM 3444 N N . ASP A 1 411 ? 39.075 13.750 20.416 1.00 33.44 411 ASP A N 1
ATOM 3445 C CA . ASP A 1 411 ? 39.375 14.938 21.203 1.00 33.44 411 ASP A CA 1
ATOM 3446 C C . ASP A 1 411 ? 38.286 16.002 21.388 1.00 33.44 411 ASP A C 1
ATOM 3448 O O . ASP A 1 411 ? 37.789 16.654 20.470 1.00 33.44 411 ASP A O 1
ATOM 3452 N N . SER A 1 412 ? 38.047 16.249 22.674 1.00 39.50 412 SER A N 1
ATOM 3453 C CA . SER A 1 412 ? 37.663 17.532 23.245 1.00 39.50 412 SER A CA 1
ATOM 3454 C C . SER A 1 412 ? 38.246 18.723 22.483 1.00 39.50 412 SER A C 1
ATOM 3456 O O . SER A 1 412 ? 39.460 18.783 22.324 1.00 39.50 412 SER A O 1
ATOM 3458 N N . ILE A 1 413 ? 37.406 19.707 22.146 1.00 37.09 413 ILE A N 1
ATOM 3459 C CA . ILE A 1 413 ? 37.654 21.144 22.356 1.00 37.09 413 ILE A CA 1
ATOM 3460 C C . ILE A 1 413 ? 36.343 21.915 22.069 1.00 37.09 413 ILE A C 1
ATOM 3462 O O . ILE A 1 413 ? 35.756 21.805 20.998 1.00 37.09 413 ILE A O 1
ATOM 3466 N N . ILE A 1 414 ? 35.947 22.717 23.068 1.00 33.38 414 ILE A N 1
ATOM 3467 C CA . ILE A 1 414 ? 34.869 23.731 23.132 1.00 33.38 414 ILE A CA 1
ATOM 3468 C C . ILE A 1 414 ? 33.481 23.232 23.588 1.00 33.38 414 ILE A C 1
ATOM 3470 O O . ILE A 1 414 ? 32.579 22.933 22.811 1.00 33.38 414 ILE A O 1
ATOM 3474 N N . SER A 1 415 ? 33.315 23.254 24.917 1.00 33.31 415 SER A N 1
ATOM 3475 C CA . SER A 1 415 ? 32.080 23.648 25.616 1.00 33.31 415 SER A CA 1
ATOM 3476 C C . SER A 1 415 ? 31.650 25.053 25.164 1.00 33.31 415 SER A C 1
ATOM 3478 O O . SER A 1 415 ? 32.520 25.906 25.017 1.00 33.31 415 SER A O 1
ATOM 3480 N N . THR A 1 416 ? 30.367 25.355 24.973 1.00 30.28 416 THR A N 1
ATOM 3481 C CA . THR A 1 416 ? 29.489 25.762 26.083 1.00 30.28 416 THR A CA 1
ATOM 3482 C C . THR A 1 416 ? 27.996 25.582 25.776 1.00 30.28 416 THR A C 1
ATOM 3484 O O . THR A 1 416 ? 27.546 25.775 24.652 1.00 30.28 416 THR A O 1
ATOM 3487 N N . ASP A 1 417 ? 27.275 25.267 26.855 1.00 35.19 417 ASP A N 1
ATOM 3488 C CA . ASP A 1 417 ? 25.883 25.601 27.174 1.00 35.19 417 ASP A CA 1
ATOM 3489 C C . ASP A 1 417 ? 24.749 25.110 26.265 1.00 35.19 417 ASP A C 1
ATOM 3491 O O . ASP A 1 417 ? 24.313 25.773 25.335 1.00 35.19 417 ASP A O 1
ATOM 3495 N N . ASP A 1 418 ? 24.178 23.963 26.648 1.00 35.62 418 ASP A N 1
ATOM 3496 C CA . ASP A 1 418 ? 22.821 23.963 27.214 1.00 35.62 418 ASP A CA 1
ATOM 3497 C C . ASP A 1 418 ? 22.505 22.603 27.858 1.00 35.62 418 ASP A C 1
ATOM 3499 O O . ASP A 1 418 ? 22.410 21.559 27.206 1.00 35.62 418 ASP A O 1
ATOM 3503 N N . LYS A 1 419 ? 22.336 22.597 29.186 1.00 41.62 419 LYS A N 1
ATOM 3504 C CA . LYS A 1 419 ? 21.831 21.435 29.927 1.00 41.62 419 LYS A CA 1
ATOM 3505 C C . LYS A 1 419 ? 20.318 21.338 29.725 1.00 41.62 419 LYS A C 1
ATOM 3507 O O . LYS A 1 419 ? 19.553 21.942 30.473 1.00 41.62 419 LYS A O 1
ATOM 3512 N N . LYS A 1 420 ? 19.882 20.507 28.777 1.00 36.81 420 LYS A N 1
ATOM 3513 C CA . LYS A 1 420 ? 18.551 19.882 28.818 1.00 36.81 420 LYS A CA 1
ATOM 3514 C C . LYS A 1 420 ? 18.682 18.363 28.881 1.00 36.81 420 LYS A C 1
ATOM 3516 O O . LYS A 1 420 ? 19.576 17.774 28.281 1.00 36.81 420 LYS A O 1
ATOM 3521 N N . GLN A 1 421 ? 17.829 17.799 29.731 1.00 35.09 421 GLN A N 1
ATOM 3522 C CA . GLN A 1 421 ? 17.736 16.412 30.182 1.00 35.09 421 GLN A CA 1
ATOM 3523 C C . GLN A 1 421 ? 18.161 15.382 29.128 1.00 35.09 421 GLN A C 1
ATOM 3525 O O . GLN A 1 421 ? 17.552 15.262 28.069 1.00 35.09 421 GLN A O 1
ATOM 3530 N N . ARG A 1 422 ? 19.206 14.615 29.454 1.00 32.81 422 ARG A N 1
ATOM 3531 C CA . ARG A 1 422 ? 19.536 13.371 28.763 1.00 32.81 422 ARG A CA 1
ATOM 3532 C C . ARG A 1 422 ? 18.706 12.256 29.386 1.00 32.81 422 ARG A C 1
ATOM 3534 O O . ARG A 1 422 ? 19.042 11.783 30.469 1.00 32.81 422 ARG A O 1
ATOM 3541 N N . ASP A 1 423 ? 17.654 11.851 28.686 1.00 32.81 423 ASP A N 1
ATOM 3542 C CA . ASP A 1 423 ? 17.074 10.523 28.856 1.00 32.81 423 ASP A CA 1
ATOM 3543 C C . ASP A 1 423 ? 18.136 9.487 28.477 1.00 32.81 423 ASP A C 1
ATOM 3545 O O . ASP A 1 423 ? 18.585 9.408 27.331 1.00 32.81 423 ASP A O 1
ATOM 3549 N N . TYR A 1 424 ? 18.560 8.701 29.464 1.00 37.59 424 TYR A N 1
ATOM 3550 C CA . TYR A 1 424 ? 19.345 7.490 29.263 1.00 37.59 424 TYR A CA 1
ATOM 3551 C C . TYR A 1 424 ? 18.438 6.405 28.667 1.00 37.59 424 TYR A C 1
ATOM 3553 O O . TYR A 1 424 ? 17.987 5.501 29.361 1.00 37.59 424 TYR A O 1
ATOM 3561 N N . ASN A 1 425 ? 18.183 6.488 27.362 1.00 38.00 425 ASN A N 1
ATOM 3562 C CA . ASN A 1 425 ? 17.759 5.337 26.574 1.00 38.00 425 ASN A CA 1
ATOM 3563 C C . ASN A 1 425 ? 18.929 4.927 25.680 1.00 38.00 425 ASN A C 1
ATOM 3565 O O . ASN A 1 425 ? 19.360 5.693 24.821 1.00 38.00 425 ASN A O 1
ATOM 3569 N N . ASN A 1 426 ? 19.457 3.724 25.931 1.00 42.19 426 ASN A N 1
ATOM 3570 C CA . ASN A 1 426 ? 20.524 3.067 25.174 1.00 42.19 426 ASN A CA 1
ATOM 3571 C C . ASN A 1 426 ? 20.385 3.326 23.662 1.00 42.19 426 ASN A C 1
ATOM 3573 O O . ASN A 1 426 ? 19.446 2.858 23.014 1.00 42.19 426 ASN A O 1
ATOM 3577 N N . GLY A 1 427 ? 21.327 4.107 23.129 1.00 45.84 427 GLY A N 1
ATOM 3578 C CA . GLY A 1 427 ? 21.294 4.714 21.804 1.00 45.84 427 GLY A CA 1
ATOM 3579 C C . GLY A 1 427 ? 21.568 3.739 20.665 1.00 45.84 427 GLY A C 1
ATOM 3580 O O . GLY A 1 427 ? 22.613 3.799 20.029 1.00 45.84 427 GLY A O 1
ATOM 3581 N N . ILE A 1 428 ? 20.602 2.884 20.333 1.00 51.91 428 ILE A N 1
ATOM 3582 C CA . ILE A 1 428 ? 20.577 2.256 19.009 1.00 51.91 428 ILE A CA 1
ATOM 3583 C C . ILE A 1 428 ? 20.094 3.320 18.018 1.00 51.91 428 ILE A C 1
ATOM 3585 O O . ILE A 1 428 ? 18.894 3.508 17.811 1.00 51.91 428 ILE A O 1
ATOM 3589 N N . LYS A 1 429 ? 21.033 4.067 17.427 1.00 69.19 429 LYS A N 1
ATOM 3590 C CA . LYS A 1 429 ? 20.712 5.049 16.387 1.00 69.19 429 LYS A CA 1
ATOM 3591 C C . LYS A 1 429 ? 20.552 4.324 15.055 1.00 69.19 429 LYS A C 1
ATOM 3593 O O . LYS A 1 429 ? 21.522 3.934 14.408 1.00 69.19 429 LYS A O 1
ATOM 3598 N N . GLU A 1 430 ? 19.305 4.115 14.668 1.00 77.38 430 GLU A N 1
ATOM 3599 C CA . GLU A 1 430 ? 18.956 3.528 13.382 1.00 77.38 430 GLU A CA 1
ATOM 3600 C C . GLU A 1 430 ? 19.053 4.587 12.274 1.00 77.38 430 GLU A C 1
ATOM 3602 O O . GLU A 1 430 ? 18.514 5.689 12.406 1.00 77.38 430 GLU A O 1
ATOM 3607 N N . ILE A 1 431 ? 19.773 4.273 11.195 1.00 85.19 431 ILE A N 1
ATOM 3608 C CA . ILE A 1 431 ? 19.951 5.152 10.036 1.00 85.19 431 ILE A CA 1
ATOM 3609 C C . ILE A 1 431 ? 19.403 4.471 8.788 1.00 85.19 431 ILE A C 1
ATOM 3611 O O . ILE A 1 431 ? 19.671 3.301 8.513 1.00 85.19 431 ILE A O 1
ATOM 3615 N N . ASN A 1 432 ? 18.676 5.254 7.999 1.00 88.88 432 ASN A N 1
ATOM 3616 C CA . ASN A 1 432 ? 18.204 4.863 6.684 1.00 88.88 432 ASN A CA 1
ATOM 3617 C C . ASN A 1 432 ? 19.228 5.289 5.627 1.00 88.88 432 ASN A C 1
ATOM 3619 O O . ASN A 1 432 ? 19.511 6.481 5.489 1.00 88.88 432 ASN A O 1
ATOM 3623 N N . ARG A 1 433 ? 19.768 4.331 4.868 1.00 90.31 433 ARG A N 1
ATOM 3624 C CA . ARG A 1 433 ? 20.780 4.585 3.833 1.00 90.31 433 ARG A CA 1
ATOM 3625 C C . ARG A 1 433 ? 20.277 4.275 2.434 1.00 90.31 433 ARG A C 1
ATOM 3627 O O . ARG A 1 433 ? 19.495 3.352 2.215 1.00 90.31 433 ARG A O 1
ATOM 3634 N N . VAL A 1 434 ? 20.780 5.049 1.477 1.00 91.69 434 VAL A N 1
ATOM 3635 C CA . VAL A 1 434 ? 20.586 4.854 0.039 1.00 91.69 434 VAL A CA 1
ATOM 3636 C C . VAL A 1 434 ? 21.915 4.513 -0.607 1.00 91.69 434 VAL A C 1
ATOM 3638 O O . VAL A 1 434 ? 22.870 5.284 -0.526 1.00 91.69 434 VAL A O 1
ATOM 3641 N N . TYR A 1 435 ? 21.944 3.395 -1.316 1.00 91.62 435 TYR A N 1
ATOM 3642 C CA . TYR A 1 435 ? 23.061 2.931 -2.124 1.00 91.62 435 TYR A CA 1
ATOM 3643 C C . TYR A 1 435 ? 22.732 3.173 -3.594 1.00 91.62 435 TYR A C 1
ATOM 3645 O O . TYR A 1 435 ? 21.771 2.607 -4.112 1.00 91.62 435 TYR A O 1
ATOM 3653 N N . VAL A 1 436 ? 23.506 4.023 -4.265 1.00 90.38 436 VAL A N 1
ATOM 3654 C CA . VAL A 1 436 ? 23.286 4.433 -5.658 1.00 90.38 436 VAL A CA 1
ATOM 3655 C C . VAL A 1 436 ? 24.243 3.684 -6.584 1.00 90.38 436 VAL A C 1
ATOM 3657 O O . VAL A 1 436 ? 25.446 3.640 -6.320 1.00 90.38 436 VAL A O 1
ATOM 3660 N N . TYR A 1 437 ? 23.708 3.160 -7.688 1.00 88.38 437 TYR A N 1
ATOM 3661 C CA . TYR A 1 437 ? 24.432 2.438 -8.738 1.00 88.38 437 TYR A CA 1
ATOM 3662 C C . TYR A 1 437 ? 24.132 3.063 -10.107 1.00 88.38 437 TYR A C 1
ATOM 3664 O O . TYR A 1 437 ? 22.978 3.053 -10.544 1.00 88.38 437 TYR A O 1
ATOM 3672 N N . PHE A 1 438 ? 25.139 3.607 -10.793 1.00 83.38 438 PHE A N 1
ATOM 3673 C CA . PHE A 1 438 ? 24.970 4.266 -12.093 1.00 83.38 438 PHE A CA 1
ATOM 3674 C C . PHE A 1 438 ? 24.892 3.277 -13.262 1.00 83.38 438 PHE A C 1
ATOM 3676 O O . PHE A 1 438 ? 25.514 2.213 -13.278 1.00 83.38 438 PHE A O 1
ATOM 3683 N N . SER A 1 439 ? 24.126 3.664 -14.280 1.00 71.31 439 SER A N 1
ATOM 3684 C CA . SER A 1 439 ? 23.948 2.897 -15.505 1.00 71.31 439 SER A CA 1
ATOM 3685 C C . SER A 1 439 ? 25.236 2.844 -16.317 1.00 71.31 439 SER A C 1
ATOM 3687 O O . SER A 1 439 ? 25.793 3.877 -16.676 1.00 71.31 439 SER A O 1
ATOM 3689 N N . GLY A 1 440 ? 25.707 1.627 -16.599 1.00 65.88 440 GLY A N 1
ATOM 3690 C CA . GLY A 1 440 ? 26.966 1.372 -17.313 1.00 65.88 440 GLY A CA 1
ATOM 3691 C C . GLY A 1 440 ? 28.119 0.901 -16.423 1.00 65.88 440 GLY A C 1
ATOM 3692 O O . GLY A 1 440 ? 29.044 0.287 -16.939 1.00 65.88 440 GLY A O 1
ATOM 3693 N N . GLU A 1 441 ? 28.019 1.085 -15.105 1.00 61.41 441 GLU A N 1
ATOM 3694 C CA . GLU A 1 441 ? 29.010 0.621 -14.115 1.00 61.41 441 GLU A CA 1
ATOM 3695 C C . GLU A 1 441 ? 28.475 -0.533 -13.251 1.00 61.41 441 GLU A C 1
ATOM 3697 O O . GLU A 1 441 ? 29.020 -0.877 -12.202 1.00 61.41 441 GLU A O 1
ATOM 3702 N N . TYR A 1 442 ? 27.381 -1.152 -13.697 1.00 67.12 442 TYR A N 1
ATOM 3703 C CA . TYR A 1 442 ? 26.825 -2.329 -13.047 1.00 67.12 442 TYR A CA 1
ATOM 3704 C C . TYR A 1 442 ? 27.894 -3.422 -12.947 1.00 67.12 442 TYR A C 1
ATOM 3706 O O . TYR A 1 442 ? 28.612 -3.678 -13.913 1.00 67.12 442 TYR A O 1
ATOM 3714 N N . GLY A 1 443 ? 27.985 -4.057 -11.775 1.00 63.22 443 GLY A N 1
ATOM 3715 C CA . GLY A 1 443 ? 29.013 -5.050 -11.436 1.00 63.22 443 GLY A CA 1
ATOM 3716 C C . GLY A 1 443 ? 30.243 -4.473 -10.733 1.00 63.22 443 GLY A C 1
ATOM 3717 O O . GLY A 1 443 ? 31.028 -5.236 -10.176 1.00 63.22 443 GLY A O 1
ATOM 3718 N N . GLY A 1 444 ? 30.395 -3.144 -10.718 1.00 67.56 444 GLY A N 1
ATOM 3719 C CA . GLY A 1 444 ? 31.390 -2.435 -9.914 1.00 67.56 444 GLY A CA 1
ATOM 3720 C C . GLY A 1 444 ? 30.960 -2.216 -8.453 1.00 67.56 444 GLY A C 1
ATOM 3721 O O . GLY A 1 444 ? 29.848 -2.588 -8.061 1.00 67.56 444 GLY A O 1
ATOM 3722 N N . PRO A 1 445 ? 31.836 -1.618 -7.621 1.00 74.00 445 PRO A N 1
ATOM 3723 C CA . PRO A 1 445 ? 31.485 -1.217 -6.261 1.00 74.00 445 PRO A CA 1
ATOM 3724 C C . PRO A 1 445 ? 30.387 -0.141 -6.257 1.00 74.00 445 PRO A C 1
ATOM 3726 O O . PRO A 1 445 ? 30.126 0.518 -7.261 1.00 74.00 445 PRO A O 1
ATOM 3729 N N . VAL A 1 446 ? 29.753 0.056 -5.099 1.00 84.50 446 VAL A N 1
ATOM 3730 C CA . VAL A 1 446 ? 28.722 1.088 -4.890 1.00 84.50 446 VAL A CA 1
ATOM 3731 C C . VAL A 1 446 ? 29.256 2.464 -5.298 1.00 84.50 446 VAL A C 1
ATOM 3733 O O . VAL A 1 446 ? 30.305 2.884 -4.812 1.00 84.50 446 VAL A O 1
ATOM 3736 N N . ASN A 1 447 ? 28.515 3.203 -6.130 1.00 85.94 447 ASN A N 1
ATOM 3737 C CA . ASN A 1 447 ? 28.960 4.519 -6.592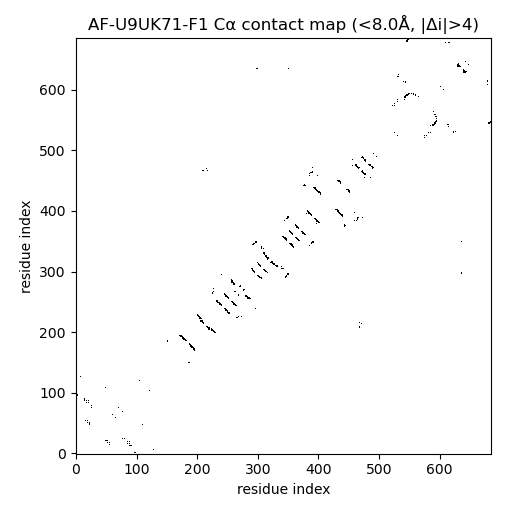 1.00 85.94 447 ASN A CA 1
ATOM 3738 C C . ASN A 1 447 ? 28.824 5.603 -5.525 1.00 85.94 447 ASN A C 1
ATOM 3740 O O . ASN A 1 447 ? 29.668 6.494 -5.426 1.00 85.94 447 ASN A O 1
ATOM 3744 N N . LYS A 1 448 ? 27.721 5.583 -4.769 1.00 87.50 448 LYS A N 1
ATOM 3745 C CA . LYS A 1 448 ? 27.463 6.574 -3.722 1.00 87.50 448 LYS A CA 1
ATOM 3746 C C . LYS A 1 448 ? 26.576 6.007 -2.623 1.00 87.50 448 LYS A C 1
ATOM 3748 O O . LYS A 1 448 ? 25.599 5.328 -2.917 1.00 87.50 448 LYS A O 1
ATOM 3753 N N . VAL A 1 449 ? 26.890 6.358 -1.380 1.00 89.56 449 VAL A N 1
ATOM 3754 C CA . VAL A 1 449 ? 26.046 6.103 -0.208 1.00 89.56 449 VAL A CA 1
ATOM 3755 C C . VAL A 1 449 ? 25.548 7.443 0.326 1.00 89.56 449 VAL A C 1
ATOM 3757 O O . VAL A 1 449 ? 26.311 8.411 0.376 1.00 89.56 449 VAL A O 1
ATOM 3760 N N . ILE A 1 450 ? 24.257 7.531 0.639 1.00 89.38 450 ILE A N 1
ATOM 3761 C CA . ILE A 1 450 ? 23.597 8.752 1.115 1.00 89.38 450 ILE A CA 1
ATOM 3762 C C . ILE A 1 450 ? 22.737 8.392 2.324 1.00 89.38 450 ILE A C 1
ATOM 3764 O O . ILE A 1 450 ? 21.921 7.478 2.233 1.00 89.38 450 ILE A O 1
ATOM 3768 N N . ASP A 1 451 ? 22.877 9.129 3.421 1.00 88.88 451 ASP A N 1
ATOM 3769 C CA . ASP A 1 451 ? 21.969 9.012 4.562 1.00 88.88 451 ASP A CA 1
ATOM 3770 C C . ASP A 1 451 ? 20.671 9.781 4.256 1.00 88.88 451 ASP A C 1
ATOM 3772 O O . ASP A 1 451 ? 20.704 10.950 3.850 1.00 88.88 451 ASP A O 1
ATOM 3776 N N . LEU A 1 452 ? 19.518 9.123 4.405 1.00 87.19 452 LEU A N 1
ATOM 3777 C CA . LEU A 1 452 ? 18.219 9.768 4.224 1.00 87.19 452 LEU A CA 1
ATOM 3778 C C . LEU A 1 452 ? 17.891 10.673 5.416 1.00 87.19 452 LEU A C 1
ATOM 3780 O O . LEU A 1 452 ? 18.199 10.328 6.560 1.00 87.19 452 LEU A O 1
ATOM 3784 N N . PRO A 1 453 ? 17.207 11.805 5.179 1.00 84.50 453 PRO A N 1
ATOM 3785 C CA . PRO A 1 453 ? 16.720 12.621 6.275 1.00 84.50 453 PRO A CA 1
ATOM 3786 C C . PRO A 1 453 ? 15.647 11.880 7.094 1.00 84.50 453 PRO A C 1
ATOM 3788 O O . PRO A 1 453 ? 14.914 11.030 6.586 1.00 84.50 453 PRO A O 1
ATOM 3791 N N . LEU A 1 454 ? 15.556 12.221 8.385 1.00 77.19 454 LEU A N 1
ATOM 3792 C CA . LEU A 1 454 ? 14.769 11.497 9.400 1.00 77.19 454 LEU A CA 1
ATOM 3793 C C . LEU A 1 454 ? 13.255 11.443 9.129 1.00 77.19 454 LEU A C 1
ATOM 3795 O O . LEU A 1 454 ? 12.552 10.643 9.744 1.00 77.19 454 LEU A O 1
ATOM 3799 N N . ASN A 1 455 ? 12.739 12.285 8.232 1.00 78.06 455 ASN A N 1
ATOM 3800 C CA . ASN A 1 455 ? 11.340 12.273 7.803 1.00 78.06 455 ASN A CA 1
ATOM 3801 C C . ASN A 1 455 ? 11.010 11.111 6.844 1.00 78.06 455 ASN A C 1
ATOM 3803 O O . ASN A 1 455 ? 9.844 10.765 6.684 1.00 78.06 455 ASN A O 1
ATOM 3807 N N . PHE A 1 456 ? 12.010 10.454 6.251 1.00 82.12 456 PHE A N 1
ATOM 3808 C CA . PHE A 1 456 ? 11.825 9.269 5.408 1.00 82.12 456 PHE A CA 1
ATOM 3809 C C . PHE A 1 456 ? 11.984 7.979 6.224 1.00 82.12 456 PHE A C 1
ATOM 3811 O O . PHE A 1 456 ? 12.923 7.213 6.015 1.00 82.12 456 PHE A O 1
ATOM 3818 N N . LYS A 1 457 ? 11.073 7.750 7.182 1.00 77.44 457 LYS A N 1
ATOM 3819 C CA . LYS A 1 457 ? 11.125 6.591 8.097 1.00 77.44 457 LYS A CA 1
ATOM 3820 C C . LYS A 1 457 ? 10.757 5.265 7.427 1.00 77.44 457 LYS A C 1
ATOM 3822 O O . LYS A 1 457 ? 11.440 4.271 7.652 1.00 77.44 457 LYS A O 1
ATOM 3827 N N . PHE A 1 458 ? 9.701 5.267 6.613 1.00 82.81 458 PHE A N 1
ATOM 3828 C CA . PHE A 1 458 ? 9.145 4.073 5.968 1.00 82.81 458 PHE A CA 1
ATOM 3829 C C . PHE A 1 458 ? 9.744 3.887 4.573 1.00 82.81 458 PHE A C 1
ATOM 3831 O O . PHE A 1 458 ? 9.336 4.544 3.611 1.00 82.81 458 PHE A O 1
ATOM 3838 N N . LEU A 1 459 ? 10.750 3.021 4.468 1.00 85.44 459 LEU A N 1
ATOM 3839 C CA . LEU A 1 459 ? 11.492 2.805 3.222 1.00 85.44 459 LEU A CA 1
ATOM 3840 C C . LEU A 1 459 ? 10.697 1.970 2.206 1.00 85.44 459 LEU A C 1
ATOM 3842 O O . LEU A 1 459 ? 10.910 2.089 0.998 1.00 85.44 459 LEU A O 1
ATOM 3846 N N . GLU A 1 460 ? 9.754 1.166 2.689 1.00 84.62 460 GLU A N 1
ATOM 3847 C CA . GLU A 1 460 ? 8.880 0.282 1.914 1.00 84.62 460 GLU A CA 1
ATOM 3848 C C . GLU A 1 460 ? 7.933 1.068 0.996 1.00 84.62 460 GLU A C 1
ATOM 3850 O O . GLU A 1 460 ? 7.584 0.603 -0.087 1.00 84.62 460 GLU A O 1
ATOM 3855 N N . PHE A 1 461 ? 7.552 2.284 1.403 1.00 84.00 461 PHE A N 1
ATOM 3856 C CA . PHE A 1 461 ? 6.612 3.139 0.667 1.00 84.00 461 PHE A CA 1
ATOM 3857 C C . PHE A 1 461 ? 7.297 4.164 -0.241 1.00 84.00 461 PHE A C 1
ATOM 3859 O O . PHE A 1 461 ? 6.625 5.000 -0.847 1.00 84.00 461 PHE A O 1
ATOM 3866 N N . LEU A 1 462 ? 8.627 4.122 -0.347 1.00 90.56 462 LEU A N 1
ATOM 3867 C CA . LEU A 1 462 ? 9.366 5.040 -1.205 1.00 90.56 462 LEU A CA 1
ATOM 3868 C C . LEU A 1 462 ? 9.101 4.765 -2.680 1.00 90.56 462 LEU A C 1
ATOM 3870 O O . LEU A 1 462 ? 9.139 3.621 -3.139 1.00 90.56 462 LEU A O 1
ATOM 3874 N N . GLN A 1 463 ? 8.925 5.845 -3.438 1.00 89.75 463 GLN A N 1
ATOM 3875 C CA . GLN A 1 463 ? 8.878 5.814 -4.895 1.00 89.75 463 GLN A CA 1
ATOM 3876 C C . GLN A 1 463 ? 9.716 6.947 -5.483 1.00 89.75 463 GLN A C 1
ATOM 3878 O O . GLN A 1 463 ? 9.828 8.020 -4.895 1.00 89.75 463 GLN A O 1
ATOM 3883 N N . ILE A 1 464 ? 10.297 6.721 -6.662 1.00 89.69 464 ILE A N 1
ATOM 3884 C CA . ILE A 1 464 ? 10.906 7.787 -7.458 1.00 89.69 464 ILE A CA 1
ATOM 3885 C C . ILE A 1 464 ? 9.939 8.118 -8.583 1.00 89.69 464 ILE A C 1
ATOM 3887 O O . ILE A 1 464 ? 9.593 7.245 -9.377 1.00 89.69 464 ILE A O 1
ATOM 3891 N N . SER A 1 465 ? 9.531 9.379 -8.651 1.00 83.81 465 SER A N 1
ATOM 3892 C CA . SER A 1 465 ? 8.603 9.874 -9.664 1.00 83.81 465 SER A CA 1
ATOM 3893 C C . SER A 1 465 ? 9.184 11.084 -10.384 1.00 83.81 465 SER A C 1
ATOM 3895 O O . SER A 1 465 ? 9.943 11.864 -9.807 1.00 83.81 465 SER A O 1
ATOM 3897 N N . CYS A 1 466 ? 8.833 11.238 -11.659 1.00 78.25 466 CYS A N 1
ATOM 3898 C CA . CYS A 1 466 ? 9.098 12.455 -12.416 1.00 78.25 466 CYS A CA 1
ATOM 3899 C C . CYS A 1 466 ? 7.818 13.292 -12.445 1.00 78.25 466 CYS A C 1
ATOM 3901 O O . CYS A 1 466 ? 6.783 12.798 -12.881 1.00 78.25 466 CYS A O 1
ATOM 3903 N N . ILE A 1 467 ? 7.884 14.530 -11.966 1.00 75.62 467 ILE A N 1
ATOM 3904 C CA . ILE A 1 467 ? 6.745 15.451 -11.916 1.00 75.62 467 ILE A CA 1
ATOM 3905 C C . ILE A 1 467 ? 6.879 16.438 -13.078 1.00 75.62 467 ILE A C 1
ATOM 3907 O O . ILE A 1 467 ? 7.969 16.971 -13.321 1.00 75.62 467 ILE A O 1
ATOM 3911 N N . ASP A 1 468 ? 5.785 16.616 -13.825 1.00 66.50 468 ASP A N 1
ATOM 3912 C CA . ASP A 1 468 ? 5.676 17.433 -15.045 1.00 66.50 468 ASP A CA 1
ATOM 3913 C C . ASP A 1 468 ? 6.740 17.128 -16.114 1.00 66.50 468 ASP A C 1
ATOM 3915 O O . ASP A 1 468 ? 7.098 17.988 -16.917 1.00 66.50 468 ASP A O 1
ATOM 3919 N N . ASN A 1 469 ? 7.291 15.906 -16.115 1.00 65.88 469 ASN A N 1
ATOM 3920 C CA . ASN A 1 469 ? 8.428 15.502 -16.952 1.00 65.88 469 ASN A CA 1
ATOM 3921 C C . ASN A 1 469 ? 9.664 16.421 -16.822 1.00 65.88 469 ASN A C 1
ATOM 3923 O O . ASN A 1 469 ? 10.512 16.468 -17.714 1.00 65.88 469 ASN A O 1
ATOM 3927 N N . GLN A 1 470 ? 9.786 17.148 -15.706 1.00 65.19 470 GLN A N 1
ATOM 3928 C CA . GLN A 1 470 ? 10.846 18.136 -15.482 1.00 65.19 470 GLN A CA 1
ATOM 3929 C C . GLN A 1 470 ? 11.724 17.804 -14.281 1.00 65.19 470 GLN A C 1
ATOM 3931 O O . GLN A 1 470 ? 12.939 18.008 -14.334 1.00 65.19 470 GLN A O 1
ATOM 3936 N N . GLN A 1 471 ? 11.124 17.333 -13.186 1.00 73.00 471 GLN A N 1
ATOM 3937 C CA . GLN A 1 471 ? 11.826 17.154 -11.918 1.00 73.00 471 GLN A CA 1
ATOM 3938 C C . GLN A 1 471 ? 11.641 15.748 -11.375 1.00 73.00 471 GLN A C 1
ATOM 3940 O O . GLN A 1 471 ? 10.522 15.264 -11.231 1.00 73.00 471 GLN A O 1
ATOM 3945 N N . THR A 1 472 ? 12.750 15.109 -11.016 1.00 83.44 472 THR A N 1
ATOM 3946 C CA . THR A 1 472 ? 12.737 13.801 -10.366 1.00 83.44 472 THR A CA 1
ATOM 3947 C C . THR A 1 472 ? 12.732 13.975 -8.855 1.00 83.44 472 THR A C 1
ATOM 3949 O O . THR A 1 472 ? 13.621 14.615 -8.293 1.00 83.44 472 THR A O 1
ATOM 3952 N N . HIS A 1 473 ? 11.748 13.378 -8.197 1.00 86.88 473 HIS A N 1
ATOM 3953 C CA . HIS A 1 473 ? 11.573 13.429 -6.752 1.00 86.88 473 HIS A CA 1
ATOM 3954 C C . HIS A 1 473 ? 11.545 12.016 -6.175 1.00 86.88 473 HIS A C 1
ATOM 3956 O O . HIS A 1 473 ? 10.937 11.111 -6.748 1.00 86.88 473 HIS A O 1
ATOM 3962 N N . LEU A 1 474 ? 12.195 11.840 -5.027 1.00 89.31 474 LEU A N 1
ATOM 3963 C CA . LEU A 1 474 ? 11.935 10.728 -4.122 1.00 89.31 474 LEU A CA 1
ATOM 3964 C C . LEU A 1 474 ? 10.757 11.127 -3.236 1.00 89.31 474 LEU A C 1
ATOM 3966 O O . LEU A 1 474 ? 10.832 12.132 -2.533 1.00 89.31 474 LEU A O 1
ATOM 3970 N N . ILE A 1 475 ? 9.685 10.349 -3.277 1.00 88.56 475 ILE A N 1
ATOM 3971 C CA . ILE A 1 475 ? 8.444 10.642 -2.567 1.00 88.56 475 ILE A CA 1
ATOM 3972 C C . ILE A 1 475 ? 8.157 9.564 -1.524 1.00 88.56 475 ILE A C 1
ATOM 3974 O O . ILE A 1 475 ? 8.486 8.391 -1.722 1.00 88.56 475 ILE A O 1
ATOM 3978 N N . SER A 1 476 ? 7.550 9.968 -0.410 1.00 87.12 476 SER A N 1
ATOM 3979 C CA . SER A 1 476 ? 7.038 9.061 0.615 1.00 87.12 476 SER A CA 1
ATOM 3980 C C . SER A 1 476 ? 5.725 9.571 1.192 1.00 87.12 476 SER A C 1
ATOM 3982 O O . SER A 1 476 ? 5.431 10.769 1.165 1.00 87.12 476 SER A O 1
ATOM 3984 N N . LEU A 1 477 ? 4.948 8.642 1.736 1.00 82.31 477 LEU A N 1
ATOM 3985 C CA . LEU A 1 477 ? 3.753 8.939 2.508 1.00 82.31 477 LEU A CA 1
ATOM 3986 C C . LEU A 1 477 ? 4.034 8.613 3.972 1.00 82.31 477 LEU A C 1
ATOM 3988 O O . LEU A 1 477 ? 4.374 7.480 4.311 1.00 82.31 477 LEU A O 1
ATOM 3992 N N . ASP A 1 478 ? 3.903 9.619 4.830 1.00 78.00 478 ASP A N 1
ATOM 3993 C CA . ASP A 1 478 ? 3.905 9.447 6.276 1.00 78.00 478 ASP A CA 1
ATOM 3994 C C . ASP A 1 478 ? 2.457 9.321 6.744 1.00 78.00 478 ASP A C 1
ATOM 3996 O O . ASP A 1 478 ? 1.764 10.318 6.952 1.00 78.00 478 ASP A O 1
ATOM 4000 N N . LEU A 1 479 ? 1.997 8.075 6.866 1.00 72.12 479 LEU A N 1
ATOM 4001 C CA . LEU A 1 479 ? 0.624 7.760 7.262 1.00 72.12 479 LEU A CA 1
ATOM 4002 C C . LEU A 1 479 ? 0.306 8.227 8.686 1.00 72.12 479 LEU A C 1
ATOM 4004 O O . LEU A 1 479 ? -0.836 8.581 8.959 1.00 72.12 479 LEU A O 1
ATOM 4008 N N . ASN A 1 480 ? 1.304 8.275 9.573 1.00 75.56 480 ASN A N 1
ATOM 4009 C CA . ASN A 1 480 ? 1.099 8.646 10.973 1.00 75.56 480 ASN A CA 1
ATOM 4010 C C . ASN A 1 480 ? 0.809 10.141 11.115 1.00 75.56 480 ASN A C 1
ATOM 4012 O O . ASN A 1 480 ? -0.032 10.535 11.917 1.00 75.56 480 ASN A O 1
ATOM 4016 N N . ASN A 1 481 ? 1.505 10.963 10.327 1.00 77.56 481 ASN A N 1
ATOM 4017 C CA . ASN A 1 481 ? 1.344 12.417 10.346 1.00 77.56 481 ASN A CA 1
ATOM 4018 C C . ASN A 1 481 ? 0.422 12.938 9.229 1.00 77.56 481 ASN A C 1
ATOM 4020 O O . ASN A 1 481 ? 0.176 14.138 9.158 1.00 77.56 481 ASN A O 1
ATOM 4024 N N . GLY A 1 482 ? -0.061 12.064 8.337 1.00 73.88 482 GLY A N 1
ATOM 4025 C CA . GLY A 1 482 ? -0.868 12.452 7.177 1.00 73.88 482 GLY A CA 1
ATOM 4026 C C . GLY A 1 482 ? -0.112 13.326 6.167 1.00 73.88 482 GLY A C 1
ATOM 4027 O O . GLY A 1 482 ? -0.725 14.136 5.474 1.00 73.88 482 GLY A O 1
ATOM 4028 N N . CYS A 1 483 ? 1.215 13.194 6.088 1.00 75.62 483 CYS A N 1
ATOM 4029 C CA . CYS A 1 483 ? 2.076 14.074 5.294 1.00 75.62 483 CYS A CA 1
ATOM 4030 C C . CYS A 1 483 ? 2.596 13.390 4.023 1.00 75.62 483 CYS A C 1
ATOM 4032 O O . CYS A 1 483 ? 3.004 12.228 4.037 1.00 75.62 483 CYS A O 1
ATOM 4034 N N . PHE A 1 484 ? 2.670 14.153 2.929 1.00 79.88 484 PHE A N 1
ATOM 4035 C CA . PHE A 1 484 ? 3.386 13.769 1.713 1.00 79.88 484 PHE A CA 1
ATOM 4036 C C . PHE A 1 484 ? 4.784 14.397 1.720 1.00 79.88 484 PHE A C 1
ATOM 4038 O O . PHE A 1 484 ? 4.924 15.620 1.660 1.00 79.88 484 PHE A O 1
ATOM 4045 N N . ASN A 1 485 ? 5.824 13.567 1.796 1.00 85.00 485 ASN A N 1
ATOM 4046 C CA . ASN A 1 485 ? 7.211 14.022 1.765 1.00 85.00 485 ASN A CA 1
ATOM 4047 C C . ASN A 1 485 ? 7.767 13.915 0.345 1.00 85.00 485 ASN A C 1
ATOM 4049 O O . ASN A 1 485 ? 7.585 12.902 -0.328 1.00 85.00 485 ASN A O 1
ATOM 4053 N N . SER A 1 486 ? 8.512 14.934 -0.081 1.00 86.12 486 SER A N 1
ATOM 4054 C CA . SER A 1 486 ? 9.196 14.953 -1.374 1.00 86.12 486 SER A CA 1
ATOM 4055 C C . SER A 1 486 ? 10.631 15.436 -1.211 1.00 86.12 486 SER A C 1
ATOM 4057 O O . SER A 1 486 ? 10.884 16.436 -0.539 1.00 86.12 486 SER A O 1
ATOM 4059 N N . LEU A 1 487 ? 11.573 14.742 -1.844 1.00 85.75 487 LEU A N 1
ATOM 4060 C CA . LEU A 1 487 ? 12.989 15.087 -1.883 1.00 85.75 487 LEU A CA 1
ATOM 4061 C C . LEU A 1 487 ? 13.450 15.175 -3.340 1.00 85.75 487 LEU A C 1
ATOM 4063 O O . LEU A 1 487 ? 13.465 14.179 -4.062 1.00 85.75 487 LEU A O 1
ATOM 4067 N N . LEU A 1 488 ? 13.859 16.371 -3.764 1.00 83.44 488 LEU A N 1
ATOM 4068 C CA . LEU A 1 488 ? 14.339 16.618 -5.122 1.00 83.44 488 LEU A CA 1
ATOM 4069 C C . LEU A 1 488 ? 15.675 15.897 -5.369 1.00 83.44 488 LEU A C 1
ATOM 4071 O O . LEU A 1 488 ? 16.671 16.151 -4.688 1.00 83.44 488 LEU A O 1
ATOM 4075 N N . LEU A 1 489 ? 15.719 15.048 -6.395 1.00 78.69 489 LEU A N 1
ATOM 4076 C CA . LEU A 1 489 ? 16.922 14.339 -6.821 1.00 78.69 489 LEU A CA 1
ATOM 4077 C C . LEU A 1 489 ? 17.577 15.081 -7.993 1.00 78.69 489 LEU A C 1
ATOM 4079 O O . LEU A 1 489 ? 17.091 15.052 -9.122 1.00 78.69 489 LEU A O 1
ATOM 4083 N N . VAL A 1 490 ? 18.714 15.735 -7.739 1.00 69.25 490 VAL A N 1
ATOM 4084 C CA . VAL A 1 490 ? 19.460 16.480 -8.769 1.00 69.25 490 VAL A CA 1
ATOM 4085 C C . VAL A 1 490 ? 20.688 15.691 -9.218 1.00 69.25 490 VAL A C 1
ATOM 4087 O O . VAL A 1 490 ? 21.648 15.513 -8.467 1.00 69.25 490 VAL A O 1
ATOM 4090 N N . HIS A 1 491 ? 20.698 15.256 -10.477 1.00 60.22 491 HIS A N 1
ATOM 4091 C CA . HIS A 1 491 ? 21.872 14.635 -11.090 1.00 60.22 491 HIS A CA 1
ATOM 4092 C C . HIS A 1 491 ? 22.890 15.708 -11.536 1.00 60.22 491 HIS A C 1
ATOM 4094 O O . HIS A 1 491 ? 22.508 16.752 -12.061 1.00 60.22 491 HIS A O 1
ATOM 4100 N N . LYS A 1 492 ? 24.204 15.475 -11.376 1.00 46.50 492 LYS A N 1
ATOM 4101 C CA . LYS A 1 492 ? 25.270 16.478 -11.636 1.00 46.50 492 LYS A CA 1
ATOM 4102 C C . LYS A 1 492 ? 25.235 17.068 -13.060 1.00 46.50 492 LYS A C 1
ATOM 4104 O O . LYS A 1 492 ? 25.537 18.244 -13.244 1.00 46.50 492 LYS A O 1
ATOM 4109 N N . LYS A 1 493 ? 24.777 16.297 -14.053 1.00 42.34 493 LYS A N 1
ATOM 4110 C CA . LYS A 1 493 ? 24.539 16.763 -15.436 1.00 42.34 493 LYS A CA 1
ATOM 4111 C C . LYS A 1 493 ? 23.439 17.845 -15.532 1.00 42.34 493 LYS A C 1
ATOM 4113 O O . LYS A 1 493 ? 23.520 18.712 -16.396 1.00 42.34 493 LYS A O 1
ATOM 4118 N N . MET A 1 494 ? 22.456 17.853 -14.622 1.00 36.44 494 MET A N 1
ATOM 4119 C CA . MET A 1 494 ? 21.433 18.908 -14.497 1.00 36.44 494 MET A CA 1
ATOM 4120 C C . MET A 1 494 ? 21.928 20.157 -13.755 1.00 36.44 494 MET A C 1
ATOM 4122 O O . MET A 1 494 ? 21.403 21.240 -14.004 1.00 36.44 494 MET A O 1
ATOM 4126 N N . ILE A 1 495 ? 22.950 20.058 -12.895 1.00 34.25 495 ILE A N 1
ATOM 4127 C CA . ILE A 1 495 ? 23.500 21.220 -12.168 1.00 34.25 495 ILE A CA 1
ATOM 4128 C C . ILE A 1 495 ? 24.028 22.276 -13.151 1.00 34.25 495 ILE A C 1
ATOM 4130 O O . ILE A 1 495 ? 23.800 23.463 -12.940 1.00 34.25 495 ILE A O 1
ATOM 4134 N N . TYR A 1 496 ? 24.624 21.863 -14.274 1.00 30.91 496 TYR A N 1
ATOM 4135 C CA . TYR A 1 496 ? 25.042 22.786 -15.337 1.00 30.91 496 TYR A CA 1
ATOM 4136 C C . TYR A 1 496 ? 23.862 23.484 -16.035 1.00 30.91 496 TYR A C 1
ATOM 4138 O O . TYR A 1 496 ? 23.966 24.664 -16.368 1.00 30.91 496 TYR A O 1
ATOM 4146 N N . ARG A 1 497 ? 22.715 22.804 -16.200 1.00 30.83 497 ARG A N 1
ATOM 4147 C CA . ARG A 1 497 ? 21.486 23.426 -16.730 1.00 30.83 497 ARG A CA 1
ATOM 4148 C C . ARG A 1 497 ? 20.911 24.448 -15.743 1.00 30.83 497 ARG A C 1
ATOM 4150 O O . ARG A 1 497 ? 20.596 25.563 -16.144 1.00 30.83 497 ARG A O 1
ATOM 4157 N N . PHE A 1 498 ? 20.841 24.115 -14.453 1.00 29.31 498 PHE A N 1
ATOM 4158 C CA . PHE A 1 498 ? 20.292 25.006 -13.419 1.00 29.31 498 PHE A CA 1
ATOM 4159 C C . PHE A 1 498 ? 21.218 26.172 -13.039 1.00 29.31 498 PHE A C 1
ATOM 4161 O O . PHE A 1 498 ? 20.728 27.261 -12.743 1.00 29.31 498 PHE A O 1
ATOM 4168 N N . GLN A 1 499 ? 22.544 26.001 -13.076 1.00 31.12 499 GLN A N 1
ATOM 4169 C CA . GLN A 1 499 ? 23.489 27.102 -12.845 1.00 31.12 499 GLN A CA 1
ATOM 4170 C C . GLN A 1 499 ? 23.416 28.166 -13.949 1.00 31.12 499 GLN A C 1
ATOM 4172 O O . GLN A 1 499 ? 23.568 29.347 -13.645 1.00 31.12 499 GLN A O 1
ATOM 4177 N N . HIS A 1 500 ? 23.102 27.787 -15.194 1.00 32.00 500 HIS A N 1
ATOM 4178 C CA . HIS A 1 500 ? 22.817 28.756 -16.257 1.00 32.00 500 HIS A CA 1
ATOM 4179 C C . HIS A 1 500 ? 21.536 29.564 -15.993 1.00 32.00 500 HIS A C 1
ATOM 4181 O O . HIS A 1 500 ? 21.521 30.765 -16.257 1.00 32.00 500 HIS A O 1
ATOM 4187 N N . TYR A 1 501 ? 20.504 28.945 -15.407 1.00 33.38 501 TYR A N 1
ATOM 4188 C CA . TYR A 1 501 ? 19.268 29.638 -15.025 1.00 33.38 501 TYR A CA 1
ATOM 4189 C C . TYR A 1 501 ? 19.441 30.539 -13.792 1.00 33.38 501 TYR A C 1
ATOM 4191 O O . TYR A 1 501 ? 18.982 31.675 -13.802 1.00 33.38 501 TYR A O 1
ATOM 4199 N N . LYS A 1 502 ? 20.169 30.105 -12.751 1.00 30.48 502 LYS A N 1
ATOM 4200 C CA . LYS A 1 502 ? 20.401 30.941 -11.555 1.00 30.48 502 LYS A CA 1
ATOM 4201 C C . LYS A 1 502 ? 21.313 32.144 -11.808 1.00 30.48 502 LYS A C 1
ATOM 4203 O O . LYS A 1 502 ? 21.209 33.133 -11.088 1.00 30.48 502 LYS A O 1
ATOM 4208 N N . ARG A 1 503 ? 22.207 32.085 -12.802 1.00 34.56 503 ARG A N 1
ATOM 4209 C CA . ARG A 1 503 ? 23.134 33.194 -13.087 1.00 34.56 503 ARG A CA 1
ATOM 4210 C C . ARG A 1 503 ? 22.494 34.319 -13.910 1.00 34.56 503 ARG A C 1
ATOM 4212 O O . ARG A 1 503 ? 23.026 35.423 -13.910 1.00 34.56 503 ARG A O 1
ATOM 4219 N N . ASN A 1 504 ? 21.324 34.079 -14.512 1.00 32.44 504 ASN A N 1
ATOM 4220 C CA . ASN A 1 504 ? 20.564 35.074 -15.268 1.00 32.44 504 ASN A CA 1
ATOM 4221 C C . ASN A 1 504 ? 19.185 35.344 -14.637 1.00 32.44 504 ASN A C 1
ATOM 4223 O O . ASN A 1 504 ? 18.168 34.900 -15.146 1.00 32.44 504 ASN A O 1
ATOM 4227 N N . ARG A 1 505 ? 19.211 36.164 -13.577 1.00 30.67 505 ARG A N 1
ATOM 4228 C CA . ARG A 1 505 ? 18.138 37.028 -13.035 1.00 30.67 505 ARG A CA 1
ATOM 4229 C C . ARG A 1 505 ? 16.822 36.401 -12.535 1.00 30.67 505 ARG A C 1
ATOM 4231 O O . ARG A 1 505 ? 16.171 35.585 -13.168 1.00 30.67 505 ARG A O 1
ATOM 4238 N N . SER A 1 506 ? 16.397 36.963 -11.402 1.00 29.83 506 SER A N 1
ATOM 4239 C CA . SER A 1 506 ? 15.024 37.075 -10.906 1.00 29.83 506 SER A CA 1
ATOM 4240 C C . SER A 1 506 ? 13.997 37.280 -12.025 1.00 29.83 506 SER A C 1
ATOM 4242 O O . SER A 1 506 ? 14.026 38.302 -12.717 1.00 29.83 506 SER A O 1
ATOM 4244 N N . LEU A 1 507 ? 13.056 36.350 -12.158 1.00 32.28 507 LEU A N 1
ATOM 4245 C CA . LEU A 1 507 ? 11.886 36.499 -13.016 1.00 32.28 507 LEU A CA 1
ATOM 4246 C C . LEU A 1 507 ? 10.783 37.227 -12.240 1.00 32.28 507 LEU A C 1
ATOM 4248 O O . LEU A 1 507 ? 9.848 36.621 -11.736 1.00 32.28 507 LEU A O 1
ATOM 4252 N N . ALA A 1 508 ? 10.876 38.554 -12.189 1.00 26.50 508 ALA A N 1
ATOM 4253 C CA . ALA A 1 508 ? 9.661 39.313 -12.442 1.00 26.50 508 ALA A CA 1
ATOM 4254 C C . ALA A 1 508 ?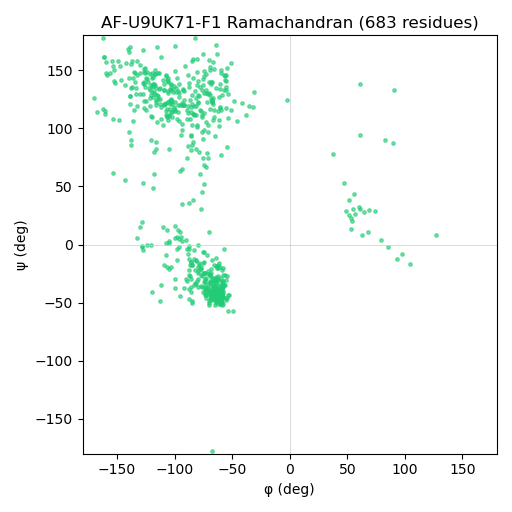 9.375 39.139 -13.938 1.00 26.50 508 ALA A C 1
ATOM 4256 O O . ALA A 1 508 ? 10.278 39.310 -14.759 1.00 26.50 508 ALA A O 1
ATOM 4257 N N . LEU A 1 509 ? 8.148 38.753 -14.273 1.00 31.38 509 LEU A N 1
ATOM 4258 C CA . LEU A 1 509 ? 7.634 38.593 -15.629 1.00 31.38 509 LEU A CA 1
ATOM 4259 C C . LEU A 1 509 ? 7.830 39.891 -16.442 1.00 31.38 509 LEU A C 1
ATOM 4261 O O . LEU A 1 509 ? 6.934 40.723 -16.541 1.00 31.38 509 LEU A O 1
ATOM 4265 N N . GLN A 1 510 ? 9.010 40.093 -17.027 1.00 27.44 510 GLN A N 1
ATOM 4266 C CA . GLN A 1 510 ? 9.230 41.107 -18.050 1.00 27.44 510 GLN A CA 1
ATOM 4267 C C . GLN A 1 510 ? 9.101 40.429 -19.407 1.00 27.44 510 GLN A C 1
ATOM 4269 O O . GLN A 1 510 ? 9.995 39.709 -19.847 1.00 27.44 510 GLN A O 1
ATOM 4274 N N . ARG A 1 511 ? 7.979 40.699 -20.087 1.00 28.73 511 ARG A N 1
ATOM 4275 C CA . ARG A 1 511 ? 7.879 40.587 -21.547 1.00 28.73 511 ARG A CA 1
ATOM 4276 C C . ARG A 1 511 ? 9.160 41.161 -22.164 1.00 28.73 511 ARG A C 1
ATOM 4278 O O . ARG A 1 511 ? 9.494 42.322 -21.923 1.00 28.73 511 ARG A O 1
ATOM 4285 N N . THR A 1 512 ? 9.885 40.354 -22.931 1.00 30.83 512 THR A N 1
ATOM 4286 C CA . THR A 1 512 ? 11.107 40.771 -23.624 1.00 30.83 512 THR A CA 1
ATOM 4287 C C . THR A 1 512 ? 10.780 41.891 -24.612 1.00 30.83 512 THR A C 1
ATOM 4289 O O . THR A 1 512 ? 10.192 41.644 -25.657 1.00 30.83 512 THR A O 1
ATOM 4292 N N . LYS A 1 513 ? 11.177 43.132 -24.305 1.00 35.38 513 LYS A N 1
ATOM 4293 C CA . LYS A 1 513 ? 11.099 44.293 -25.219 1.00 35.38 513 LYS A CA 1
ATOM 4294 C C . LYS A 1 513 ? 12.213 44.294 -26.289 1.00 35.38 513 LYS A C 1
ATOM 4296 O O . LYS A 1 513 ? 12.686 45.354 -26.681 1.00 35.38 513 LYS A O 1
ATOM 4301 N N . SER A 1 514 ? 12.689 43.129 -26.727 1.00 38.47 514 SER A N 1
ATOM 4302 C CA . SER A 1 514 ? 13.809 43.015 -27.672 1.00 38.47 514 SER A CA 1
ATOM 4303 C C . SER A 1 514 ? 13.483 41.972 -28.735 1.00 38.47 514 SER A C 1
ATOM 4305 O O . SER A 1 514 ? 13.515 40.779 -28.443 1.00 38.47 514 SER A O 1
ATOM 4307 N N . ASN A 1 515 ? 13.184 42.433 -29.954 1.00 43.84 515 ASN A N 1
ATOM 4308 C CA . ASN A 1 515 ? 13.093 41.612 -31.165 1.00 43.84 515 ASN A CA 1
ATOM 4309 C C . ASN A 1 515 ? 14.503 41.156 -31.562 1.00 43.84 515 ASN A C 1
ATOM 4311 O O . ASN A 1 515 ? 15.133 41.718 -32.454 1.00 43.84 515 ASN A O 1
ATOM 4315 N N . ASP A 1 516 ? 15.045 40.197 -30.822 1.00 49.44 516 ASP A N 1
ATOM 4316 C CA . ASP A 1 516 ? 16.394 39.698 -31.046 1.00 49.44 516 ASP A CA 1
ATOM 4317 C C . ASP A 1 516 ? 16.362 38.629 -32.146 1.00 49.44 516 ASP A C 1
ATOM 4319 O O . ASP A 1 516 ? 15.766 37.574 -31.949 1.00 49.44 516 ASP A O 1
ATOM 4323 N N . LEU A 1 517 ? 16.951 38.896 -33.317 1.00 51.91 517 LEU A N 1
ATOM 4324 C CA . LEU A 1 517 ? 16.931 37.954 -34.449 1.00 51.91 517 LEU A CA 1
ATOM 4325 C C . LEU A 1 517 ? 17.877 36.762 -34.264 1.00 51.91 517 LEU A C 1
ATOM 4327 O O . LEU A 1 517 ? 17.663 35.716 -34.868 1.00 51.91 517 LEU A O 1
ATOM 4331 N N . ILE A 1 518 ? 18.931 36.908 -33.458 1.00 48.56 518 ILE A N 1
ATOM 4332 C CA . ILE A 1 518 ? 20.030 35.931 -33.389 1.00 48.56 518 ILE A CA 1
ATOM 4333 C C . ILE A 1 518 ? 20.050 35.196 -32.049 1.00 48.56 518 ILE A C 1
ATOM 4335 O O . ILE A 1 518 ? 20.334 33.997 -32.021 1.00 48.56 518 ILE A O 1
ATOM 4339 N N . ASN A 1 519 ? 19.701 35.852 -30.935 1.00 51.34 519 ASN A N 1
ATOM 4340 C CA . ASN A 1 519 ? 19.627 35.167 -29.641 1.00 51.34 519 ASN A CA 1
ATOM 4341 C C . ASN A 1 519 ? 18.666 33.958 -29.587 1.00 51.34 519 ASN A C 1
ATOM 4343 O O . ASN A 1 519 ? 19.033 32.991 -28.912 1.00 51.34 519 ASN A O 1
ATOM 4347 N N . PRO A 1 520 ? 17.516 33.920 -30.297 1.00 50.28 520 PRO A N 1
ATOM 4348 C CA . PRO A 1 520 ? 16.661 32.730 -30.355 1.00 50.28 520 PRO A CA 1
ATOM 4349 C C . PRO A 1 520 ? 17.396 31.505 -30.910 1.00 50.28 520 PRO A C 1
ATOM 4351 O O . PRO A 1 520 ? 17.161 30.379 -30.481 1.00 50.28 520 PRO A O 1
ATOM 4354 N N . TYR A 1 521 ? 18.349 31.740 -31.814 1.00 52.78 521 TYR A N 1
ATOM 4355 C CA . TYR A 1 521 ? 19.131 30.719 -32.507 1.00 52.78 521 TYR A CA 1
ATOM 4356 C C . TYR A 1 521 ? 20.528 30.513 -31.905 1.00 52.78 521 TYR A C 1
ATOM 4358 O O . TYR A 1 521 ? 21.322 29.723 -32.412 1.00 52.78 521 TYR A O 1
ATOM 4366 N N . LYS A 1 522 ? 20.848 31.173 -30.787 1.00 58.03 522 LYS A N 1
ATOM 4367 C CA . LYS A 1 522 ? 22.176 31.128 -30.156 1.00 58.03 522 LYS A CA 1
ATOM 4368 C C . LYS A 1 522 ? 22.666 29.704 -29.872 1.00 58.03 522 LYS A C 1
ATOM 4370 O O . LYS A 1 522 ? 23.816 29.381 -30.158 1.00 58.03 522 LYS A O 1
ATOM 4375 N N . LEU A 1 523 ? 21.784 28.844 -29.358 1.00 53.94 523 LEU A N 1
ATOM 4376 C CA . LEU A 1 523 ? 22.098 27.439 -29.064 1.00 53.94 523 LEU A CA 1
ATOM 4377 C C . LEU A 1 523 ? 22.475 26.640 -30.321 1.00 53.94 523 LEU A C 1
ATOM 4379 O O . LEU A 1 523 ? 23.252 25.689 -30.229 1.00 53.94 523 LEU A O 1
ATOM 4383 N N . MET A 1 524 ? 21.937 27.018 -31.485 1.00 58.41 524 MET A N 1
ATOM 4384 C CA . MET A 1 524 ? 22.278 26.401 -32.765 1.00 58.41 524 MET A CA 1
ATOM 4385 C C . MET A 1 524 ? 23.708 26.777 -33.162 1.00 58.41 524 MET A C 1
ATOM 4387 O O . MET A 1 524 ? 24.522 25.888 -33.391 1.00 58.41 524 MET A O 1
ATOM 4391 N N . PHE A 1 525 ? 24.062 28.063 -33.129 1.00 60.50 525 PHE A N 1
ATOM 4392 C CA . PHE A 1 525 ? 25.417 28.527 -33.461 1.00 60.50 525 PHE A CA 1
ATOM 4393 C C . PHE A 1 525 ? 26.490 28.036 -32.467 1.00 60.50 525 PHE A C 1
ATOM 4395 O O . PHE A 1 525 ? 27.643 27.794 -32.838 1.00 60.50 525 PHE A O 1
ATOM 4402 N N . GLU A 1 526 ? 26.127 27.811 -31.201 1.00 62.09 526 GLU A N 1
ATOM 4403 C CA . GLU A 1 526 ? 27.010 27.170 -30.215 1.00 62.09 526 GLU A CA 1
ATOM 4404 C C . GLU A 1 526 ? 27.298 25.702 -30.552 1.00 62.09 526 GLU A C 1
ATOM 4406 O O . GLU A 1 526 ? 28.432 25.247 -30.384 1.00 62.09 526 GLU A O 1
ATOM 4411 N N . LYS A 1 527 ? 26.329 24.963 -31.100 1.00 57.41 527 LYS A N 1
ATOM 4412 C CA . LYS A 1 527 ? 26.472 23.526 -31.392 1.00 57.41 527 LYS A CA 1
ATOM 4413 C C . LYS A 1 527 ? 26.983 23.218 -32.798 1.00 57.41 527 LYS A C 1
ATOM 4415 O O . LYS A 1 527 ? 27.826 22.340 -32.939 1.00 57.41 527 LYS A O 1
ATOM 4420 N N . TYR A 1 528 ? 26.567 23.974 -33.807 1.00 62.97 528 TYR A N 1
ATOM 4421 C CA . TYR A 1 528 ? 26.828 23.683 -35.223 1.00 62.97 528 TYR A CA 1
ATOM 4422 C C . TYR A 1 528 ? 27.790 24.702 -35.863 1.00 62.97 528 TYR A C 1
ATOM 4424 O O . TYR A 1 528 ? 28.033 25.756 -35.265 1.00 62.97 528 TYR A O 1
ATOM 4432 N N . PRO A 1 529 ? 28.431 24.387 -37.005 1.00 64.00 529 PRO A N 1
ATOM 4433 C CA . PRO A 1 529 ? 29.237 25.351 -37.758 1.00 64.00 529 PRO A CA 1
ATOM 4434 C C . PRO A 1 529 ? 28.415 26.585 -38.162 1.00 64.00 529 PRO A C 1
ATOM 4436 O O . PRO A 1 529 ? 27.219 26.475 -38.403 1.00 64.00 529 PRO A O 1
ATOM 4439 N N . ILE A 1 530 ? 29.046 27.762 -38.193 1.00 69.88 530 ILE A N 1
ATOM 4440 C CA . ILE A 1 530 ? 28.391 29.025 -38.593 1.00 69.88 530 ILE A CA 1
ATOM 4441 C C . ILE A 1 530 ? 28.472 29.210 -40.112 1.00 69.88 530 ILE A C 1
ATOM 4443 O O . ILE A 1 530 ? 27.533 29.690 -40.740 1.00 69.88 530 ILE A O 1
ATOM 4447 N N . ASP A 1 531 ? 29.599 28.822 -40.700 1.00 66.94 531 ASP A N 1
ATOM 4448 C CA . ASP A 1 531 ? 29.770 28.773 -42.145 1.00 66.94 531 ASP A CA 1
ATOM 4449 C C . ASP A 1 531 ? 29.144 27.473 -42.688 1.00 66.94 531 ASP A C 1
ATOM 4451 O O . ASP A 1 531 ? 29.309 26.408 -42.087 1.00 66.94 531 ASP A O 1
ATOM 4455 N N . SER A 1 532 ? 28.418 27.559 -43.811 1.00 62.56 532 SER A N 1
ATOM 4456 C CA . SER A 1 532 ? 27.843 26.381 -44.479 1.00 62.56 532 SER A CA 1
ATOM 4457 C C . SER A 1 532 ? 28.959 25.463 -44.987 1.00 62.56 532 SER A C 1
ATOM 4459 O O . SER A 1 532 ? 29.932 25.932 -45.577 1.00 62.56 532 SER A O 1
ATOM 4461 N N . CYS A 1 533 ? 28.825 24.156 -44.753 1.00 56.38 533 CYS A N 1
ATOM 4462 C CA . CYS A 1 533 ? 29.788 23.131 -45.168 1.00 56.38 533 CYS A CA 1
ATOM 4463 C C . CYS A 1 533 ? 29.327 22.288 -46.370 1.00 56.38 533 CYS A C 1
ATOM 4465 O O . CYS A 1 533 ? 30.048 21.370 -46.753 1.00 56.38 533 CYS A O 1
ATOM 4467 N N . ILE A 1 534 ? 28.157 22.583 -46.955 1.00 55.75 534 ILE A N 1
ATOM 4468 C CA . ILE A 1 534 ? 27.603 21.815 -48.085 1.00 55.75 534 ILE A CA 1
ATOM 4469 C C . ILE A 1 534 ? 28.151 22.308 -49.429 1.00 55.75 534 ILE A C 1
ATOM 4471 O O . ILE A 1 534 ? 28.482 21.479 -50.269 1.00 55.75 534 ILE A O 1
ATOM 4475 N N . ASP A 1 535 ? 28.285 23.624 -49.634 1.00 55.44 535 ASP A N 1
ATOM 4476 C CA . ASP A 1 535 ? 28.781 24.167 -50.905 1.00 55.44 535 ASP A CA 1
ATOM 4477 C C . ASP A 1 535 ? 29.463 25.546 -50.728 1.00 55.44 535 ASP A C 1
ATOM 4479 O O . ASP A 1 535 ? 28.786 26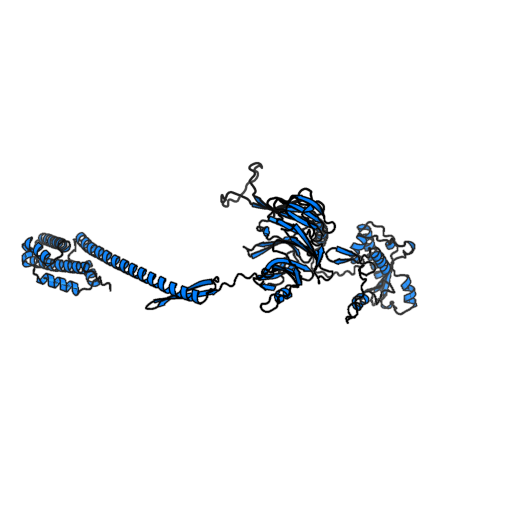.543 -50.451 1.00 55.44 535 ASP A O 1
ATOM 4483 N N . PRO A 1 536 ? 30.802 25.648 -50.841 1.00 52.75 536 PRO A N 1
ATOM 4484 C CA . PRO A 1 536 ? 31.512 26.920 -50.707 1.00 52.75 536 PRO A CA 1
ATOM 4485 C C . PRO A 1 536 ? 31.286 27.876 -51.893 1.00 52.75 536 PRO A C 1
ATOM 4487 O O . PRO A 1 536 ? 31.412 29.091 -51.703 1.00 52.75 536 PRO A O 1
ATOM 4490 N N . GLU A 1 537 ? 30.912 27.378 -53.081 1.00 50.66 537 GLU A N 1
ATOM 4491 C CA . GLU A 1 537 ? 30.682 28.213 -54.275 1.00 50.66 537 GLU A CA 1
ATOM 4492 C C . GLU A 1 537 ? 29.330 28.948 -54.241 1.00 50.66 537 GLU A C 1
ATOM 4494 O O . GLU A 1 537 ? 29.170 29.989 -54.880 1.00 50.66 537 GLU A O 1
ATOM 4499 N N . GLN A 1 538 ? 28.385 28.491 -53.411 1.00 50.38 538 GLN A N 1
ATOM 4500 C CA . GLN A 1 538 ? 27.088 29.145 -53.185 1.00 50.38 538 GLN A CA 1
ATOM 4501 C C . GLN A 1 538 ? 27.091 30.178 -52.043 1.00 50.38 538 GLN A C 1
ATOM 4503 O O . GLN A 1 538 ? 26.053 30.766 -51.743 1.00 50.38 538 GLN A O 1
ATOM 4508 N N . SER A 1 539 ? 28.240 30.454 -51.412 1.00 54.19 539 SER A N 1
ATOM 4509 C CA . SER A 1 539 ? 28.348 31.406 -50.293 1.00 54.19 539 SER A CA 1
ATOM 4510 C C . SER A 1 539 ? 28.270 32.883 -50.733 1.00 54.19 539 SER A C 1
ATOM 4512 O O . SER A 1 539 ? 29.235 33.654 -50.668 1.00 54.19 539 SER A O 1
ATOM 4514 N N . ARG A 1 540 ? 27.089 33.302 -51.196 1.00 58.81 540 ARG A N 1
ATOM 4515 C CA . ARG A 1 540 ? 26.773 34.704 -51.498 1.00 58.81 540 ARG A CA 1
ATOM 4516 C C . ARG A 1 540 ? 26.701 35.539 -50.205 1.00 58.81 540 ARG A C 1
ATOM 4518 O O . ARG A 1 540 ? 26.445 34.998 -49.127 1.00 58.81 540 ARG A O 1
ATOM 4525 N N . PRO A 1 541 ? 26.984 36.853 -50.274 1.00 59.78 541 PRO A N 1
ATOM 4526 C CA . PRO A 1 541 ? 26.918 37.735 -49.111 1.00 59.78 541 PRO A CA 1
ATOM 4527 C C . PRO A 1 541 ? 25.496 37.775 -48.534 1.00 59.78 541 PRO A C 1
ATOM 4529 O O . PRO A 1 541 ? 24.535 38.038 -49.251 1.00 59.78 541 PRO A O 1
ATOM 4532 N N . LEU A 1 542 ? 25.368 37.515 -47.231 1.00 68.62 542 LEU A N 1
ATOM 4533 C CA . LEU A 1 542 ? 24.093 37.617 -46.522 1.00 68.62 542 LEU A CA 1
ATOM 4534 C C . LEU A 1 542 ? 23.682 39.084 -46.404 1.00 68.62 542 LEU A C 1
ATOM 4536 O O . LEU A 1 542 ? 24.510 39.934 -46.090 1.00 68.62 542 LEU A O 1
ATOM 4540 N N . SER A 1 543 ? 22.401 39.380 -46.582 1.00 67.88 543 SER A N 1
ATOM 4541 C CA . SER A 1 543 ? 21.888 40.729 -46.376 1.00 67.88 543 SER A CA 1
ATOM 4542 C C . SER A 1 543 ? 20.587 40.716 -45.576 1.00 67.88 543 SER A C 1
ATOM 4544 O O . SER A 1 543 ? 19.800 39.767 -45.645 1.00 67.88 543 SER A O 1
ATOM 4546 N N . LEU A 1 544 ? 20.374 41.764 -44.781 1.00 70.12 544 LEU A N 1
ATOM 4547 C CA . LEU A 1 544 ? 19.120 42.027 -44.078 1.00 70.12 544 LEU A CA 1
ATOM 4548 C C . LEU A 1 544 ? 18.586 43.386 -44.511 1.00 70.12 544 LEU A C 1
ATOM 4550 O O . LEU A 1 544 ? 19.279 44.398 -44.371 1.00 70.12 544 LEU A O 1
ATOM 4554 N N . LYS A 1 545 ? 17.335 43.415 -44.978 1.00 70.81 545 LYS A N 1
ATOM 4555 C CA . LYS A 1 545 ? 16.620 44.668 -45.212 1.00 70.81 545 LYS A CA 1
ATOM 4556 C C . LYS A 1 545 ? 15.585 44.914 -44.125 1.00 70.81 545 LYS A C 1
ATOM 4558 O O . LYS A 1 545 ? 14.715 44.082 -43.871 1.00 70.81 545 LYS A O 1
ATOM 4563 N N . VAL A 1 546 ? 15.700 46.066 -43.476 1.00 69.62 546 VAL A N 1
ATOM 4564 C CA . VAL A 1 546 ? 14.772 46.526 -42.443 1.00 69.62 546 VAL A CA 1
ATOM 4565 C C . VAL A 1 546 ? 13.849 47.569 -43.057 1.00 69.62 546 VAL A C 1
ATOM 4567 O O . VAL A 1 546 ? 14.305 48.575 -43.593 1.00 69.62 546 VAL A O 1
ATOM 4570 N N . VAL A 1 547 ? 12.548 47.330 -42.977 1.00 73.06 547 VAL A N 1
ATOM 4571 C CA . VAL A 1 547 ? 11.522 48.256 -43.452 1.00 73.06 547 VAL A CA 1
ATOM 4572 C C . VAL A 1 547 ? 10.911 48.935 -42.240 1.00 73.06 547 VAL A C 1
ATOM 4574 O O . VAL A 1 547 ? 10.390 48.264 -41.348 1.00 73.06 547 VAL A O 1
ATOM 4577 N N . LEU A 1 548 ? 10.994 50.259 -42.194 1.00 72.44 548 LEU A N 1
ATOM 4578 C CA . LEU A 1 548 ? 10.468 51.066 -41.099 1.00 72.44 548 LEU A CA 1
ATOM 4579 C C . LEU A 1 548 ? 9.196 51.788 -41.539 1.00 72.44 548 LEU A C 1
ATOM 4581 O O . LEU A 1 548 ? 9.182 52.461 -42.568 1.00 72.44 548 LEU A O 1
ATOM 4585 N N . ASP A 1 549 ? 8.145 51.678 -40.737 1.00 70.81 549 ASP A N 1
ATOM 4586 C CA . ASP A 1 549 ? 6.920 52.463 -40.902 1.00 70.81 549 ASP A CA 1
ATOM 4587 C C . ASP A 1 549 ? 7.074 53.789 -40.133 1.00 70.81 549 ASP A C 1
ATOM 4589 O O . ASP A 1 549 ? 6.789 53.871 -38.934 1.00 70.81 549 ASP A O 1
ATOM 4593 N N . ILE A 1 550 ? 7.686 54.788 -40.782 1.00 68.75 550 ILE A N 1
ATOM 4594 C CA . ILE A 1 550 ? 7.972 56.118 -40.219 1.00 68.75 550 ILE A CA 1
ATOM 4595 C C . ILE A 1 550 ? 7.589 57.219 -41.216 1.00 68.75 550 ILE A C 1
ATOM 4597 O O . ILE A 1 550 ? 7.864 57.095 -42.405 1.00 68.75 550 ILE A O 1
ATOM 4601 N N . ASP A 1 551 ? 7.005 58.312 -40.717 1.00 61.12 551 ASP A N 1
ATOM 4602 C CA . ASP A 1 551 ? 6.467 59.403 -41.549 1.00 61.12 551 ASP A CA 1
ATOM 4603 C C . ASP A 1 551 ? 7.538 60.374 -42.090 1.00 61.12 551 ASP A C 1
ATOM 4605 O O . ASP A 1 551 ? 7.277 61.138 -43.017 1.00 61.12 551 ASP A O 1
ATOM 4609 N N . GLU A 1 552 ? 8.755 60.359 -41.532 1.00 57.81 552 GLU A N 1
ATOM 4610 C CA . GLU A 1 552 ? 9.837 61.288 -41.886 1.00 57.81 552 GLU A CA 1
ATOM 4611 C C . GLU A 1 552 ? 11.033 60.554 -42.517 1.00 57.81 552 GLU A C 1
ATOM 4613 O O . GLU A 1 552 ? 11.845 59.927 -41.828 1.00 57.81 552 GLU A O 1
ATOM 4618 N N . SER A 1 553 ? 11.187 60.691 -43.837 1.00 57.09 553 SER A N 1
ATOM 4619 C CA . SER A 1 553 ? 12.277 60.091 -44.626 1.00 57.09 553 SER A CA 1
ATOM 4620 C C . SER A 1 553 ? 13.683 60.588 -44.244 1.00 57.09 553 SER A C 1
ATOM 4622 O O . SER A 1 553 ? 14.677 59.919 -44.516 1.00 57.09 553 SER A O 1
ATOM 4624 N N . GLY A 1 554 ? 13.793 61.720 -43.538 1.00 58.56 554 GLY A N 1
ATOM 4625 C CA . GLY A 1 554 ? 15.070 62.338 -43.161 1.00 58.56 554 GLY A CA 1
ATOM 4626 C C . GLY A 1 554 ? 15.884 61.608 -42.079 1.00 58.56 554 GLY A C 1
ATOM 4627 O O . GLY A 1 554 ? 17.028 61.980 -41.837 1.00 58.56 554 GLY A O 1
ATOM 4628 N N . ASN A 1 555 ? 15.337 60.583 -41.410 1.00 63.25 555 ASN A N 1
ATOM 4629 C CA . ASN A 1 555 ? 16.033 59.856 -40.333 1.00 63.25 555 ASN A CA 1
ATOM 4630 C C . ASN A 1 555 ? 16.497 58.434 -40.716 1.00 63.25 555 ASN A C 1
ATOM 4632 O O . ASN A 1 555 ? 17.068 57.741 -39.870 1.00 63.25 555 ASN A O 1
ATOM 4636 N N . ILE A 1 556 ? 16.275 57.979 -41.956 1.00 70.56 556 ILE A N 1
ATOM 4637 C CA . ILE A 1 556 ? 16.530 56.586 -42.376 1.00 70.56 556 ILE A CA 1
ATOM 4638 C C . ILE A 1 556 ? 18.011 56.208 -42.239 1.00 70.56 556 ILE A C 1
ATOM 4640 O O . ILE A 1 556 ? 18.314 55.158 -41.671 1.00 70.56 556 ILE A O 1
ATOM 4644 N N . GLU A 1 557 ? 18.934 57.071 -42.674 1.00 72.38 557 GLU A N 1
ATOM 4645 C CA . GLU A 1 557 ? 20.384 56.814 -42.602 1.00 72.38 557 GLU A CA 1
ATOM 4646 C C . GLU A 1 557 ? 20.848 56.573 -41.158 1.00 72.38 557 GLU A C 1
ATOM 4648 O O . GLU A 1 557 ? 21.537 55.596 -40.862 1.00 72.38 557 GLU A O 1
ATOM 4653 N N . LYS A 1 558 ? 20.351 57.385 -40.218 1.00 76.94 558 LYS A N 1
ATOM 4654 C CA . LYS A 1 558 ? 20.624 57.248 -38.780 1.00 76.94 558 LYS A CA 1
ATOM 4655 C C . LYS A 1 558 ? 20.099 55.933 -38.199 1.00 76.94 558 LYS A C 1
ATOM 4657 O O . LYS A 1 558 ? 20.674 55.404 -37.243 1.00 76.94 558 LYS A O 1
ATOM 4662 N N . TYR A 1 559 ? 18.982 55.413 -38.710 1.00 73.94 559 TYR A N 1
ATOM 4663 C CA . TYR A 1 559 ? 18.504 54.083 -38.332 1.00 73.94 559 TYR A CA 1
ATOM 4664 C C . TYR A 1 559 ? 19.359 52.985 -38.969 1.00 73.94 559 TYR A C 1
ATOM 4666 O O . TYR A 1 559 ? 19.692 52.029 -38.268 1.00 73.94 559 TYR A O 1
ATOM 4674 N N . GLY A 1 560 ? 19.783 53.162 -40.223 1.00 74.94 560 GLY A N 1
ATOM 4675 C CA . GLY A 1 560 ? 20.761 52.310 -40.904 1.00 74.94 560 GLY A CA 1
ATOM 4676 C C . GLY A 1 560 ? 22.013 52.077 -40.069 1.00 74.94 560 GLY A C 1
ATOM 4677 O O . GLY A 1 560 ? 22.285 50.941 -39.678 1.00 74.94 560 GLY A O 1
ATOM 4678 N N . GLU A 1 561 ? 22.688 53.154 -39.669 1.00 79.44 561 GLU A N 1
ATOM 4679 C CA . GLU A 1 561 ? 23.897 53.085 -38.837 1.00 79.44 561 GLU A CA 1
ATOM 4680 C C . GLU A 1 561 ? 23.655 52.382 -37.490 1.00 79.44 561 GLU A C 1
ATOM 4682 O O . GLU A 1 561 ? 24.503 51.642 -36.982 1.00 79.44 561 GLU A O 1
ATOM 4687 N N . LYS A 1 562 ? 22.481 52.589 -36.876 1.00 77.56 562 LYS A N 1
ATOM 4688 C CA . LYS A 1 562 ? 22.125 51.929 -35.609 1.00 77.56 562 LYS A CA 1
ATOM 4689 C C . LYS A 1 562 ? 21.938 50.424 -35.778 1.00 77.56 562 LYS A C 1
ATOM 4691 O O . LYS A 1 562 ? 22.403 49.673 -34.915 1.00 77.56 562 LYS A O 1
ATOM 4696 N N . PHE A 1 563 ? 21.263 49.988 -36.840 1.00 73.56 563 PHE A N 1
ATOM 4697 C CA . PHE A 1 563 ? 21.067 48.567 -37.130 1.00 73.56 563 PHE A CA 1
ATOM 4698 C C . PHE A 1 563 ? 22.379 47.887 -37.507 1.00 73.56 563 PHE A C 1
ATOM 4700 O O . PHE A 1 563 ? 22.648 46.790 -37.013 1.00 73.56 563 PHE A O 1
ATOM 4707 N N . GLU A 1 564 ? 23.230 48.555 -38.282 1.00 78.94 564 GLU A N 1
ATOM 4708 C CA . GLU A 1 564 ? 24.567 48.065 -38.608 1.00 78.94 564 GLU A CA 1
ATOM 4709 C C . GLU A 1 564 ? 25.405 47.888 -37.333 1.00 78.94 564 GLU A C 1
ATOM 4711 O O . GLU A 1 564 ? 25.903 46.797 -37.045 1.00 78.94 564 GLU A O 1
ATOM 4716 N N . LYS A 1 565 ? 25.465 48.918 -36.477 1.00 79.00 565 LYS A N 1
ATOM 4717 C CA . LYS A 1 565 ? 26.198 48.865 -35.203 1.00 79.00 565 LYS A CA 1
ATOM 47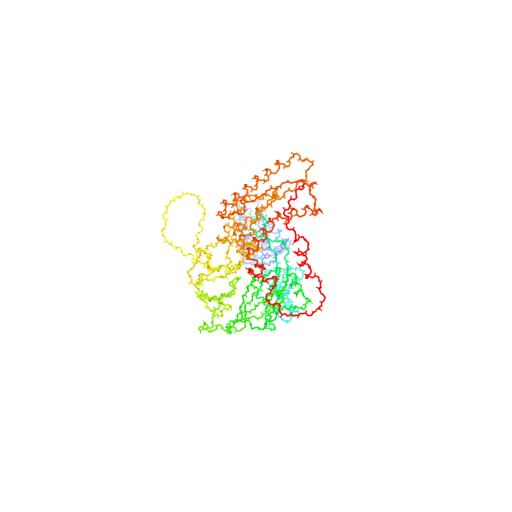18 C C . LYS A 1 565 ? 25.676 47.775 -34.263 1.00 79.00 565 LYS A C 1
ATOM 4720 O O . LYS A 1 565 ? 26.464 47.119 -33.576 1.00 79.00 565 LYS A O 1
ATOM 4725 N N . TYR A 1 566 ? 24.358 47.584 -34.202 1.00 74.50 566 TYR A N 1
ATOM 4726 C CA . TYR A 1 566 ? 23.733 46.519 -33.414 1.00 74.50 566 TYR A CA 1
ATOM 4727 C C . TYR A 1 566 ? 24.108 45.131 -33.946 1.00 74.50 566 TYR A C 1
ATOM 4729 O O . TYR A 1 566 ? 24.532 44.269 -33.172 1.00 74.50 566 TYR A O 1
ATOM 4737 N N . THR A 1 567 ? 24.028 44.946 -35.261 1.00 72.31 567 THR A N 1
ATOM 4738 C CA . THR A 1 567 ? 24.324 43.680 -35.938 1.00 72.31 567 THR A CA 1
ATOM 4739 C C . THR A 1 567 ? 25.791 43.288 -35.773 1.00 72.31 567 THR A C 1
ATOM 4741 O O . THR A 1 567 ? 26.086 42.173 -35.334 1.00 72.31 567 THR A O 1
ATOM 4744 N N . THR A 1 568 ? 26.716 44.227 -35.986 1.00 77.00 568 THR A N 1
ATOM 4745 C CA . THR A 1 568 ? 28.157 44.014 -35.775 1.00 77.00 568 THR A CA 1
ATOM 4746 C C . THR A 1 568 ? 28.453 43.585 -34.339 1.00 77.00 568 THR A C 1
ATOM 4748 O O . THR A 1 568 ? 29.134 42.584 -34.111 1.00 77.00 568 THR A O 1
ATOM 4751 N N . LYS A 1 569 ? 27.844 44.253 -33.349 1.00 76.69 569 LYS A N 1
ATOM 4752 C CA . LYS A 1 569 ? 27.999 43.891 -31.932 1.00 76.69 569 LYS A CA 1
ATOM 4753 C C . LYS A 1 569 ? 27.493 42.476 -31.626 1.00 76.69 569 LYS A C 1
ATOM 4755 O O . LYS A 1 569 ? 28.076 41.789 -30.780 1.00 76.69 569 LYS A O 1
ATOM 4760 N N . ILE A 1 570 ? 26.407 42.033 -32.259 1.00 70.25 570 ILE A N 1
ATOM 4761 C CA . ILE A 1 570 ? 25.909 40.664 -32.087 1.00 70.25 570 ILE A CA 1
ATOM 4762 C C . ILE A 1 570 ? 26.885 39.655 -32.690 1.00 70.25 570 ILE A C 1
ATOM 4764 O O . ILE A 1 570 ? 27.242 38.685 -32.017 1.00 70.25 570 ILE A O 1
ATOM 4768 N N . PHE A 1 571 ? 27.347 39.879 -33.919 1.00 76.75 571 PHE A N 1
ATOM 4769 C CA . PHE A 1 571 ? 28.263 38.951 -34.579 1.00 76.75 571 PHE A CA 1
ATOM 4770 C C . PHE A 1 571 ? 29.616 38.858 -33.877 1.00 76.75 571 PHE A C 1
ATOM 4772 O O . PHE A 1 571 ? 30.155 37.758 -33.752 1.00 76.75 571 PHE A O 1
ATOM 4779 N N . ASP A 1 572 ? 30.133 39.956 -33.333 1.00 77.44 572 ASP A N 1
ATOM 4780 C CA . ASP A 1 572 ? 31.357 39.932 -32.529 1.00 77.44 572 ASP A CA 1
ATOM 4781 C C . ASP A 1 572 ? 31.176 39.135 -31.234 1.00 77.44 572 ASP A C 1
ATOM 4783 O O . ASP A 1 572 ? 32.041 38.339 -30.854 1.00 77.44 572 ASP A O 1
ATOM 4787 N N . ASN A 1 573 ? 30.020 39.271 -30.577 1.00 71.12 573 ASN A N 1
ATOM 4788 C CA . ASN A 1 573 ? 29.683 38.435 -29.429 1.00 71.12 573 ASN A CA 1
ATOM 4789 C C . ASN A 1 573 ? 29.601 36.953 -29.808 1.00 71.12 573 ASN A C 1
ATOM 4791 O O . ASN A 1 573 ? 30.113 36.112 -29.070 1.00 71.12 573 ASN A O 1
ATOM 4795 N N . LEU A 1 574 ? 28.998 36.633 -30.952 1.00 69.25 574 LEU A N 1
ATOM 4796 C CA . LEU A 1 574 ? 28.848 35.264 -31.436 1.00 69.25 574 LEU A CA 1
ATOM 4797 C C . LEU A 1 574 ? 30.208 34.635 -31.784 1.00 69.25 574 LEU A C 1
ATOM 4799 O O . LEU A 1 574 ? 30.493 33.519 -31.342 1.00 69.25 574 LEU A O 1
ATOM 4803 N N . LYS A 1 575 ? 31.094 35.372 -32.470 1.00 75.44 575 LYS A N 1
ATOM 4804 C CA . LYS A 1 575 ? 32.484 34.957 -32.742 1.00 75.44 575 LYS A CA 1
ATOM 4805 C C . LYS A 1 575 ? 33.259 34.715 -31.447 1.00 75.44 575 LYS A C 1
ATOM 4807 O O . LYS A 1 575 ? 33.902 33.677 -31.298 1.00 75.44 575 LYS A O 1
ATOM 4812 N N . ARG A 1 576 ? 33.157 35.635 -30.480 1.00 73.50 576 ARG A N 1
ATOM 4813 C CA . ARG A 1 576 ? 33.835 35.523 -29.178 1.00 73.50 576 ARG A CA 1
ATOM 4814 C C . ARG A 1 576 ? 33.357 34.315 -28.369 1.00 73.50 576 ARG A C 1
ATOM 4816 O O . ARG A 1 576 ? 34.177 33.653 -27.739 1.00 73.50 576 ARG A O 1
ATOM 4823 N N . LEU A 1 577 ? 32.049 34.054 -28.358 1.00 65.94 577 LEU A N 1
ATOM 4824 C CA . LEU A 1 577 ? 31.446 32.973 -27.572 1.00 65.94 577 LEU A CA 1
ATOM 4825 C C . LEU A 1 577 ? 31.725 31.593 -28.168 1.00 65.94 577 LEU A C 1
ATOM 4827 O O . LEU A 1 577 ? 32.049 30.667 -27.432 1.00 65.94 577 LEU A O 1
ATOM 4831 N N . THR A 1 578 ? 31.607 31.456 -29.488 1.00 69.31 578 THR A N 1
ATOM 4832 C CA . THR A 1 578 ? 31.727 30.152 -30.156 1.00 69.31 578 THR A CA 1
ATOM 4833 C C . THR A 1 578 ? 33.167 29.799 -30.524 1.00 69.31 578 THR A C 1
ATOM 4835 O O . THR A 1 578 ? 33.487 28.618 -30.617 1.00 69.31 578 THR A O 1
ATOM 4838 N N . LYS A 1 579 ? 34.037 30.801 -30.733 1.00 74.62 579 LYS A N 1
ATOM 4839 C CA . LYS A 1 579 ? 35.404 30.656 -31.273 1.00 74.62 579 LYS A CA 1
ATOM 4840 C C . LYS A 1 579 ? 35.472 29.916 -32.621 1.00 74.62 579 LYS A C 1
ATOM 4842 O O . LYS A 1 579 ? 36.528 29.410 -32.991 1.00 74.62 579 LYS A O 1
ATOM 4847 N N . LYS A 1 580 ? 34.357 29.843 -33.354 1.00 72.44 580 LYS A N 1
ATOM 4848 C CA . LYS A 1 580 ? 34.249 29.151 -34.645 1.00 72.44 580 LYS A CA 1
ATOM 4849 C C . LYS A 1 580 ? 34.548 30.097 -35.816 1.00 72.44 580 LYS A C 1
ATOM 4851 O O . LYS A 1 580 ? 34.323 31.305 -35.684 1.00 72.44 580 LYS A O 1
ATOM 4856 N N . PRO A 1 581 ? 35.019 29.575 -36.965 1.00 70.81 581 PRO A N 1
ATOM 4857 C CA . PRO A 1 581 ? 35.077 30.354 -38.197 1.00 70.81 581 PRO A CA 1
ATOM 4858 C C . PRO A 1 581 ? 33.663 30.808 -38.591 1.00 70.81 581 PRO A C 1
ATOM 4860 O O . PRO A 1 581 ? 32.701 30.048 -38.492 1.00 70.81 581 PRO A O 1
ATOM 4863 N N . ALA A 1 582 ? 33.559 32.088 -38.943 1.00 73.50 582 ALA A N 1
ATOM 4864 C CA . ALA A 1 582 ? 32.320 32.769 -39.309 1.00 73.50 582 ALA A CA 1
ATOM 4865 C C . ALA A 1 582 ? 32.611 33.764 -40.444 1.00 73.50 582 ALA A C 1
ATOM 4867 O O . ALA A 1 582 ? 32.452 34.983 -40.299 1.00 73.50 582 ALA A O 1
ATOM 4868 N N . ASN A 1 583 ? 33.177 33.252 -41.535 1.00 73.44 583 ASN A N 1
ATOM 4869 C CA . ASN A 1 583 ? 33.571 34.037 -42.699 1.00 73.44 583 ASN A CA 1
ATOM 4870 C C . ASN A 1 583 ? 32.360 34.570 -43.470 1.00 73.44 583 ASN A C 1
ATOM 4872 O O . ASN A 1 583 ? 32.437 35.685 -43.987 1.00 73.44 583 ASN A O 1
ATOM 4876 N N . ILE A 1 584 ? 31.237 33.845 -43.482 1.00 69.00 584 ILE A N 1
ATOM 4877 C CA . ILE A 1 584 ? 30.006 34.286 -44.151 1.00 69.00 584 ILE A CA 1
ATOM 4878 C C . ILE A 1 584 ? 29.428 35.556 -43.508 1.00 69.00 584 ILE A C 1
ATOM 4880 O O . ILE A 1 584 ? 28.957 36.453 -44.201 1.00 69.00 584 ILE A O 1
ATOM 4884 N N . LEU A 1 585 ? 29.595 35.702 -42.188 1.00 72.31 585 LEU A N 1
ATOM 4885 C CA . LEU A 1 585 ? 29.156 36.877 -41.430 1.00 72.31 585 LEU A CA 1
ATOM 4886 C C . LEU A 1 585 ? 30.039 38.116 -41.653 1.00 72.31 585 LEU A C 1
ATOM 4888 O O . LEU A 1 585 ? 29.642 39.216 -41.284 1.00 72.31 585 LEU A O 1
ATOM 4892 N N . LYS A 1 586 ? 31.243 37.974 -42.233 1.00 71.50 586 LYS A N 1
ATOM 4893 C CA . LYS A 1 586 ? 32.096 39.130 -42.586 1.00 71.50 586 LYS A CA 1
ATOM 4894 C C . LYS A 1 586 ? 31.576 39.885 -43.807 1.00 71.50 586 LYS A C 1
ATOM 4896 O O . LYS A 1 586 ? 31.895 41.055 -43.961 1.00 71.50 586 LYS A O 1
ATOM 4901 N N . LYS A 1 587 ? 30.813 39.209 -44.670 1.00 69.19 587 LYS A N 1
ATOM 4902 C CA . LYS A 1 587 ? 30.215 39.781 -45.881 1.00 69.19 587 LYS A CA 1
ATOM 4903 C C . LYS A 1 587 ? 28.754 40.200 -45.664 1.00 69.19 587 LYS A C 1
ATOM 4905 O O . LYS A 1 587 ? 28.047 40.425 -46.638 1.00 69.19 587 LYS A O 1
ATOM 4910 N N . PHE A 1 588 ? 28.297 40.240 -44.409 1.00 74.12 588 PHE A N 1
ATOM 4911 C CA . PHE A 1 588 ? 26.918 40.569 -44.077 1.00 74.12 588 PHE A CA 1
ATOM 4912 C C . PHE A 1 588 ? 26.649 42.064 -44.275 1.00 74.12 588 PHE A C 1
ATOM 4914 O O . PHE A 1 588 ? 27.399 42.882 -43.744 1.00 74.12 588 PHE A O 1
ATOM 4921 N N . SER A 1 589 ? 25.574 42.423 -44.976 1.00 71.75 589 SER A N 1
ATOM 4922 C CA . SER A 1 589 ? 25.153 43.816 -45.165 1.00 71.75 589 SER A CA 1
ATOM 4923 C C . SER A 1 589 ? 23.765 44.088 -44.577 1.00 71.75 589 SER A C 1
ATOM 4925 O O . SER A 1 589 ? 22.867 43.247 -44.608 1.00 71.75 589 SER A O 1
ATOM 4927 N N . THR A 1 590 ? 23.569 45.285 -44.024 1.00 72.44 590 THR A N 1
ATOM 4928 C CA . THR A 1 590 ? 22.255 45.769 -43.575 1.00 72.44 590 THR A CA 1
ATOM 4929 C C . THR A 1 590 ? 21.823 46.947 -44.427 1.00 72.44 590 THR A C 1
ATOM 4931 O O . THR A 1 590 ? 22.601 47.876 -44.619 1.00 72.44 590 THR A O 1
ATOM 4934 N N . SER A 1 591 ? 20.574 46.950 -44.884 1.00 74.38 591 SER A N 1
ATOM 4935 C CA . SER A 1 591 ? 19.956 48.114 -45.526 1.00 74.38 591 SER A CA 1
ATOM 4936 C C . SER A 1 591 ? 18.640 48.460 -44.837 1.00 74.38 591 SER A C 1
ATOM 4938 O O . SER A 1 591 ? 17.982 47.592 -44.262 1.00 74.38 591 SER A O 1
ATOM 4940 N N . VAL A 1 592 ? 18.260 49.736 -44.867 1.00 73.50 592 VAL A N 1
ATOM 4941 C CA . VAL A 1 592 ? 17.015 50.228 -44.267 1.00 73.50 592 VAL A CA 1
ATOM 4942 C C . VAL A 1 592 ? 16.240 51.001 -45.324 1.00 73.50 592 VAL A C 1
ATOM 4944 O O . VAL A 1 592 ? 16.841 51.740 -46.097 1.00 73.50 592 VAL A O 1
ATOM 4947 N N . MET A 1 593 ? 14.926 50.808 -45.378 1.00 74.38 593 MET A N 1
ATOM 4948 C CA . MET A 1 593 ? 14.017 51.563 -46.246 1.00 74.38 593 MET A CA 1
ATOM 4949 C C . MET A 1 593 ? 12.721 51.894 -45.506 1.00 74.38 593 MET A C 1
ATOM 4951 O O . MET A 1 593 ? 12.437 51.307 -44.457 1.00 74.38 593 MET A O 1
ATOM 4955 N N . THR A 1 594 ? 11.924 52.810 -46.046 1.00 74.69 594 THR A N 1
ATOM 4956 C CA . THR A 1 594 ? 10.590 53.094 -45.497 1.00 74.69 594 THR A CA 1
ATOM 4957 C C . THR A 1 594 ? 9.543 52.129 -46.039 1.00 74.69 594 THR A C 1
ATOM 4959 O O . THR A 1 594 ? 9.716 51.521 -47.095 1.00 74.69 594 THR A O 1
ATOM 4962 N N . PHE A 1 595 ? 8.434 51.985 -45.313 1.00 71.31 595 PHE A N 1
ATOM 4963 C CA . PHE A 1 595 ? 7.282 51.210 -45.777 1.00 71.31 595 PHE A CA 1
ATOM 4964 C C . PHE A 1 595 ? 6.660 51.798 -47.054 1.00 71.31 595 PHE A C 1
ATOM 4966 O O . PHE A 1 595 ? 6.165 51.056 -47.890 1.00 71.31 595 PHE A O 1
ATOM 4973 N N . GLN A 1 596 ? 6.741 53.116 -47.247 1.00 69.50 596 GLN A N 1
ATOM 4974 C CA . GLN A 1 596 ? 6.234 53.803 -48.442 1.00 69.50 596 GLN A CA 1
ATOM 4975 C C . GLN A 1 596 ? 7.038 53.459 -49.708 1.00 69.50 596 GLN A C 1
ATOM 4977 O O . GLN A 1 596 ? 6.493 53.470 -50.805 1.00 69.50 596 GLN A O 1
ATOM 4982 N N . GLU A 1 597 ? 8.321 53.120 -49.557 1.00 67.88 597 GLU A N 1
ATOM 4983 C CA . GLU A 1 597 ? 9.190 52.660 -50.648 1.00 67.88 597 GLU A CA 1
ATOM 4984 C C . GLU A 1 597 ? 9.030 51.155 -50.948 1.00 67.88 597 GLU A C 1
ATOM 4986 O O . GLU A 1 597 ? 9.671 50.636 -51.865 1.00 67.88 597 GLU A O 1
ATOM 4991 N N . LEU A 1 598 ? 8.233 50.427 -50.153 1.00 70.75 598 LEU A N 1
ATOM 4992 C CA . LEU A 1 598 ? 8.046 48.982 -50.269 1.00 70.75 598 LEU A CA 1
ATOM 4993 C C . LEU A 1 598 ? 6.956 48.661 -51.303 1.00 70.75 598 LEU A C 1
ATOM 4995 O O . LEU A 1 598 ? 5.777 48.596 -50.969 1.00 70.75 598 LEU A O 1
ATOM 4999 N N . ASP A 1 599 ? 7.357 48.407 -52.547 1.00 66.81 599 ASP A N 1
ATOM 5000 C CA . ASP A 1 599 ? 6.439 48.050 -53.636 1.00 66.81 599 ASP A CA 1
ATOM 5001 C C . ASP A 1 599 ? 6.513 46.547 -53.955 1.00 66.81 599 ASP A C 1
ATOM 5003 O O . ASP A 1 599 ? 7.236 46.099 -54.845 1.00 66.81 599 ASP A O 1
ATOM 5007 N N . ILE A 1 600 ? 5.788 45.747 -53.164 1.00 63.47 600 ILE A N 1
ATOM 5008 C CA . ILE A 1 600 ? 5.817 44.273 -53.231 1.00 63.47 600 ILE A CA 1
ATOM 5009 C C . ILE A 1 600 ? 5.190 43.746 -54.534 1.00 63.47 600 ILE A C 1
ATOM 5011 O O . ILE A 1 600 ? 5.530 42.647 -54.966 1.00 63.47 600 ILE A O 1
ATOM 5015 N N . GLU A 1 601 ? 4.302 44.508 -55.175 1.00 56.31 601 GLU A N 1
ATOM 5016 C CA . GLU A 1 601 ? 3.583 44.090 -56.390 1.00 56.31 601 GLU A CA 1
ATOM 5017 C C . GLU A 1 601 ? 4.362 44.399 -57.683 1.00 56.31 601 GLU A C 1
ATOM 5019 O O . GLU A 1 601 ? 4.038 43.882 -58.754 1.00 56.31 601 GLU A O 1
ATOM 5024 N N . ASN A 1 602 ? 5.427 45.200 -57.598 1.00 70.19 602 ASN A N 1
ATOM 5025 C CA . ASN A 1 602 ? 6.236 45.590 -58.744 1.00 70.19 602 ASN A CA 1
ATOM 5026 C C . ASN A 1 602 ? 7.232 44.495 -59.163 1.00 70.19 602 ASN A C 1
ATOM 5028 O O . ASN A 1 602 ? 8.113 44.084 -58.411 1.00 70.19 602 ASN A O 1
ATOM 5032 N N . VAL A 1 603 ? 7.136 44.053 -60.418 1.00 58.78 603 VAL A N 1
ATOM 5033 C CA . VAL A 1 603 ? 7.948 42.959 -60.983 1.00 58.78 603 VAL A CA 1
ATOM 5034 C C . VAL A 1 603 ? 9.442 43.313 -61.090 1.00 58.78 603 VAL A C 1
ATOM 5036 O O . VAL A 1 603 ? 10.298 42.434 -60.968 1.00 58.78 603 VAL A O 1
ATOM 5039 N N . GLU A 1 604 ? 9.790 44.586 -61.299 1.00 61.69 604 GLU A N 1
ATOM 5040 C CA . GLU A 1 604 ? 11.182 45.065 -61.274 1.00 61.69 604 GLU A CA 1
ATOM 5041 C C . GLU A 1 604 ? 11.737 45.097 -59.846 1.00 61.69 604 GLU A C 1
ATOM 5043 O O . GLU A 1 604 ? 12.891 44.714 -59.625 1.00 61.69 604 GLU A O 1
ATOM 5048 N N . PHE A 1 605 ? 10.900 45.475 -58.872 1.00 63.34 605 PHE A N 1
ATOM 5049 C CA . PHE A 1 605 ? 11.215 45.365 -57.450 1.00 63.34 605 PHE A CA 1
ATOM 5050 C C . PHE A 1 605 ? 11.432 43.892 -57.074 1.00 63.34 605 PHE A C 1
ATOM 5052 O O . PHE A 1 605 ? 12.505 43.526 -56.612 1.00 63.34 605 PHE A O 1
ATOM 5059 N N . GLN A 1 606 ? 10.517 42.984 -57.404 1.00 58.91 606 GLN A N 1
ATOM 5060 C CA . GLN A 1 606 ? 10.704 41.552 -57.146 1.00 58.91 606 GLN A CA 1
ATOM 5061 C C . GLN A 1 606 ? 11.969 40.985 -57.811 1.00 58.91 606 GLN A C 1
ATOM 5063 O O . GLN A 1 606 ? 12.710 40.247 -57.164 1.00 58.91 606 GLN A O 1
ATOM 5068 N N . LYS A 1 607 ? 12.287 41.360 -59.060 1.00 59.16 607 LYS A N 1
ATOM 5069 C CA . LYS A 1 607 ? 13.500 40.883 -59.754 1.00 59.16 607 LYS A CA 1
ATOM 5070 C C . LYS A 1 607 ? 14.803 41.395 -59.143 1.00 59.16 607 LYS A C 1
ATOM 5072 O O . LYS A 1 607 ? 15.745 40.616 -59.027 1.00 59.16 607 LYS A O 1
ATOM 5077 N N . LYS A 1 608 ? 14.873 42.674 -58.763 1.00 61.91 608 LYS A N 1
ATOM 5078 C CA . LYS A 1 608 ? 16.066 43.265 -58.131 1.00 61.91 608 LYS A CA 1
ATOM 5079 C C . LYS A 1 608 ? 16.270 42.744 -56.705 1.00 61.91 608 LYS A C 1
ATOM 5081 O O . LYS A 1 608 ? 17.402 42.568 -56.269 1.00 61.91 608 LYS A O 1
ATOM 5086 N N . PHE A 1 609 ? 15.178 42.478 -55.992 1.00 55.78 609 PHE A N 1
ATOM 5087 C CA . PHE A 1 609 ? 15.208 42.107 -54.582 1.00 55.78 609 PHE A CA 1
ATOM 5088 C C . PHE A 1 609 ? 15.304 40.584 -54.367 1.00 55.78 609 PHE A C 1
ATOM 5090 O O . PHE A 1 609 ? 15.974 40.154 -53.433 1.00 55.78 609 PHE A O 1
ATOM 5097 N N . SER A 1 610 ? 14.770 39.747 -55.264 1.00 53.06 610 SER A N 1
ATOM 5098 C CA . SER A 1 610 ? 14.871 38.275 -55.159 1.00 53.06 610 SER A CA 1
ATOM 5099 C C . SER A 1 610 ? 16.299 37.734 -55.307 1.00 53.06 610 SER A C 1
ATOM 5101 O O . SER A 1 610 ? 16.568 36.602 -54.914 1.00 53.06 610 SER A O 1
ATOM 5103 N N . SER A 1 611 ? 17.234 38.515 -55.858 1.00 53.91 611 SER A N 1
ATOM 5104 C CA . SER A 1 611 ? 18.637 38.106 -56.005 1.00 53.91 611 SER A CA 1
ATOM 5105 C C . SER A 1 611 ? 19.518 38.371 -54.777 1.00 53.91 611 SER A C 1
ATOM 5107 O O . SER A 1 611 ? 20.620 37.825 -54.716 1.00 53.91 611 SER A O 1
ATOM 5109 N N . GLU A 1 612 ? 19.078 39.202 -53.823 1.00 52.25 612 GLU A N 1
ATOM 5110 C CA . GLU A 1 612 ? 19.944 39.753 -52.759 1.00 52.25 612 GLU A CA 1
ATOM 5111 C C . GLU A 1 612 ? 19.678 39.192 -51.349 1.00 52.25 612 GLU A C 1
ATOM 5113 O O . GLU A 1 612 ? 20.547 39.304 -50.479 1.00 52.25 612 GLU A O 1
ATOM 5118 N N . TYR A 1 613 ? 18.524 38.565 -51.090 1.00 57.72 613 TYR A N 1
ATOM 5119 C CA . TYR A 1 613 ? 18.158 38.092 -49.748 1.00 57.72 613 TYR A CA 1
ATOM 5120 C C . TYR A 1 613 ? 18.263 36.578 -49.624 1.00 57.72 613 TYR A C 1
ATOM 5122 O O . TYR A 1 613 ? 17.441 35.838 -50.147 1.00 57.72 613 TYR A O 1
ATOM 5130 N N . GLN A 1 614 ? 19.256 36.119 -48.867 1.00 58.88 614 GLN A N 1
ATOM 5131 C CA . GLN A 1 614 ? 19.453 34.695 -48.582 1.00 58.88 614 GLN A CA 1
ATOM 5132 C C . GLN A 1 614 ? 19.642 34.410 -47.092 1.00 58.88 614 GLN A C 1
ATOM 5134 O O . GLN A 1 614 ? 20.071 33.325 -46.725 1.00 58.88 614 GLN A O 1
ATOM 5139 N N . LEU A 1 615 ? 19.310 35.349 -46.198 1.00 60.72 615 LEU A N 1
ATOM 5140 C CA . LEU A 1 615 ? 19.383 35.089 -44.757 1.00 60.72 615 LEU A CA 1
ATOM 5141 C C . LEU A 1 615 ? 18.448 33.940 -44.349 1.00 60.72 615 LEU A C 1
ATOM 5143 O O . LEU A 1 615 ? 18.868 33.044 -43.621 1.00 60.72 615 LEU A O 1
ATOM 5147 N N . GLY A 1 616 ? 17.210 33.937 -44.849 1.00 59.50 616 GLY A N 1
ATOM 5148 C CA . GLY A 1 616 ? 16.264 32.839 -44.644 1.00 59.50 616 GLY A CA 1
ATOM 5149 C C . GLY A 1 616 ? 16.772 31.520 -45.225 1.00 59.50 616 GLY A C 1
ATOM 5150 O O . GLY A 1 616 ? 16.761 30.508 -44.533 1.00 59.50 616 GLY A O 1
ATOM 5151 N N . GLU A 1 617 ? 17.299 31.542 -46.452 1.00 59.75 617 GLU A N 1
ATOM 5152 C CA . GLU A 1 617 ? 17.896 30.364 -47.092 1.00 59.75 617 GLU A CA 1
ATOM 5153 C C . GLU A 1 617 ? 19.113 29.839 -46.314 1.00 59.75 617 GLU A C 1
ATOM 5155 O O . GLU A 1 617 ? 19.223 28.641 -46.092 1.00 59.75 617 GLU A O 1
ATOM 5160 N N . TRP A 1 618 ? 19.983 30.714 -45.813 1.00 63.91 618 TRP A N 1
ATOM 5161 C CA . TRP A 1 618 ? 21.138 30.353 -44.990 1.00 63.91 618 TRP A CA 1
ATOM 5162 C C . TRP A 1 618 ? 20.736 29.764 -43.637 1.00 63.91 618 TRP A C 1
ATOM 5164 O O . TRP A 1 618 ? 21.322 28.769 -43.210 1.00 63.91 618 TRP A O 1
ATOM 5174 N N . ILE A 1 619 ? 19.712 30.320 -42.975 1.00 59.50 619 ILE A N 1
ATOM 5175 C CA . ILE A 1 619 ? 19.140 29.717 -41.761 1.00 59.50 619 ILE A CA 1
ATOM 5176 C C . ILE A 1 619 ? 18.591 28.327 -42.091 1.00 59.50 619 ILE A C 1
ATOM 5178 O O . ILE A 1 619 ? 18.864 27.387 -41.352 1.00 59.50 619 ILE A O 1
ATOM 5182 N N . ILE A 1 620 ? 17.882 28.175 -43.213 1.00 58.09 620 ILE A N 1
ATOM 5183 C CA . ILE A 1 620 ? 17.347 26.885 -43.660 1.00 58.09 620 ILE A CA 1
ATOM 5184 C C . ILE A 1 620 ? 18.480 25.902 -43.961 1.00 58.09 620 ILE A C 1
ATOM 5186 O O . ILE A 1 620 ? 18.444 24.800 -43.436 1.00 58.09 620 ILE A O 1
ATOM 5190 N N . GLN A 1 621 ? 19.519 26.282 -44.705 1.00 56.75 621 GLN A N 1
ATOM 5191 C CA . GLN A 1 621 ? 20.678 25.429 -44.997 1.00 56.75 621 GLN A CA 1
ATOM 5192 C C . GLN A 1 621 ? 21.419 25.010 -43.718 1.00 56.75 621 GLN A C 1
ATOM 5194 O O . GLN A 1 621 ? 21.806 23.851 -43.584 1.00 56.75 621 GLN A O 1
ATOM 5199 N N . LEU A 1 622 ? 21.564 25.912 -42.741 1.00 56.81 622 LEU A N 1
ATOM 5200 C CA . LEU A 1 622 ? 22.080 25.570 -41.413 1.00 56.81 622 LEU A CA 1
ATOM 5201 C C . LEU A 1 622 ? 21.145 24.617 -40.657 1.00 56.81 622 LEU A C 1
ATOM 5203 O O . LEU A 1 622 ? 21.623 23.687 -40.010 1.00 56.81 622 LEU A O 1
ATOM 5207 N N . CYS A 1 623 ? 19.828 24.799 -40.763 1.00 51.28 623 CYS A N 1
ATOM 5208 C CA . CYS A 1 623 ? 18.836 23.870 -40.225 1.00 51.28 623 CYS A CA 1
ATOM 5209 C C . CYS A 1 623 ? 18.803 22.527 -40.976 1.00 51.28 623 CYS A C 1
ATOM 5211 O O . CYS A 1 623 ? 18.468 21.520 -40.366 1.00 51.28 623 CYS A O 1
ATOM 5213 N N . CYS A 1 624 ? 19.191 22.481 -42.251 1.00 48.28 624 CYS A N 1
ATOM 5214 C CA . CYS A 1 624 ? 19.371 21.261 -43.043 1.00 48.28 624 CYS A CA 1
ATOM 5215 C C . CYS A 1 624 ? 20.708 20.559 -42.748 1.00 48.28 624 CYS A C 1
ATOM 5217 O O . CYS A 1 624 ? 20.855 19.374 -43.037 1.00 48.28 624 CYS A O 1
ATOM 5219 N N . LEU A 1 625 ? 21.670 21.287 -42.169 1.00 46.97 625 LEU A N 1
ATOM 5220 C CA . LEU A 1 625 ? 22.931 20.776 -41.622 1.00 46.97 625 LEU A CA 1
ATOM 5221 C C . LEU A 1 625 ? 22.814 20.302 -40.169 1.00 46.97 625 LEU A C 1
ATOM 5223 O O . LEU A 1 625 ? 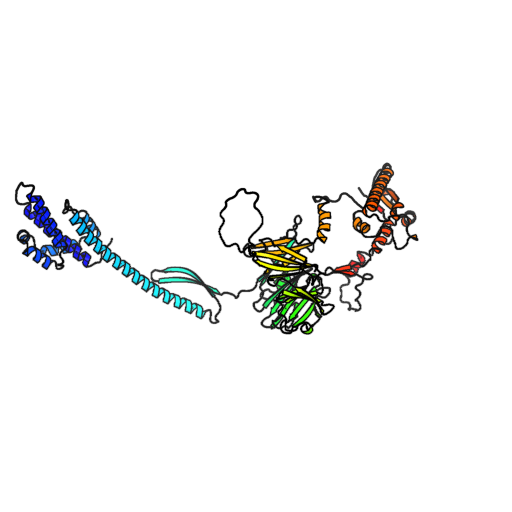23.653 19.526 -39.701 1.00 46.97 625 LEU A O 1
ATOM 5227 N N . ILE A 1 626 ? 21.765 20.714 -39.448 1.00 46.16 626 ILE A N 1
ATOM 5228 C CA . ILE A 1 626 ? 21.223 19.854 -38.395 1.00 46.16 626 ILE A CA 1
ATOM 5229 C C . ILE A 1 626 ? 20.830 18.582 -39.140 1.00 46.16 626 ILE A C 1
ATOM 5231 O O . ILE A 1 626 ? 20.138 18.694 -40.149 1.00 46.16 626 ILE A O 1
ATOM 5235 N N . PRO A 1 627 ? 21.242 17.381 -38.711 1.00 34.16 627 PRO A N 1
ATOM 5236 C CA . PRO A 1 627 ? 20.655 16.183 -39.276 1.00 34.16 627 PRO A CA 1
ATOM 5237 C C . PRO A 1 627 ? 19.141 16.349 -39.117 1.00 34.16 627 PRO A C 1
ATOM 5239 O O . PRO A 1 627 ? 18.653 16.318 -37.986 1.00 34.16 627 PRO A O 1
ATOM 5242 N N . ILE A 1 628 ? 18.397 16.582 -40.207 1.00 40.38 628 ILE A N 1
ATOM 5243 C CA . ILE A 1 628 ? 16.933 16.501 -40.207 1.00 40.38 628 ILE A CA 1
ATOM 5244 C C . ILE A 1 628 ? 16.613 15.008 -40.134 1.00 40.38 628 ILE A C 1
ATOM 5246 O O . ILE A 1 628 ? 16.138 14.363 -41.055 1.00 40.38 628 ILE A O 1
ATOM 5250 N N . GLN A 1 629 ? 16.961 14.438 -38.993 1.00 37.47 629 GLN A N 1
ATOM 5251 C CA . GLN A 1 629 ? 16.219 13.396 -38.349 1.00 37.47 629 GLN A CA 1
ATOM 5252 C C . GLN A 1 629 ? 15.179 14.172 -37.547 1.00 37.47 629 GLN A C 1
ATOM 5254 O O . GLN A 1 629 ? 15.427 14.521 -36.392 1.00 37.47 629 GLN A O 1
ATOM 5259 N N . ILE A 1 630 ? 14.043 14.531 -38.164 1.00 42.22 630 ILE A N 1
ATOM 5260 C CA . ILE A 1 630 ? 12.893 14.946 -37.354 1.00 42.22 630 ILE A CA 1
ATOM 5261 C C . ILE A 1 630 ? 12.571 13.721 -36.537 1.00 42.22 630 ILE A C 1
ATOM 5263 O O . ILE A 1 630 ? 12.051 12.742 -37.054 1.00 42.22 630 ILE A O 1
ATOM 5267 N N . ALA A 1 631 ? 12.977 13.745 -35.282 1.00 39.16 631 ALA A N 1
ATOM 5268 C CA . ALA A 1 631 ? 12.741 12.646 -34.403 1.00 39.16 631 ALA A CA 1
ATOM 5269 C C . ALA A 1 631 ? 11.541 12.981 -33.541 1.00 39.16 631 ALA A C 1
ATOM 5271 O O . ALA A 1 631 ? 11.570 13.941 -32.769 1.00 39.16 631 ALA A O 1
ATOM 5272 N N . VAL A 1 632 ? 10.469 12.209 -33.690 1.00 39.16 632 VAL A N 1
ATOM 5273 C CA . VAL A 1 632 ? 9.338 12.343 -32.780 1.00 39.16 632 VAL A CA 1
ATOM 5274 C C . VAL A 1 632 ? 9.826 11.862 -31.419 1.00 39.16 632 VAL A C 1
ATOM 5276 O O . VAL A 1 632 ? 10.310 10.738 -31.284 1.00 39.16 632 VAL A O 1
ATOM 5279 N N . ALA A 1 633 ? 9.731 12.729 -30.412 1.00 33.50 633 ALA A N 1
ATOM 5280 C CA . ALA A 1 633 ? 9.983 12.337 -29.037 1.00 33.50 633 ALA A CA 1
ATOM 5281 C C . ALA A 1 633 ? 8.827 11.436 -28.587 1.00 33.50 633 ALA A C 1
ATOM 5283 O O . ALA A 1 633 ? 7.751 11.902 -28.214 1.00 33.50 633 ALA A O 1
ATOM 5284 N N . ARG A 1 634 ? 9.051 10.127 -28.663 1.00 36.47 634 ARG A N 1
ATOM 5285 C CA . ARG A 1 634 ? 8.196 9.107 -28.060 1.00 36.47 634 ARG A CA 1
ATOM 5286 C C . ARG A 1 634 ? 9.062 8.310 -27.106 1.00 36.47 634 ARG A C 1
ATOM 5288 O O . ARG A 1 634 ? 10.158 7.895 -27.471 1.00 36.47 634 ARG A O 1
ATOM 5295 N N . ASN A 1 635 ? 8.566 8.087 -25.892 1.00 31.28 635 ASN A N 1
ATOM 5296 C CA . ASN A 1 635 ? 9.218 7.200 -24.929 1.00 31.28 635 ASN A CA 1
ATOM 5297 C C . ASN A 1 635 ? 10.687 7.589 -24.646 1.00 31.28 635 ASN A C 1
ATOM 5299 O O . ASN A 1 635 ? 11.559 6.728 -24.684 1.00 31.28 635 ASN A O 1
ATOM 5303 N N . ASN A 1 636 ? 10.963 8.893 -24.473 1.00 31.89 636 ASN A N 1
ATOM 5304 C CA . ASN A 1 636 ? 12.297 9.477 -24.224 1.00 31.89 636 ASN A CA 1
ATOM 5305 C C . ASN A 1 636 ? 13.412 9.100 -25.223 1.00 31.89 636 ASN A C 1
ATOM 5307 O O . ASN A 1 636 ? 14.587 9.399 -24.995 1.00 31.89 636 ASN A O 1
ATOM 5311 N N . LEU A 1 637 ? 13.056 8.513 -26.365 1.00 31.17 637 LEU A N 1
ATOM 5312 C CA . LEU A 1 637 ? 13.955 8.251 -27.474 1.00 31.17 637 LEU A CA 1
ATOM 5313 C C . LEU A 1 637 ? 13.608 9.189 -28.625 1.00 31.17 637 LEU A C 1
ATOM 5315 O O . LEU A 1 637 ? 12.445 9.428 -28.950 1.00 31.17 637 LEU A O 1
ATOM 5319 N N . PHE A 1 638 ? 14.646 9.715 -29.261 1.00 37.75 638 PHE A N 1
ATOM 5320 C CA . PHE A 1 638 ? 14.501 10.409 -30.528 1.00 37.75 638 PHE A CA 1
ATOM 5321 C C . PHE A 1 638 ? 14.420 9.348 -31.637 1.00 37.75 638 PHE A C 1
ATOM 5323 O O . PHE A 1 638 ? 15.437 8.757 -31.992 1.00 37.75 638 PHE A O 1
ATOM 5330 N N . GLN A 1 639 ? 13.212 9.078 -32.150 1.00 40.91 639 GLN A N 1
ATOM 5331 C CA . GLN A 1 639 ? 12.999 8.171 -33.286 1.00 40.91 639 GLN A CA 1
ATOM 5332 C C . GLN A 1 639 ? 13.068 8.936 -34.612 1.00 40.91 639 GLN A C 1
ATOM 5334 O O . GLN A 1 639 ? 12.130 9.675 -34.898 1.00 40.91 639 GLN A O 1
ATOM 5339 N N . PRO A 1 640 ? 14.130 8.779 -35.419 1.00 37.47 640 PRO A N 1
ATOM 5340 C CA . PRO A 1 640 ? 14.334 9.566 -36.631 1.00 37.47 640 PRO A CA 1
ATOM 5341 C C . PRO A 1 640 ? 13.281 9.241 -37.703 1.00 37.47 640 PRO A C 1
ATOM 5343 O O . PRO A 1 640 ? 13.158 8.093 -38.119 1.00 37.47 640 PRO A O 1
ATOM 5346 N N . LEU A 1 641 ? 12.556 10.249 -38.192 1.00 39.41 641 LEU A N 1
ATOM 5347 C CA . LEU A 1 641 ? 11.788 10.158 -39.434 1.00 39.41 641 LEU A CA 1
ATOM 5348 C C . LEU A 1 641 ? 12.763 10.211 -40.610 1.00 39.41 641 LEU A C 1
ATOM 5350 O O . LEU A 1 641 ? 13.612 11.105 -40.673 1.00 39.41 641 LEU A O 1
ATOM 5354 N N . LYS A 1 642 ? 12.629 9.268 -41.542 1.00 39.47 642 LYS A N 1
ATOM 5355 C CA . LYS A 1 642 ? 13.345 9.287 -42.818 1.00 39.47 642 LYS A CA 1
ATOM 5356 C C . LYS A 1 642 ? 12.365 9.801 -43.874 1.00 39.47 642 LYS A C 1
ATOM 5358 O O . LYS A 1 642 ? 11.296 9.229 -44.042 1.00 39.47 642 LYS A O 1
ATOM 5363 N N . ASP A 1 643 ? 12.681 10.934 -44.497 1.00 39.91 643 ASP A N 1
ATOM 5364 C CA . ASP A 1 643 ? 11.868 11.572 -45.549 1.00 39.91 643 ASP A CA 1
ATOM 5365 C C . ASP A 1 643 ? 10.409 11.901 -45.154 1.00 39.91 643 ASP A C 1
ATOM 5367 O O . ASP A 1 643 ? 9.520 11.981 -45.996 1.00 39.91 643 ASP A O 1
ATOM 5371 N N . GLY A 1 644 ? 10.149 12.111 -43.857 1.00 37.84 644 GLY A N 1
ATOM 5372 C CA . GLY A 1 644 ? 8.815 12.452 -43.343 1.00 37.84 644 GLY A CA 1
ATOM 5373 C C . GLY A 1 644 ? 7.848 11.271 -43.193 1.00 37.84 644 GLY A C 1
ATOM 5374 O O . GLY A 1 644 ? 6.712 11.491 -42.776 1.00 37.84 644 GLY A O 1
ATOM 5375 N N . LEU A 1 645 ? 8.288 10.034 -43.455 1.00 36.94 645 LEU A N 1
ATOM 5376 C CA . LEU A 1 645 ? 7.506 8.814 -43.240 1.00 36.94 645 LEU A CA 1
ATOM 5377 C C . LEU A 1 645 ? 8.160 7.900 -42.192 1.00 36.94 645 LEU A C 1
ATOM 5379 O O . LEU A 1 645 ? 9.382 7.821 -42.047 1.00 36.94 645 LEU A O 1
ATOM 5383 N N . SER A 1 646 ? 7.307 7.210 -41.438 1.00 39.09 646 SER A N 1
ATOM 5384 C CA . SER A 1 646 ? 7.679 6.077 -40.590 1.00 39.09 646 SER A CA 1
ATOM 5385 C C . SER A 1 646 ? 8.052 4.900 -41.497 1.00 39.09 646 SER A C 1
ATOM 5387 O O . SER A 1 646 ? 7.303 4.576 -42.414 1.00 39.09 646 SER A O 1
ATOM 5389 N N . SER A 1 647 ? 9.201 4.261 -41.273 1.00 39.09 647 SER A N 1
ATOM 5390 C CA . SER A 1 647 ? 9.787 3.279 -42.199 1.00 39.09 647 SER A CA 1
ATOM 5391 C C . SER A 1 647 ? 9.047 1.936 -42.329 1.00 39.09 647 SER A C 1
ATOM 5393 O O . SER A 1 647 ? 9.597 1.038 -42.953 1.00 39.09 647 SER A O 1
ATOM 5395 N N . ASP A 1 648 ? 7.829 1.791 -41.800 1.00 38.97 648 ASP A N 1
ATOM 5396 C CA . ASP A 1 648 ? 7.076 0.524 -41.810 1.00 38.97 648 ASP A CA 1
ATOM 5397 C C . ASP A 1 648 ? 5.638 0.625 -42.368 1.00 38.97 648 ASP A C 1
ATOM 5399 O O . ASP A 1 648 ? 4.817 -0.265 -42.146 1.00 38.97 648 ASP A O 1
ATOM 5403 N N . GLU A 1 649 ? 5.293 1.662 -43.138 1.00 37.31 649 GLU A N 1
ATOM 5404 C CA . GLU A 1 649 ? 3.974 1.736 -43.795 1.00 37.31 649 GLU A CA 1
ATOM 5405 C C . GLU A 1 649 ? 3.966 1.080 -45.184 1.00 37.31 649 GLU A C 1
ATOM 5407 O O . GLU A 1 649 ? 3.899 1.733 -46.219 1.00 37.31 649 GLU A O 1
ATOM 5412 N N . ASN A 1 650 ? 3.977 -0.252 -45.201 1.00 31.88 650 ASN A N 1
ATOM 5413 C CA . ASN A 1 650 ? 3.428 -1.034 -46.306 1.00 31.88 650 ASN A CA 1
ATOM 5414 C C . ASN A 1 650 ? 2.255 -1.841 -45.756 1.00 31.88 650 ASN A C 1
ATOM 5416 O O . ASN A 1 650 ? 2.449 -3.000 -45.437 1.00 31.88 650 ASN A O 1
ATOM 5420 N N . HIS A 1 651 ? 1.062 -1.251 -45.628 1.00 28.53 651 HIS A N 1
ATOM 5421 C CA . HIS A 1 651 ? -0.208 -1.962 -45.823 1.00 28.53 651 HIS A CA 1
ATOM 5422 C C . HIS A 1 651 ? -1.354 -0.966 -46.045 1.00 28.53 651 HIS A C 1
ATOM 5424 O O . HIS A 1 651 ? -1.707 -0.171 -45.177 1.00 28.53 651 HIS A O 1
ATOM 5430 N N . LEU A 1 652 ? -1.930 -1.060 -47.245 1.00 35.22 652 LEU A N 1
ATOM 5431 C CA . LEU A 1 652 ? -3.209 -0.492 -47.655 1.00 35.22 652 LEU A CA 1
ATOM 5432 C C . LEU A 1 652 ? -4.306 -0.823 -46.630 1.00 35.22 652 LEU A C 1
ATOM 5434 O O . LEU A 1 652 ? -4.571 -1.997 -46.376 1.00 35.22 652 LEU A O 1
ATOM 5438 N N . ILE A 1 653 ? -4.971 0.201 -46.091 1.00 29.53 653 ILE A N 1
ATOM 5439 C CA . ILE A 1 653 ? -6.251 0.062 -45.388 1.00 29.53 653 ILE A CA 1
ATOM 5440 C C . ILE A 1 653 ? -7.302 0.838 -46.179 1.00 29.53 653 ILE A C 1
ATOM 5442 O O . ILE A 1 653 ? -7.137 2.019 -46.486 1.00 29.53 653 ILE A O 1
ATOM 5446 N N . GLU A 1 654 ? -8.358 0.110 -46.535 1.00 28.88 654 GLU A N 1
ATOM 5447 C CA . GLU A 1 654 ? -9.543 0.567 -47.246 1.00 28.88 654 GLU A CA 1
ATOM 5448 C C . GLU A 1 654 ? -10.238 1.736 -46.539 1.00 28.88 654 GLU A C 1
ATOM 5450 O O . GLU A 1 654 ? -10.338 1.817 -45.314 1.00 28.88 654 GLU A O 1
ATOM 5455 N N . LEU A 1 655 ? -10.715 2.652 -47.376 1.00 31.59 655 LEU A N 1
ATOM 5456 C CA . LEU A 1 655 ? -11.349 3.916 -47.038 1.00 31.59 655 LEU A CA 1
ATOM 5457 C C . LEU A 1 655 ? -12.699 3.718 -46.332 1.00 31.59 655 LEU A C 1
ATOM 5459 O O . LEU A 1 655 ? -13.650 3.217 -46.926 1.00 31.59 655 LEU A O 1
ATOM 5463 N N . GLY A 1 656 ? -12.799 4.247 -45.114 1.00 27.20 656 GLY A N 1
ATOM 5464 C CA . GLY A 1 656 ? -14.049 4.531 -44.415 1.00 27.20 656 GLY A CA 1
ATOM 5465 C C . GLY A 1 656 ? -13.956 5.888 -43.722 1.00 27.20 656 GLY A C 1
ATOM 5466 O O . GLY A 1 656 ? -13.540 5.962 -42.576 1.00 27.20 656 GLY A O 1
ATOM 5467 N N . ASP A 1 657 ? -14.272 6.931 -44.489 1.00 36.00 657 ASP A N 1
ATOM 5468 C CA . ASP A 1 657 ? -14.638 8.303 -44.103 1.00 36.00 657 ASP A CA 1
ATOM 5469 C C . ASP A 1 657 ? -13.924 8.951 -42.896 1.00 36.00 657 ASP A C 1
ATOM 5471 O O . ASP A 1 657 ? -14.492 9.096 -41.819 1.00 36.00 657 ASP A O 1
ATOM 5475 N N . ASP A 1 658 ? -12.687 9.423 -43.106 1.00 32.41 658 ASP A N 1
ATOM 5476 C CA . ASP A 1 658 ? -12.134 10.528 -42.307 1.00 32.41 658 ASP A CA 1
ATOM 5477 C C . ASP A 1 658 ? -11.052 11.317 -43.081 1.00 32.41 658 ASP A C 1
ATOM 5479 O O . ASP A 1 658 ? -9.874 11.400 -42.723 1.00 32.41 658 ASP A O 1
ATOM 5483 N N . ARG A 1 659 ? -11.444 11.925 -44.213 1.00 28.66 659 ARG A N 1
ATOM 5484 C CA . ARG A 1 659 ? -10.585 12.833 -45.010 1.00 28.66 659 ARG A CA 1
ATOM 5485 C C . ARG A 1 659 ? -10.442 14.231 -44.384 1.00 28.66 659 ARG A C 1
ATOM 5487 O O . ARG A 1 659 ? -10.548 15.235 -45.083 1.00 28.66 659 ARG A O 1
ATOM 5494 N N . ARG A 1 660 ? -10.205 14.333 -43.072 1.00 33.78 660 ARG A N 1
ATOM 5495 C CA . ARG A 1 660 ? -9.950 15.632 -42.410 1.00 33.78 660 ARG A CA 1
ATOM 5496 C C . ARG A 1 660 ? -8.691 15.718 -41.551 1.00 33.78 660 ARG A C 1
ATOM 5498 O O . ARG A 1 660 ? -8.362 16.814 -41.115 1.00 33.78 660 ARG A O 1
ATOM 5505 N N . HIS A 1 661 ? -7.916 14.642 -41.393 1.00 32.88 661 HIS A N 1
ATOM 5506 C CA . HIS A 1 661 ? -6.692 14.690 -40.576 1.00 32.88 661 HIS A CA 1
ATOM 5507 C C . HIS A 1 661 ? -5.362 14.726 -41.347 1.00 32.88 661 HIS A C 1
ATOM 5509 O O . HIS A 1 661 ? -4.384 15.246 -40.812 1.00 32.88 661 HIS A O 1
ATOM 5515 N N . VAL A 1 662 ? -5.310 14.292 -42.611 1.00 29.59 662 VAL A N 1
ATOM 5516 C CA . VAL A 1 662 ? -4.066 14.348 -43.415 1.00 29.59 662 VAL A CA 1
ATOM 5517 C C . VAL A 1 662 ? -3.894 15.694 -44.138 1.00 29.59 662 VAL A C 1
ATOM 5519 O O . VAL A 1 662 ? -2.767 16.115 -44.395 1.00 29.59 662 VAL A O 1
ATOM 5522 N N . GLU A 1 663 ? -4.978 16.446 -44.355 1.00 27.39 663 GLU A N 1
ATOM 5523 C CA . GLU A 1 663 ? -4.896 17.805 -44.912 1.00 27.39 663 GLU A CA 1
ATOM 5524 C C . GLU A 1 663 ? -4.450 18.863 -43.893 1.00 27.39 663 GLU A C 1
ATOM 5526 O O . GLU A 1 663 ? -3.940 19.900 -44.298 1.00 27.39 663 GLU A O 1
ATOM 5531 N N . ILE A 1 664 ? -4.579 18.628 -42.581 1.00 32.34 664 ILE A N 1
ATOM 5532 C CA . ILE A 1 664 ? -4.246 19.654 -41.576 1.00 32.34 664 ILE A CA 1
ATOM 5533 C C . ILE A 1 664 ? -2.735 19.708 -41.303 1.00 32.34 664 ILE A C 1
ATOM 5535 O O . ILE A 1 664 ? -2.188 20.790 -41.118 1.00 32.34 664 ILE A O 1
ATOM 5539 N N . ILE A 1 665 ? -2.011 18.586 -41.353 1.00 29.48 665 ILE A N 1
ATOM 5540 C CA . ILE A 1 665 ? -0.559 18.594 -41.078 1.00 29.48 665 ILE A CA 1
ATOM 5541 C C . ILE A 1 665 ? 0.247 19.011 -42.319 1.00 29.48 665 ILE A C 1
ATOM 5543 O O . ILE A 1 665 ? 1.247 19.714 -42.191 1.00 29.48 665 ILE A O 1
ATOM 5547 N N . SER A 1 666 ? -0.229 18.672 -43.520 1.00 26.33 666 SER A N 1
ATOM 5548 C CA . SER A 1 666 ? 0.401 19.091 -44.778 1.00 26.33 666 SER A CA 1
ATOM 5549 C C . SER A 1 666 ? 0.055 20.534 -45.184 1.00 26.33 666 SER A C 1
ATOM 5551 O O . SER A 1 666 ? 0.912 21.209 -45.749 1.00 26.33 666 SER A O 1
ATOM 5553 N N . LYS A 1 667 ? -1.122 21.077 -44.821 1.00 25.50 667 LYS A N 1
ATOM 5554 C CA . LYS A 1 667 ? -1.433 22.508 -45.045 1.00 25.50 667 LYS A CA 1
ATOM 5555 C C . LYS A 1 667 ? -0.818 23.460 -44.018 1.00 25.50 667 LYS A C 1
ATOM 5557 O O . LYS A 1 667 ? -0.613 24.617 -44.351 1.00 25.50 667 LYS A O 1
ATOM 5562 N N . THR A 1 668 ? -0.475 23.019 -42.804 1.00 27.25 668 THR A N 1
ATOM 5563 C CA . THR A 1 668 ? 0.067 23.959 -41.794 1.00 27.25 668 THR A CA 1
ATOM 5564 C C . THR A 1 668 ? 1.548 24.300 -42.019 1.00 27.25 668 THR A C 1
ATOM 5566 O O . THR A 1 668 ? 2.017 25.311 -41.509 1.00 27.25 668 THR A O 1
ATOM 5569 N N . TYR A 1 669 ? 2.287 23.510 -42.811 1.00 29.38 669 TYR A N 1
ATOM 5570 C CA . TYR A 1 669 ? 3.717 23.757 -43.051 1.00 29.38 669 TYR A CA 1
ATOM 5571 C C . TYR A 1 669 ? 4.150 23.831 -44.522 1.00 29.38 669 TYR A C 1
ATOM 5573 O O . TYR A 1 669 ? 5.314 24.144 -44.757 1.00 29.38 669 TYR A O 1
ATOM 5581 N N . LEU A 1 670 ? 3.273 23.575 -45.507 1.00 27.73 670 LEU A N 1
ATOM 5582 C CA . LEU A 1 670 ? 3.712 23.443 -46.907 1.00 27.73 670 LEU A CA 1
ATOM 5583 C C . LEU A 1 670 ? 2.991 24.274 -47.985 1.00 27.73 670 LEU A C 1
ATOM 5585 O O . LEU A 1 670 ? 3.460 24.226 -49.113 1.00 27.73 670 LEU A O 1
ATOM 5589 N N . LEU A 1 671 ? 1.971 25.090 -47.692 1.00 27.59 671 LEU A N 1
ATOM 5590 C CA . LEU A 1 671 ? 1.437 26.151 -48.584 1.00 27.59 671 LEU A CA 1
ATOM 5591 C C . LEU A 1 671 ? 0.653 27.132 -47.688 1.00 27.59 671 LEU A C 1
ATOM 5593 O O . LEU A 1 671 ? -0.302 26.708 -47.053 1.00 27.59 671 LEU A O 1
ATOM 5597 N N . ASP A 1 672 ? 1.038 28.384 -47.451 1.00 26.31 672 ASP A N 1
ATOM 5598 C CA . ASP A 1 672 ? 1.464 29.427 -48.385 1.00 26.31 672 ASP A CA 1
ATOM 5599 C C . ASP A 1 672 ? 2.678 30.214 -47.857 1.00 26.31 672 ASP A C 1
ATOM 5601 O O . ASP A 1 672 ? 2.693 30.647 -46.705 1.00 26.31 672 ASP A O 1
ATOM 5605 N N . GLY A 1 673 ? 3.678 30.453 -48.716 1.00 30.77 673 GLY A N 1
ATOM 5606 C CA . GLY A 1 673 ? 4.693 31.495 -48.487 1.00 30.77 673 GLY A CA 1
ATOM 5607 C C . GLY A 1 673 ? 6.171 31.093 -48.557 1.00 30.77 673 GLY A C 1
ATOM 5608 O O . GLY A 1 673 ? 7.018 31.913 -48.228 1.00 30.77 673 GLY A O 1
ATOM 5609 N N . MET A 1 674 ? 6.532 29.875 -48.978 1.00 33.81 674 MET A N 1
ATOM 5610 C CA . MET A 1 674 ? 7.947 29.448 -49.039 1.00 33.81 674 MET A CA 1
ATOM 5611 C C . MET A 1 674 ? 8.429 29.095 -50.450 1.00 33.81 674 MET A C 1
ATOM 5613 O O . MET A 1 674 ? 9.043 28.053 -50.674 1.00 33.81 674 MET A O 1
ATOM 5617 N N . ARG A 1 675 ? 8.163 29.977 -51.418 1.00 27.77 675 ARG A N 1
ATOM 5618 C CA . ARG A 1 675 ? 8.875 29.970 -52.710 1.00 27.77 675 ARG A CA 1
ATOM 5619 C C . ARG A 1 675 ? 9.620 31.261 -53.045 1.00 27.77 675 ARG A C 1
ATOM 5621 O O . ARG A 1 675 ? 10.323 31.278 -54.045 1.00 27.77 675 ARG A O 1
ATOM 5628 N N . GLU A 1 676 ? 9.576 32.278 -52.187 1.00 33.09 676 GLU A N 1
ATOM 5629 C CA . GLU A 1 676 ? 10.351 33.512 -52.365 1.00 33.09 676 GLU A CA 1
ATOM 5630 C C . GLU A 1 676 ? 10.946 33.951 -51.021 1.00 33.09 676 GLU A C 1
ATOM 5632 O O . GLU A 1 676 ? 10.331 34.659 -50.227 1.00 33.09 676 GLU A O 1
ATOM 5637 N N . SER A 1 677 ? 12.150 33.464 -50.724 1.00 35.84 677 SER A N 1
ATOM 5638 C CA . SER A 1 677 ? 12.836 33.657 -49.441 1.00 35.84 677 SER A CA 1
ATOM 5639 C C . SER A 1 677 ? 13.479 35.044 -49.315 1.00 35.84 677 SER A C 1
ATOM 5641 O O . SER A 1 677 ? 14.686 35.150 -49.118 1.00 35.84 677 SER A O 1
ATOM 5643 N N . SER A 1 678 ? 12.693 36.119 -49.376 1.00 39.56 678 SER A N 1
ATOM 5644 C CA . SER A 1 678 ? 13.185 37.481 -49.120 1.00 39.56 678 SER A CA 1
ATOM 5645 C C . SER A 1 678 ? 13.087 37.829 -47.629 1.00 39.56 678 SER A C 1
ATOM 5647 O O . SER A 1 678 ? 11.996 37.929 -47.077 1.00 39.56 678 SER A O 1
ATOM 5649 N N . SER A 1 679 ? 14.215 38.004 -46.927 1.00 47.81 679 SER A N 1
ATOM 5650 C CA . SER A 1 679 ? 14.228 38.357 -45.493 1.00 47.81 679 SER A CA 1
ATOM 5651 C C . SER A 1 679 ? 14.012 39.858 -45.276 1.00 47.81 679 SER A C 1
ATOM 5653 O O . SER A 1 679 ? 14.963 40.619 -45.091 1.00 47.81 679 SER A O 1
ATOM 5655 N N . ILE A 1 680 ? 12.744 40.267 -45.294 1.00 49.69 680 ILE A N 1
ATOM 5656 C CA . ILE A 1 680 ? 12.306 41.638 -45.020 1.00 49.69 680 ILE A CA 1
ATOM 5657 C C . ILE A 1 680 ? 11.793 41.715 -43.577 1.00 49.69 680 ILE A C 1
ATOM 5659 O O . ILE A 1 680 ? 10.803 41.075 -43.224 1.00 49.69 680 ILE A O 1
ATOM 5663 N N . LEU A 1 681 ? 12.457 42.505 -42.729 1.00 49.06 681 LEU A N 1
ATOM 5664 C CA . LEU A 1 681 ? 11.985 42.780 -41.369 1.00 49.06 681 LEU A CA 1
ATOM 5665 C C . LEU A 1 681 ? 11.154 44.064 -41.370 1.00 49.06 681 LEU A C 1
ATOM 5667 O O . LEU A 1 681 ? 11.719 45.155 -41.400 1.00 49.06 681 LEU A O 1
ATOM 5671 N N . VAL A 1 682 ? 9.828 43.939 -41.308 1.00 49.72 682 VAL A N 1
ATOM 5672 C CA . VAL A 1 682 ? 8.920 45.092 -41.220 1.00 49.72 682 VAL A CA 1
ATOM 5673 C C . VAL A 1 682 ? 8.699 45.467 -39.757 1.00 49.72 682 VAL A C 1
ATOM 5675 O O . VAL A 1 682 ? 8.190 44.669 -38.969 1.00 49.72 682 VAL A O 1
ATOM 5678 N N . ILE A 1 683 ? 9.076 46.689 -39.385 1.00 50.38 683 ILE A N 1
ATOM 5679 C CA . ILE A 1 683 ? 8.873 47.245 -38.046 1.00 50.38 683 ILE A CA 1
ATOM 5680 C C . ILE A 1 683 ? 7.811 48.339 -38.150 1.00 50.38 683 ILE A C 1
ATOM 5682 O O . ILE A 1 683 ? 8.095 49.453 -38.594 1.00 50.38 683 ILE A O 1
ATOM 5686 N N . LYS A 1 684 ? 6.590 48.001 -37.724 1.00 42.91 684 LYS A N 1
ATOM 5687 C CA . LYS A 1 684 ? 5.500 48.961 -37.520 1.00 42.91 684 LYS A CA 1
ATOM 5688 C C . LYS A 1 684 ? 5.574 49.545 -36.115 1.00 42.91 684 LYS A C 1
ATOM 5690 O O . LYS A 1 684 ? 5.898 48.815 -35.173 1.00 42.91 684 LYS A O 1
ATOM 5695 N N . LYS A 1 685 ? 5.333 50.848 -35.993 1.00 38.59 685 LYS A N 1
ATOM 5696 C CA . LYS A 1 685 ? 5.324 51.539 -34.702 1.00 38.59 685 LYS A CA 1
ATOM 5697 C C . LYS A 1 685 ? 4.010 51.336 -33.959 1.00 38.59 685 LYS A C 1
ATOM 5699 O O . LYS A 1 685 ? 2.959 51.301 -34.632 1.00 38.59 685 LYS A O 1
#

Organism: Rhizophagus irregularis (strain DAOM 181602 / DAOM 197198 / MUCL 43194) (NCBI:txid747089)

Mean predicted aligned error: 21.95 Å

Solvent-accessible surface area (backbone atoms only — not comparable to full-atom values): 41055 Å² total; per-residue (Å²): 134,74,76,78,92,40,76,66,58,54,51,50,48,24,41,46,42,34,34,52,59,52,38,62,43,56,57,60,64,60,72,75,60,96,69,98,56,80,69,62,58,54,55,52,51,50,53,42,52,53,50,34,51,52,64,54,69,42,88,67,80,52,68,68,61,44,51,50,57,56,36,75,75,31,77,93,44,48,87,71,68,51,77,70,48,54,59,47,11,48,50,52,48,72,71,49,51,62,62,60,46,50,53,47,69,74,66,54,69,88,44,74,95,41,61,71,61,50,53,53,56,51,48,57,53,53,53,50,52,51,53,54,52,52,52,53,53,54,48,53,50,50,54,50,55,53,52,48,54,52,48,54,55,54,53,49,53,51,54,51,51,55,48,55,72,74,50,78,82,76,74,62,66,46,78,43,81,74,46,77,46,80,56,100,89,48,76,49,77,44,66,47,77,47,75,56,72,74,91,62,58,67,50,70,51,71,55,71,42,68,45,95,91,44,103,42,81,39,72,77,48,96,74,49,53,60,36,51,49,62,84,60,44,44,90,73,48,77,48,72,40,82,91,66,22,32,43,39,36,31,34,33,64,87,77,50,22,38,37,30,36,72,38,35,63,69,58,48,33,57,42,47,37,101,86,48,85,71,74,63,74,43,80,44,86,44,75,90,53,59,51,66,28,65,20,58,50,63,38,33,40,36,42,34,31,63,80,80,36,26,36,34,32,30,32,44,45,98,82,62,81,45,80,42,80,76,43,73,70,45,67,50,54,88,83,40,98,57,89,72,61,68,70,45,58,37,34,37,17,55,55,67,32,37,37,43,25,30,66,78,18,46,27,38,37,33,31,66,90,58,84,42,73,77,41,66,30,79,50,66,63,64,61,57,37,76,48,39,37,71,76,31,55,30,40,39,38,32,34,71,41,74,48,73,82,78,82,81,88,81,80,89,82,81,87,82,90,81,96,69,87,80,78,91,63,87,74,72,50,72,43,42,37,37,41,33,41,49,63,89,51,72,55,57,78,80,71,43,78,44,77,57,63,84,88,66,73,63,55,74,61,52,44,65,48,65,50,90,85,75,45,44,29,43,35,36,70,40,78,90,78,75,41,80,46,78,43,80,60,80,54,76,82,50,48,62,59,51,52,58,52,71,75,59,67,84,82,69,93,65,80,77,92,62,94,59,86,54,70,84,48,43,72,51,53,64,74,44,76,70,41,77,87,87,53,78,92,72,69,66,59,32,31,41,40,37,29,36,57,66,96,61,80,90,52,50,67,66,50,33,57,49,52,42,56,51,50,52,54,49,52,52,50,50,39,68,73,52,71,53,72,51,69,58,67,73,50,52,46,72,48,61,48,44,49,90,75,60,55,82,85,38,67,68,49,46,59,67,47,66,77,51,30,39,44,52,52,51,53,48,53,53,53,62,67,39,77,72,47,58,39,56,80,52,56,95,38,75,48,62,28,60,95,85,40,71,97,77,82,82,74,93,74,84,91,77,92,72,96,68,65,71,62,53,65,53,46,75,78,72,61,88,79,89,88,66,59,60,44,69,48,75,47,77,122

Nearest PDB structures (foldseek):
  7mq9-assembly1_LO  TM=3.373E-01  e=1.557E-06  Homo sapiens
  6n8s-assembly1_A  TM=5.224E-01  e=3.637E-04  Homo sapiens
  3jap-assembly1_q  TM=4.616E-01  e=7.083E-05  Saccharomyces cerevisiae
  7d4i-assembly1_B1  TM=3.429E-01  e=1.457E-05  Saccharomyces cerevisiae S288C
  7oya-assembly1_g2  TM=5.631E-01  e=3.051E-03  Danio rerio

Radius of gyration: 53.25 Å; Cα contacts (8 Å, |Δi|>4): 882; chains: 1; bounding box: 86×86×168 Å